Protein AF-A0AA35WA96-F1 (afdb_monomer_lite)

Organism: Geodia barretti (NCBI:txid519541)

Radius of gyration: 23.22 Å; chains: 1; bounding box: 62×63×49 Å

Structure (mmCIF, N/CA/C/O backbone):
data_AF-A0AA35WA96-F1
#
_entry.id   AF-A0AA35WA96-F1
#
loop_
_atom_site.group_PDB
_atom_site.id
_atom_site.type_symbol
_atom_site.label_atom_id
_atom_site.label_alt_id
_atom_site.label_comp_id
_atom_site.label_asym_id
_atom_site.label_entity_id
_atom_site.label_seq_id
_atom_site.pdbx_PDB_ins_code
_atom_site.Cartn_x
_atom_site.Cartn_y
_atom_site.Cartn_z
_atom_site.occupancy
_atom_site.B_iso_or_equiv
_atom_site.auth_seq_id
_atom_site.auth_comp_id
_atom_site.auth_asym_id
_atom_site.auth_atom_id
_atom_site.pdbx_PDB_model_num
ATOM 1 N N . PHE A 1 1 ? -1.535 -30.441 0.760 1.00 44.78 1 PHE A N 1
ATOM 2 C CA . PHE A 1 1 ? -1.570 -30.225 2.219 1.00 44.78 1 PHE A CA 1
ATOM 3 C C . PHE A 1 1 ? -3.018 -30.271 2.648 1.00 44.78 1 PHE A C 1
ATOM 5 O O . PHE A 1 1 ? -3.756 -29.349 2.337 1.00 44.78 1 PHE A O 1
ATOM 12 N N . THR A 1 2 ? -3.452 -31.364 3.262 1.00 40.38 2 THR A N 1
ATOM 13 C CA . THR A 1 2 ? -4.827 -31.502 3.742 1.00 40.38 2 THR A CA 1
ATOM 14 C C . THR A 1 2 ? -4.767 -32.251 5.061 1.00 40.38 2 THR A C 1
ATOM 16 O O . THR A 1 2 ? -4.243 -33.362 5.102 1.00 40.38 2 THR A O 1
ATOM 19 N N . THR A 1 3 ? -5.294 -31.665 6.127 1.00 42.06 3 THR A N 1
ATOM 20 C CA . THR A 1 3 ? -5.762 -32.403 7.301 1.00 42.06 3 THR A CA 1
ATOM 21 C C . THR A 1 3 ? -7.262 -32.643 7.103 1.00 42.06 3 THR A C 1
ATOM 23 O O . THR A 1 3 ? -8.072 -31.812 7.503 1.00 42.06 3 THR A O 1
ATOM 26 N N . PRO A 1 4 ? -7.680 -33.753 6.461 1.00 46.03 4 PRO A N 1
ATOM 27 C CA . PRO A 1 4 ? -9.100 -34.071 6.272 1.00 46.03 4 PRO A CA 1
ATOM 28 C C . PRO A 1 4 ? -9.824 -34.453 7.580 1.00 46.03 4 PRO A C 1
ATOM 30 O O . PRO A 1 4 ? -11.011 -34.756 7.561 1.00 46.03 4 PRO A O 1
ATOM 33 N N . TYR A 1 5 ? -9.138 -34.435 8.728 1.00 44.78 5 TYR A N 1
ATOM 34 C CA . TYR A 1 5 ? -9.595 -35.053 9.977 1.00 44.78 5 TYR A CA 1
ATOM 35 C C . TYR A 1 5 ? -10.590 -34.244 10.828 1.00 44.78 5 TYR A C 1
ATOM 37 O O . TYR A 1 5 ? -10.962 -34.710 11.899 1.00 44.78 5 TYR A O 1
ATOM 45 N N . HIS A 1 6 ? -11.053 -33.069 10.390 1.00 49.03 6 HIS A N 1
ATOM 46 C CA . HIS A 1 6 ? -11.814 -32.162 11.269 1.00 49.03 6 HIS A CA 1
ATOM 47 C C . HIS A 1 6 ? -13.259 -31.859 10.841 1.00 49.03 6 HIS A C 1
ATOM 49 O O . HIS A 1 6 ? -13.903 -30.996 11.416 1.00 49.03 6 HIS A O 1
ATOM 55 N N . TRP A 1 7 ? -13.831 -32.554 9.859 1.00 54.47 7 TRP A N 1
ATOM 56 C CA . TRP A 1 7 ? -15.149 -32.163 9.322 1.00 54.47 7 TRP A CA 1
ATOM 57 C C . TRP A 1 7 ? -16.359 -32.536 10.199 1.00 54.47 7 TRP A C 1
ATOM 59 O O . TRP A 1 7 ? -17.490 -32.229 9.834 1.00 54.47 7 TRP A O 1
ATOM 69 N N . GLN A 1 8 ? -16.151 -33.153 11.365 1.00 49.69 8 GLN A N 1
ATOM 70 C CA . GLN A 1 8 ? -17.219 -33.478 12.313 1.00 49.69 8 GLN A CA 1
ATOM 71 C C . GLN A 1 8 ? -17.022 -32.654 13.601 1.00 49.69 8 GLN A C 1
ATOM 73 O O . GLN A 1 8 ? -16.017 -32.823 14.283 1.00 49.69 8 GLN A O 1
ATOM 78 N N . ASN A 1 9 ? -17.972 -31.754 13.909 1.00 58.56 9 ASN A N 1
ATOM 79 C CA . ASN A 1 9 ? -17.982 -30.805 15.046 1.00 58.56 9 ASN A CA 1
ATOM 80 C C . ASN A 1 9 ? -16.893 -29.715 15.049 1.00 58.56 9 ASN A C 1
ATOM 82 O O . ASN A 1 9 ? -16.182 -29.528 16.037 1.00 58.56 9 ASN A O 1
ATOM 86 N N . ASN A 1 10 ? -16.757 -28.962 13.957 1.00 67.06 10 ASN A N 1
ATOM 87 C CA . ASN A 1 10 ? -15.624 -28.053 13.828 1.00 67.06 10 ASN A CA 1
ATOM 88 C C . ASN A 1 10 ? -15.873 -26.678 14.464 1.00 67.06 10 ASN A C 1
ATOM 90 O O . ASN A 1 10 ? -16.515 -25.818 13.871 1.00 67.06 10 ASN A O 1
ATOM 94 N N . THR A 1 11 ? -15.301 -26.464 15.649 1.00 83.56 11 THR A N 1
ATOM 95 C CA . THR A 1 11 ? -15.128 -25.133 16.246 1.00 83.56 11 THR A CA 1
ATOM 96 C C . THR A 1 11 ? -13.996 -24.348 15.582 1.00 83.56 11 THR A C 1
ATOM 98 O O . THR A 1 11 ? -13.848 -23.172 15.870 1.00 83.56 11 THR A O 1
ATOM 101 N N . ILE A 1 12 ? -13.191 -24.951 14.696 1.00 87.94 12 ILE A N 1
ATOM 102 C CA . ILE A 1 12 ? -12.049 -24.317 14.011 1.00 87.94 12 ILE A CA 1
ATOM 103 C C . ILE A 1 12 ? -12.313 -24.231 12.503 1.00 87.94 12 ILE A C 1
ATOM 105 O O . ILE A 1 12 ? -12.873 -25.149 11.902 1.00 87.94 12 ILE A O 1
ATOM 109 N N . ARG A 1 13 ? -11.872 -23.142 11.864 1.00 87.94 13 ARG A N 1
ATOM 110 C CA . ARG A 1 13 ? -11.969 -22.964 10.409 1.00 87.94 13 ARG A CA 1
ATOM 111 C C . ARG A 1 13 ? -11.092 -23.985 9.679 1.00 87.94 13 ARG A C 1
ATOM 113 O O . ARG A 1 13 ? -9.891 -24.055 9.948 1.00 87.94 13 ARG A O 1
ATOM 120 N N . PRO A 1 14 ? -11.644 -24.765 8.735 1.00 84.38 14 PRO A N 1
ATOM 121 C CA . PRO A 1 14 ? -10.828 -25.646 7.918 1.00 84.38 14 PRO A CA 1
ATOM 122 C C . PRO A 1 14 ? -9.979 -24.838 6.932 1.00 84.38 14 PRO A C 1
ATOM 124 O O . PRO A 1 14 ? -10.386 -23.777 6.463 1.00 84.38 14 PRO A O 1
ATOM 127 N N . PHE A 1 15 ? -8.815 -25.380 6.578 1.00 85.88 15 PHE A N 1
ATOM 128 C CA . PHE A 1 15 ? -7.990 -24.877 5.486 1.00 85.88 15 PHE A CA 1
ATOM 129 C C . PHE A 1 15 ? -7.685 -26.020 4.517 1.00 85.88 15 PHE A C 1
ATOM 131 O O . PHE A 1 15 ? -6.981 -26.973 4.861 1.00 85.88 15 PHE A O 1
ATOM 138 N N . LEU A 1 16 ? -8.223 -25.921 3.302 1.00 87.88 16 LEU A N 1
ATOM 139 C CA . LEU A 1 16 ? -7.934 -26.830 2.199 1.00 87.88 16 LEU A CA 1
ATOM 140 C C . LEU A 1 16 ? -7.179 -26.082 1.100 1.00 87.88 16 LEU A C 1
ATOM 142 O O . LEU A 1 16 ? -7.656 -25.056 0.625 1.00 87.88 16 LEU A O 1
ATOM 146 N N . LEU A 1 17 ? -6.039 -26.632 0.672 1.00 89.94 17 LEU A N 1
ATOM 147 C CA . LEU A 1 17 ? -5.322 -26.197 -0.527 1.00 89.94 17 LEU A CA 1
ATOM 148 C C . LEU A 1 17 ? -5.418 -27.287 -1.598 1.00 89.94 17 LEU A C 1
ATOM 150 O O . LEU A 1 17 ? -4.888 -28.386 -1.401 1.00 89.94 17 LEU A O 1
ATOM 154 N N . HIS A 1 18 ? -6.065 -26.990 -2.725 1.00 89.06 18 HIS A N 1
ATOM 155 C CA . HIS A 1 18 ? -6.355 -27.976 -3.771 1.00 89.06 18 HIS A CA 1
ATOM 156 C C . HIS A 1 18 ? -6.323 -27.384 -5.189 1.00 89.06 18 HIS A C 1
ATOM 158 O O . HIS A 1 18 ? -6.379 -26.174 -5.382 1.00 89.06 18 HIS A O 1
ATOM 164 N N . ARG A 1 19 ? -6.231 -28.244 -6.209 1.00 87.19 19 ARG A N 1
ATOM 165 C CA . ARG A 1 19 ? -6.369 -27.831 -7.618 1.00 87.19 19 ARG A CA 1
ATOM 166 C C . ARG A 1 19 ? -7.848 -27.668 -7.990 1.00 87.19 19 ARG A C 1
ATOM 168 O O . ARG A 1 19 ? -8.725 -28.155 -7.274 1.00 87.19 19 ARG A O 1
ATOM 175 N N . TRP A 1 20 ? -8.128 -26.991 -9.105 1.00 79.12 20 TRP A N 1
ATOM 176 C CA . TRP A 1 20 ? -9.500 -26.833 -9.600 1.00 7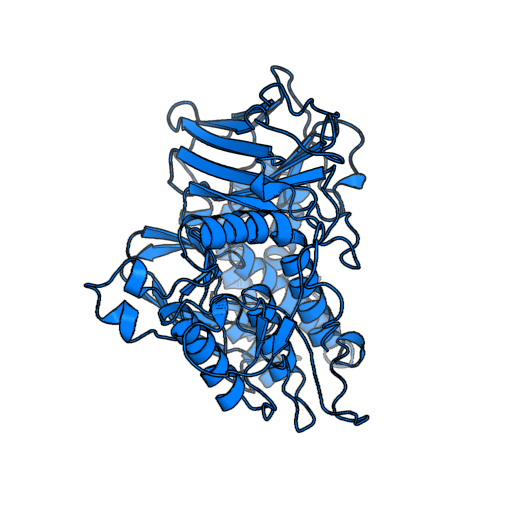9.12 20 TRP A CA 1
ATOM 177 C C . TRP A 1 20 ? -10.162 -28.186 -9.863 1.00 79.12 20 TRP A C 1
ATOM 179 O O . TRP A 1 20 ? -9.630 -29.006 -10.606 1.00 79.12 20 TRP A O 1
ATOM 189 N N . GLY A 1 21 ? -11.338 -28.395 -9.280 1.00 79.31 21 GLY A N 1
ATOM 190 C CA . GLY A 1 21 ? -12.169 -29.581 -9.497 1.00 79.31 21 GLY A CA 1
ATOM 191 C C . GLY A 1 21 ? -13.568 -29.256 -10.035 1.00 79.31 21 GLY A C 1
ATOM 192 O O . GLY A 1 21 ? -14.485 -30.025 -9.783 1.00 79.31 21 GLY A O 1
ATOM 193 N N . GLY A 1 22 ? -13.767 -28.093 -10.673 1.00 84.56 22 GLY A N 1
ATOM 194 C CA . GLY A 1 22 ? -15.069 -27.657 -11.203 1.00 84.56 22 GLY A CA 1
ATOM 195 C C . GLY A 1 22 ? -15.841 -26.645 -10.342 1.00 84.56 22 GLY A C 1
ATOM 196 O O . GLY A 1 22 ? -15.393 -26.233 -9.270 1.00 84.56 22 GLY A O 1
ATOM 197 N N . LEU A 1 23 ? -17.004 -26.222 -10.854 1.00 88.06 23 LEU A N 1
ATOM 198 C CA . LEU A 1 23 ? -17.877 -25.218 -10.233 1.00 88.06 23 LEU A CA 1
ATOM 199 C C . LEU A 1 23 ? -18.366 -25.663 -8.844 1.00 88.06 23 LEU A C 1
ATOM 201 O O . LEU A 1 23 ? -18.587 -26.844 -8.591 1.00 88.06 23 LEU A O 1
ATOM 205 N N . GLY A 1 24 ? -18.548 -24.700 -7.935 1.00 84.25 24 GLY A N 1
ATOM 206 C CA . GLY A 1 24 ? -18.953 -24.960 -6.546 1.00 84.25 24 GLY A CA 1
ATOM 207 C C . GLY A 1 24 ? -17.799 -25.267 -5.583 1.00 84.25 24 GLY A C 1
ATOM 208 O O . GLY A 1 24 ? -18.040 -25.460 -4.389 1.00 84.25 24 GLY A O 1
ATOM 209 N N . ASN A 1 25 ? -16.556 -25.275 -6.075 1.00 85.12 25 ASN A N 1
ATOM 210 C CA . ASN A 1 25 ? -15.361 -25.492 -5.257 1.00 85.12 25 ASN A CA 1
ATOM 211 C C . ASN A 1 25 ? -14.957 -24.318 -4.374 1.00 85.12 25 ASN A C 1
ATOM 213 O O . ASN A 1 25 ? -14.173 -24.529 -3.463 1.00 85.12 25 ASN A O 1
ATOM 217 N N . HIS A 1 26 ? -15.514 -23.125 -4.574 1.00 81.31 26 HIS A N 1
ATOM 218 C CA . HIS A 1 26 ? -15.315 -21.995 -3.660 1.00 81.31 26 HIS A CA 1
ATOM 219 C C . HIS A 1 26 ? -15.788 -22.293 -2.223 1.00 81.31 26 HIS A C 1
ATOM 221 O O . HIS A 1 26 ? -15.392 -21.609 -1.287 1.00 81.31 26 HIS A O 1
ATOM 227 N N . ARG A 1 27 ? -16.607 -23.342 -2.028 1.00 82.38 27 ARG A N 1
ATOM 228 C CA . ARG A 1 27 ? -16.961 -23.888 -0.704 1.00 82.38 27 ARG A CA 1
ATOM 229 C C . ARG A 1 27 ? -15.763 -24.509 0.031 1.00 82.38 27 ARG A C 1
ATOM 231 O O . ARG A 1 27 ? -15.850 -24.781 1.226 1.00 82.38 27 ARG A O 1
ATOM 238 N N . TYR A 1 28 ? -14.658 -24.733 -0.676 1.00 82.62 28 TYR A N 1
ATOM 239 C CA . TYR A 1 28 ? -13.369 -25.160 -0.153 1.00 82.62 28 TYR A CA 1
ATOM 240 C C . TYR A 1 28 ? -12.358 -24.019 -0.307 1.00 82.62 28 TYR A C 1
ATOM 242 O O . TYR A 1 28 ? -12.345 -23.317 -1.315 1.00 82.62 28 TYR A O 1
ATOM 250 N N . GLN A 1 29 ? -11.550 -23.790 0.730 1.00 83.81 29 GLN A N 1
ATOM 251 C CA . GLN A 1 29 ? -11.032 -22.448 1.004 1.00 83.81 29 GLN A CA 1
ATOM 252 C C . GLN A 1 29 ? -10.065 -21.919 -0.054 1.00 83.81 29 GLN A C 1
ATOM 254 O O . GLN A 1 29 ? -10.212 -20.768 -0.438 1.00 83.81 29 GLN A O 1
ATOM 259 N N . VAL A 1 30 ? -9.068 -22.697 -0.497 1.00 92.00 30 VAL A N 1
ATOM 260 C CA . VAL A 1 30 ? -8.007 -22.181 -1.377 1.00 92.00 30 VAL A CA 1
ATOM 261 C C . VAL A 1 30 ? -7.739 -23.099 -2.568 1.00 92.00 30 VAL A C 1
ATOM 263 O O . VAL A 1 30 ? -7.300 -24.245 -2.424 1.00 92.00 30 VAL A O 1
ATOM 266 N N . GLY A 1 31 ? -7.928 -22.546 -3.767 1.00 91.62 31 GLY A N 1
ATOM 267 C CA . GLY A 1 31 ? -7.548 -23.162 -5.038 1.00 91.62 31 GLY A CA 1
ATOM 268 C C . GLY A 1 31 ? -6.139 -22.761 -5.471 1.00 91.62 31 GLY A C 1
ATOM 269 O O . GLY A 1 31 ? -5.667 -21.690 -5.094 1.00 91.62 31 GLY A O 1
ATOM 270 N N . PHE A 1 32 ? -5.458 -23.572 -6.287 1.00 92.00 32 PHE A N 1
ATOM 271 C CA . PHE A 1 32 ? -4.237 -23.126 -6.967 1.00 92.00 32 PHE A CA 1
ATOM 272 C C . PHE A 1 32 ? -4.078 -23.624 -8.408 1.00 92.00 32 PHE A C 1
ATOM 274 O O . PHE A 1 32 ? -4.589 -24.683 -8.778 1.00 92.00 32 PHE A O 1
ATOM 281 N N . SER A 1 33 ? -3.320 -22.865 -9.209 1.00 91.25 33 SER A N 1
ATOM 282 C CA . SER A 1 33 ? -3.129 -23.072 -10.657 1.00 91.25 33 SER A CA 1
ATOM 283 C C . SER A 1 33 ? -2.291 -24.282 -11.077 1.00 91.25 33 SER A C 1
ATOM 285 O O . SER A 1 33 ? -2.163 -24.533 -12.271 1.00 91.25 33 SER A O 1
ATOM 287 N N . GLY A 1 34 ? -1.731 -25.046 -10.139 1.00 91.00 34 GLY A N 1
ATOM 288 C CA . GLY A 1 34 ? -0.840 -26.166 -10.450 1.00 91.00 34 GLY A CA 1
ATOM 289 C C . GLY A 1 34 ? 0.610 -25.745 -10.702 1.00 91.00 34 GLY A C 1
ATOM 290 O O . GLY A 1 34 ? 1.052 -24.699 -10.231 1.00 91.00 34 GLY A O 1
ATOM 291 N N . ASP A 1 35 ? 1.346 -26.595 -11.419 1.00 92.69 35 ASP A N 1
ATOM 292 C CA . ASP A 1 35 ? 2.808 -26.535 -11.513 1.00 92.69 35 ASP A CA 1
ATOM 293 C C . ASP A 1 35 ? 3.239 -25.536 -12.597 1.00 92.69 35 ASP A C 1
ATOM 295 O O . ASP A 1 35 ? 3.363 -25.866 -13.775 1.00 92.69 35 ASP A O 1
ATOM 299 N N . VAL A 1 36 ? 3.438 -24.282 -12.194 1.00 92.62 36 VAL A N 1
ATOM 300 C CA . VAL A 1 36 ? 3.714 -23.172 -13.118 1.00 92.62 36 VAL A CA 1
ATOM 301 C C . VAL A 1 36 ? 5.166 -23.206 -13.618 1.00 92.62 36 VAL A C 1
ATOM 303 O O . VAL A 1 36 ? 6.095 -23.421 -12.839 1.00 92.62 36 VAL A O 1
ATOM 306 N N . PHE A 1 37 ? 5.411 -22.945 -14.902 1.00 95.25 37 PHE A N 1
ATOM 307 C CA . PHE A 1 37 ? 6.771 -22.698 -15.399 1.00 95.25 37 PHE A CA 1
ATOM 308 C C . PHE A 1 37 ? 7.168 -21.230 -15.145 1.00 95.25 37 PHE A C 1
ATOM 310 O O . PHE A 1 37 ? 6.372 -20.350 -15.464 1.00 95.25 37 PHE A O 1
ATOM 317 N N . PRO A 1 38 ? 8.342 -20.916 -14.567 1.00 95.50 38 PRO A N 1
ATOM 318 C CA . PRO A 1 38 ? 8.729 -19.530 -14.299 1.00 95.50 38 PRO A CA 1
ATOM 319 C C . PRO A 1 38 ? 9.116 -18.788 -15.588 1.00 95.50 38 PRO A C 1
ATOM 321 O O . PRO A 1 38 ? 10.260 -18.838 -16.027 1.00 95.50 38 PRO A O 1
ATOM 324 N N . SER A 1 39 ? 8.159 -18.078 -16.180 1.00 97.75 39 SER A N 1
ATOM 325 C CA . SER A 1 39 ? 8.365 -17.165 -17.310 1.00 97.75 39 SER A CA 1
ATOM 326 C C . SER A 1 39 ? 7.502 -15.910 -17.158 1.00 97.75 39 SER A C 1
ATOM 328 O O . SER A 1 39 ? 6.546 -15.899 -16.373 1.00 97.75 39 SER A O 1
ATOM 330 N N . TRP A 1 40 ? 7.817 -14.863 -17.923 1.00 98.12 40 TRP A N 1
ATOM 331 C CA . TRP A 1 40 ? 6.991 -13.657 -18.002 1.00 98.12 40 TRP A CA 1
ATOM 332 C C . TRP A 1 40 ? 5.581 -13.952 -18.516 1.00 98.12 40 TRP A C 1
ATOM 334 O O . TRP A 1 40 ? 4.620 -13.509 -17.894 1.00 98.12 40 TRP A O 1
ATOM 344 N N . ASP A 1 41 ? 5.445 -14.804 -19.537 1.00 97.75 41 ASP A N 1
ATOM 345 C CA . ASP A 1 41 ? 4.140 -15.259 -20.038 1.00 97.75 41 ASP A CA 1
ATOM 346 C C . ASP A 1 41 ? 3.308 -15.933 -18.944 1.00 97.75 41 ASP A C 1
ATOM 348 O O . ASP A 1 41 ? 2.107 -15.693 -18.829 1.00 97.75 41 ASP A O 1
ATOM 352 N N . SER A 1 42 ? 3.944 -16.747 -18.094 1.00 97.50 42 SER A N 1
ATOM 353 C CA . SER A 1 42 ? 3.265 -17.362 -16.956 1.00 97.50 42 SER A CA 1
ATOM 354 C C . SER A 1 42 ? 2.811 -16.321 -15.942 1.00 97.50 42 SER A C 1
ATOM 356 O O . SER A 1 42 ? 1.666 -16.390 -15.505 1.00 97.50 42 SER A O 1
ATOM 358 N N . LEU A 1 43 ? 3.675 -15.376 -15.551 1.00 98.00 43 LEU A N 1
ATOM 359 C CA . LEU A 1 43 ? 3.304 -14.305 -14.619 1.00 98.00 43 LEU A CA 1
ATOM 360 C C . LEU A 1 43 ? 2.141 -13.473 -15.178 1.00 98.00 43 LEU A C 1
ATOM 362 O O . LEU A 1 43 ? 1.164 -13.249 -14.466 1.00 98.00 43 LEU A O 1
ATOM 366 N N . HIS A 1 44 ? 2.222 -13.079 -16.449 1.00 97.75 44 HIS A N 1
ATOM 367 C CA . HIS A 1 44 ? 1.167 -12.364 -17.158 1.00 97.75 44 HIS A CA 1
ATOM 368 C C . HIS A 1 44 ? -0.150 -13.151 -17.117 1.00 97.75 44 HIS A C 1
ATOM 370 O O . HIS A 1 44 ? -1.128 -12.687 -16.532 1.00 97.75 44 HIS A O 1
ATOM 376 N N . PHE A 1 45 ? -0.138 -14.402 -17.588 1.00 97.25 45 PHE A N 1
ATOM 377 C CA . PHE A 1 45 ? -1.303 -15.287 -17.573 1.00 97.25 45 PHE A CA 1
ATOM 378 C C . PHE A 1 45 ? -1.917 -15.446 -16.177 1.00 97.25 45 PHE A C 1
ATOM 380 O O . PHE A 1 45 ? -3.144 -15.423 -16.045 1.00 97.25 45 PHE A O 1
ATOM 387 N N . GLN A 1 46 ? -1.095 -15.611 -15.130 1.00 97.00 46 GLN A N 1
ATOM 388 C CA . GLN A 1 46 ? -1.622 -15.849 -13.788 1.00 97.00 46 GLN A CA 1
ATOM 389 C C . GLN A 1 46 ? -2.491 -14.687 -13.305 1.00 97.00 46 GLN A C 1
ATOM 391 O O . GLN A 1 46 ? -3.537 -14.966 -12.733 1.00 97.00 46 GLN A O 1
ATOM 396 N N . VAL A 1 47 ? -2.119 -13.427 -13.567 1.00 96.94 47 VAL A N 1
ATOM 397 C CA . VAL A 1 47 ? -2.903 -12.254 -13.136 1.00 96.94 47 VAL A CA 1
ATOM 398 C C . VAL A 1 47 ? -4.322 -12.321 -13.697 1.00 96.94 47 VAL A C 1
ATOM 400 O O . VAL A 1 47 ? -5.291 -12.312 -12.938 1.00 96.94 47 VAL A O 1
ATOM 403 N N . ASN A 1 48 ? -4.458 -12.446 -15.019 1.00 95.81 48 ASN A N 1
ATOM 404 C CA . ASN A 1 48 ? -5.765 -12.521 -15.668 1.00 95.81 48 ASN A CA 1
ATOM 405 C C . ASN A 1 48 ? -6.558 -13.760 -15.227 1.00 95.81 48 ASN A C 1
ATOM 407 O O . ASN A 1 48 ? -7.766 -13.690 -14.993 1.00 95.81 48 ASN A O 1
ATOM 411 N N . PHE A 1 49 ? -5.878 -14.891 -15.049 1.00 95.06 49 PHE A N 1
ATOM 412 C CA . PHE A 1 49 ? -6.510 -16.119 -14.592 1.00 95.06 49 PHE A CA 1
ATOM 413 C C . PHE A 1 49 ? -7.054 -16.007 -13.158 1.00 95.06 49 PHE A C 1
ATOM 415 O O . PHE A 1 49 ? -8.176 -16.452 -12.907 1.00 95.06 49 PHE A O 1
ATOM 422 N N . THR A 1 50 ? -6.334 -15.352 -12.236 1.00 95.62 50 THR A N 1
ATOM 423 C CA . THR A 1 50 ? -6.843 -15.052 -10.885 1.00 95.62 50 THR A CA 1
ATOM 424 C C . THR A 1 50 ? -8.114 -14.213 -10.955 1.00 95.62 50 THR A C 1
ATOM 426 O O . THR A 1 50 ? -9.076 -14.498 -10.248 1.00 95.62 50 THR A O 1
ATOM 429 N N . LEU A 1 51 ? -8.139 -13.194 -11.821 1.00 95.94 51 LEU A N 1
ATOM 430 C CA . LEU A 1 51 ? -9.296 -12.313 -11.980 1.00 95.94 51 LEU A CA 1
ATOM 431 C C . LEU A 1 51 ? -10.516 -13.077 -12.489 1.00 95.94 51 LEU A C 1
ATOM 433 O O . LEU A 1 51 ? -11.597 -12.964 -11.914 1.00 95.94 51 LEU A O 1
ATOM 437 N N . ARG A 1 52 ? -10.342 -13.936 -13.497 1.00 94.12 52 ARG A N 1
ATOM 438 C CA . ARG A 1 52 ? -11.430 -14.773 -14.023 1.00 94.12 52 ARG A CA 1
ATOM 439 C C . ARG A 1 52 ? -11.942 -15.799 -13.011 1.00 94.12 52 ARG A C 1
ATOM 441 O O . ARG A 1 52 ? -13.121 -16.141 -13.057 1.00 94.12 52 ARG A O 1
ATOM 448 N N . ALA A 1 53 ? -11.106 -16.268 -12.081 1.00 93.50 53 ALA A N 1
ATOM 449 C CA . ALA A 1 53 ? -11.547 -17.163 -11.009 1.00 93.50 53 ALA A CA 1
ATOM 450 C C . ALA A 1 53 ? -12.620 -16.508 -10.114 1.00 93.50 53 ALA A C 1
ATOM 452 O O . ALA A 1 53 ? -13.533 -17.189 -9.640 1.00 93.50 53 ALA A O 1
ATOM 453 N N . THR A 1 54 ? -12.573 -15.181 -9.951 1.00 93.62 54 THR A N 1
ATOM 454 C CA . THR A 1 54 ? -13.573 -14.435 -9.172 1.00 93.62 54 THR A CA 1
ATOM 455 C C . THR A 1 54 ? -14.966 -14.471 -9.814 1.00 93.62 54 THR A C 1
ATOM 457 O O . THR A 1 54 ? -15.952 -14.557 -9.086 1.00 93.62 54 THR A O 1
ATOM 460 N N . ASN A 1 55 ? -15.065 -14.544 -11.151 1.00 92.25 55 ASN A N 1
ATOM 461 C CA . ASN A 1 55 ? -16.344 -14.619 -11.881 1.00 92.25 55 ASN A CA 1
ATOM 462 C C . ASN A 1 55 ? -17.127 -15.911 -11.602 1.00 92.25 55 ASN A C 1
ATOM 464 O O . ASN A 1 55 ? -18.333 -15.972 -11.821 1.00 92.25 55 ASN A O 1
ATOM 468 N N . VAL A 1 56 ? -16.446 -16.961 -11.135 1.00 90.75 56 VAL A N 1
ATOM 469 C CA . VAL A 1 56 ? -17.064 -18.241 -10.741 1.00 90.75 56 VAL A CA 1
ATOM 470 C C . VAL A 1 56 ? -17.095 -18.423 -9.219 1.00 90.75 56 VAL A C 1
ATOM 472 O O . VAL A 1 56 ? -17.219 -19.543 -8.712 1.00 90.75 56 VAL A O 1
ATOM 475 N N . GLY A 1 57 ? -16.955 -17.315 -8.484 1.00 88.75 57 GLY A N 1
ATOM 476 C CA . GLY A 1 57 ? -16.972 -17.262 -7.025 1.00 88.75 57 GLY A CA 1
ATOM 477 C C . GLY A 1 57 ? -15.699 -17.779 -6.358 1.00 88.75 57 GLY A C 1
ATOM 478 O O . GLY A 1 57 ? -15.668 -17.887 -5.136 1.00 88.75 57 GLY A O 1
ATOM 479 N N . PHE A 1 58 ? -14.638 -18.111 -7.107 1.00 90.69 58 PHE A N 1
ATOM 480 C CA . PHE A 1 58 ? -13.412 -18.663 -6.526 1.00 90.69 58 PHE A CA 1
ATOM 481 C C . PHE A 1 58 ? -12.368 -17.580 -6.221 1.00 90.69 58 PHE A C 1
ATOM 483 O O . PHE A 1 58 ? -11.285 -17.546 -6.799 1.00 90.69 58 PHE A O 1
ATOM 490 N N . GLY A 1 59 ? -12.710 -16.686 -5.291 1.00 91.12 59 GLY A N 1
ATOM 491 C CA . GLY A 1 59 ? -11.900 -15.514 -4.943 1.00 91.12 59 GLY A CA 1
ATOM 492 C C . GLY A 1 59 ? -10.551 -15.806 -4.289 1.00 91.12 59 GLY A C 1
ATOM 493 O O . GLY A 1 59 ? -9.590 -15.072 -4.500 1.00 91.12 59 GLY A O 1
ATOM 494 N N . TYR A 1 60 ? -10.451 -16.885 -3.512 1.00 93.56 60 TYR A N 1
ATOM 495 C CA . TYR A 1 60 ? -9.217 -17.305 -2.837 1.00 93.56 60 TYR A CA 1
ATOM 496 C C . TYR A 1 60 ? -8.370 -18.202 -3.738 1.00 93.56 60 TYR A C 1
ATOM 498 O O . TYR A 1 60 ? -8.089 -19.368 -3.444 1.00 93.56 60 TYR A O 1
ATOM 506 N N . TRP A 1 61 ? -7.979 -17.640 -4.874 1.00 93.56 61 TRP A N 1
ATOM 507 C CA . TRP A 1 61 ? -7.153 -18.317 -5.854 1.00 93.56 61 TRP A CA 1
ATOM 508 C C . TRP A 1 61 ? -5.663 -18.038 -5.606 1.00 93.56 61 TRP A C 1
ATOM 510 O O . TRP A 1 61 ? -5.252 -16.911 -5.325 1.00 93.56 61 TRP A O 1
ATOM 520 N N . SER A 1 62 ? -4.850 -19.091 -5.664 1.00 93.81 62 SER A N 1
ATOM 521 C CA . SER A 1 62 ? -3.412 -19.082 -5.397 1.00 93.81 62 SER A CA 1
ATOM 522 C C . SER A 1 62 ? -2.621 -19.576 -6.608 1.00 93.81 62 SER A C 1
ATOM 524 O O . SER A 1 62 ? -3.127 -20.252 -7.502 1.00 93.81 62 SER A O 1
ATOM 526 N N . HIS A 1 63 ? -1.325 -19.295 -6.602 1.00 93.31 63 HIS A N 1
ATOM 527 C CA . HIS A 1 63 ? -0.373 -19.758 -7.602 1.00 93.31 63 HIS A CA 1
ATOM 528 C C . HIS A 1 63 ? 0.934 -20.122 -6.913 1.00 93.31 63 HIS A C 1
ATOM 530 O O . HIS A 1 63 ? 1.149 -19.777 -5.750 1.00 93.31 63 HIS A O 1
ATOM 536 N N . ASP A 1 64 ? 1.812 -20.812 -7.626 1.00 94.81 64 ASP A N 1
ATOM 537 C CA . ASP A 1 64 ? 3.187 -20.998 -7.180 1.00 94.81 64 ASP A CA 1
ATOM 538 C C . ASP A 1 64 ? 3.969 -19.714 -7.489 1.00 94.81 64 ASP A C 1
ATOM 540 O O . ASP A 1 64 ? 4.508 -19.561 -8.583 1.00 94.81 64 ASP A O 1
ATOM 544 N N . ILE A 1 65 ? 3.979 -18.754 -6.552 1.00 96.12 65 ILE A N 1
ATOM 545 C CA . ILE A 1 65 ? 4.672 -17.468 -6.738 1.00 96.12 65 ILE A CA 1
ATOM 546 C C . ILE A 1 65 ? 6.169 -17.717 -6.924 1.00 96.12 65 ILE A C 1
ATOM 548 O O . ILE A 1 65 ? 6.818 -18.362 -6.094 1.00 96.12 65 ILE A O 1
ATOM 552 N N . GLY A 1 66 ? 6.701 -17.188 -8.026 1.00 93.69 66 GLY A N 1
ATOM 553 C CA . GLY A 1 66 ? 8.050 -17.460 -8.511 1.00 93.69 66 GLY A CA 1
ATOM 554 C C . GLY A 1 66 ? 8.157 -18.702 -9.396 1.00 93.69 66 GLY A C 1
ATOM 555 O O . GLY A 1 66 ? 9.259 -19.022 -9.811 1.00 93.69 66 GLY A O 1
ATOM 556 N N . GLY A 1 67 ? 7.069 -19.411 -9.697 1.00 93.06 67 GLY A N 1
ATOM 557 C CA . GLY A 1 67 ? 7.040 -20.609 -10.540 1.00 93.06 67 GLY A CA 1
ATOM 558 C C . GLY A 1 67 ? 7.516 -21.890 -9.844 1.00 93.06 67 GLY A C 1
ATOM 559 O O . GLY A 1 67 ? 8.276 -21.861 -8.878 1.00 93.06 67 GLY A O 1
ATOM 560 N N . HIS A 1 68 ? 7.093 -23.037 -10.368 1.00 92.00 68 HIS A N 1
ATOM 561 C CA . HIS A 1 68 ? 7.303 -24.372 -9.809 1.00 92.00 68 HIS A CA 1
ATOM 562 C C . HIS A 1 68 ? 8.468 -25.148 -10.438 1.00 92.00 68 HIS A C 1
ATOM 564 O O . HIS A 1 68 ? 9.247 -25.791 -9.731 1.00 92.00 68 HIS A O 1
ATOM 570 N N . LEU A 1 69 ? 8.543 -25.140 -11.775 1.00 91.44 69 LEU A N 1
ATOM 571 C CA . LEU A 1 69 ? 9.225 -26.188 -12.549 1.00 91.44 69 LEU A CA 1
ATOM 572 C C . LEU A 1 69 ? 10.728 -25.962 -12.792 1.00 91.44 69 LEU A C 1
ATOM 574 O O . LEU A 1 69 ? 11.440 -26.931 -13.071 1.00 91.44 69 LEU A O 1
ATOM 578 N N . ALA A 1 70 ? 11.226 -24.730 -12.679 1.00 92.19 70 ALA A N 1
ATOM 579 C CA . ALA A 1 70 ? 12.602 -24.359 -13.032 1.00 92.19 70 ALA A CA 1
ATOM 580 C C . ALA A 1 70 ? 13.161 -23.253 -12.109 1.00 92.19 70 ALA A C 1
ATOM 582 O O . ALA A 1 70 ? 12.408 -22.707 -11.295 1.00 92.19 70 ALA A O 1
ATOM 583 N N . PRO A 1 71 ? 14.466 -22.935 -12.175 1.00 92.81 71 PRO A N 1
ATOM 584 C CA . PRO A 1 71 ? 15.015 -21.734 -11.550 1.00 92.81 71 PRO A CA 1
ATOM 585 C C . PRO A 1 71 ? 14.317 -20.471 -12.062 1.00 92.81 71 PRO A C 1
ATOM 587 O O . PRO A 1 71 ? 13.800 -20.452 -13.177 1.00 92.81 71 PRO A O 1
ATOM 590 N N . THR A 1 72 ? 14.310 -19.418 -11.250 1.00 94.50 72 THR A N 1
ATOM 591 C CA . THR A 1 72 ? 13.567 -18.186 -11.554 1.00 94.50 72 THR A CA 1
ATOM 592 C C . THR A 1 72 ? 14.516 -17.005 -11.493 1.00 94.50 72 THR A C 1
ATOM 594 O O . THR A 1 72 ? 15.118 -16.812 -10.430 1.00 94.50 72 THR A O 1
ATOM 597 N N . PRO A 1 73 ? 14.639 -16.216 -12.576 1.00 95.81 73 PRO A N 1
ATOM 598 C CA . PRO A 1 73 ? 15.442 -15.001 -12.577 1.00 95.81 73 PRO A CA 1
ATOM 599 C C . PRO A 1 73 ? 15.057 -14.059 -11.423 1.00 95.81 73 PRO A C 1
ATOM 601 O O . PRO A 1 73 ? 13.870 -13.975 -11.085 1.00 95.81 73 PRO A O 1
ATOM 604 N N . PRO A 1 74 ? 16.020 -13.340 -10.817 1.00 96.94 74 PRO A N 1
ATOM 605 C CA . PRO A 1 74 ? 15.744 -12.429 -9.709 1.00 96.94 74 PRO A CA 1
ATOM 606 C C . PRO A 1 74 ? 14.662 -11.394 -10.004 1.00 96.94 74 PRO A C 1
ATOM 608 O O . PRO A 1 74 ? 13.769 -11.212 -9.182 1.00 96.94 74 PRO A O 1
ATOM 611 N N . GLU A 1 75 ? 14.696 -10.771 -11.182 1.00 98.19 75 GLU A N 1
ATOM 612 C CA . GLU A 1 75 ? 13.698 -9.780 -11.585 1.00 98.19 75 GLU A CA 1
ATOM 613 C C . GLU A 1 75 ? 12.288 -10.377 -11.641 1.00 98.19 75 GLU A C 1
ATOM 615 O O . GLU A 1 75 ? 11.372 -9.863 -10.995 1.00 98.19 75 GLU A O 1
ATOM 620 N N . LEU A 1 76 ? 12.132 -11.506 -12.344 1.00 98.25 76 LEU A N 1
ATOM 621 C CA . LEU A 1 76 ? 10.855 -12.205 -12.461 1.00 98.25 76 LEU A CA 1
ATOM 622 C C . LEU A 1 76 ? 10.302 -12.574 -11.079 1.00 98.25 76 LEU A C 1
ATOM 624 O O . LEU A 1 76 ? 9.115 -12.382 -10.818 1.00 98.25 76 LEU A O 1
ATOM 628 N N . PHE A 1 77 ? 11.145 -13.076 -10.169 1.00 98.06 77 PHE A N 1
ATOM 629 C CA . PHE A 1 77 ? 10.694 -13.406 -8.817 1.00 98.06 77 PHE A CA 1
ATOM 630 C C . PHE A 1 77 ? 10.297 -12.158 -8.019 1.00 98.06 77 PHE A C 1
ATOM 632 O O . PHE A 1 77 ? 9.260 -12.176 -7.354 1.00 98.06 77 PHE A O 1
ATOM 639 N N . THR A 1 78 ? 11.056 -11.063 -8.134 1.00 98.56 78 THR A N 1
ATOM 640 C CA . THR A 1 78 ? 10.711 -9.779 -7.515 1.00 98.56 78 THR A CA 1
ATOM 641 C C . THR A 1 78 ? 9.351 -9.279 -8.002 1.00 98.56 78 THR A C 1
ATOM 643 O O . THR A 1 78 ? 8.482 -9.039 -7.164 1.00 98.56 78 THR A O 1
ATOM 646 N N . ARG A 1 79 ? 9.108 -9.207 -9.321 1.00 98.62 79 ARG A N 1
ATOM 647 C CA . ARG A 1 79 ? 7.806 -8.788 -9.881 1.00 98.62 79 ARG A CA 1
ATOM 648 C C . ARG A 1 79 ? 6.657 -9.693 -9.429 1.00 98.62 79 ARG A C 1
ATOM 650 O O . ARG A 1 79 ? 5.570 -9.212 -9.108 1.00 98.62 79 ARG A O 1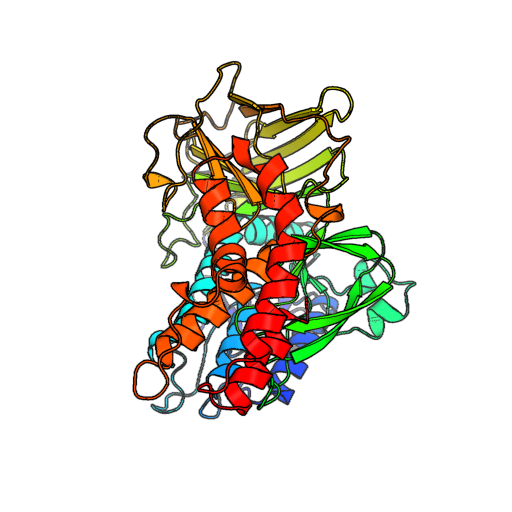
ATOM 657 N N . TRP A 1 80 ? 6.903 -10.997 -9.308 1.00 98.38 80 TRP A N 1
ATOM 658 C CA . TRP A 1 80 ? 5.897 -11.941 -8.818 1.00 98.38 80 TRP A CA 1
ATOM 659 C C . TRP A 1 80 ? 5.563 -11.743 -7.335 1.00 98.38 80 TRP A C 1
ATOM 661 O O . TRP A 1 80 ? 4.400 -11.850 -6.952 1.00 98.38 80 TRP A O 1
ATOM 671 N N . ILE A 1 81 ? 6.552 -11.436 -6.488 1.00 98.56 81 ILE A N 1
ATOM 672 C CA . ILE A 1 81 ? 6.322 -11.111 -5.070 1.00 98.56 81 ILE A CA 1
ATOM 673 C C . ILE A 1 81 ? 5.577 -9.783 -4.928 1.00 98.56 81 ILE A C 1
ATOM 675 O O . ILE A 1 81 ? 4.668 -9.693 -4.101 1.00 98.56 81 ILE A O 1
ATOM 679 N N . GLN A 1 82 ? 5.911 -8.787 -5.755 1.00 98.62 82 GLN A N 1
ATOM 680 C CA . GLN A 1 82 ? 5.201 -7.509 -5.780 1.00 98.62 82 GLN A CA 1
ATOM 681 C C . GLN A 1 82 ? 3.714 -7.704 -6.063 1.00 98.62 82 GLN A C 1
ATOM 683 O O . GLN A 1 82 ? 2.877 -7.282 -5.266 1.00 98.62 82 GLN A O 1
ATOM 688 N N . TRP A 1 83 ? 3.383 -8.432 -7.135 1.00 98.31 83 TRP A N 1
ATOM 689 C CA . TRP A 1 83 ? 1.999 -8.807 -7.415 1.00 98.31 83 TRP A CA 1
ATOM 690 C C . TRP A 1 83 ? 1.391 -9.653 -6.287 1.00 98.31 83 TRP A C 1
ATOM 692 O O . TRP A 1 83 ? 0.259 -9.417 -5.866 1.00 98.31 83 TRP A O 1
ATOM 702 N N . GLY A 1 84 ? 2.159 -10.600 -5.745 1.00 97.94 84 GLY A N 1
ATOM 703 C CA . GLY A 1 84 ? 1.757 -11.464 -4.640 1.00 97.94 84 GLY A CA 1
ATOM 704 C C . GLY A 1 84 ? 1.214 -10.702 -3.431 1.00 97.94 84 GLY A C 1
ATOM 705 O O . GLY A 1 84 ? 0.228 -11.144 -2.834 1.00 97.94 84 GLY A O 1
ATOM 706 N N . ALA A 1 85 ? 1.793 -9.542 -3.103 1.00 98.00 85 ALA A N 1
ATOM 707 C CA . ALA A 1 85 ? 1.326 -8.678 -2.015 1.00 98.00 85 ALA A CA 1
ATOM 708 C C . ALA A 1 85 ? -0.115 -8.170 -2.214 1.00 98.00 85 ALA A C 1
ATOM 710 O O . ALA A 1 85 ? -0.848 -7.992 -1.239 1.00 98.00 85 ALA A O 1
ATOM 711 N N . PHE A 1 86 ? -0.542 -8.044 -3.469 1.00 98.38 86 PHE A N 1
ATOM 712 C CA . PHE A 1 86 ? -1.869 -7.591 -3.884 1.00 98.38 86 PHE A CA 1
ATOM 713 C C . PHE A 1 86 ? -2.688 -8.708 -4.550 1.00 98.38 86 PHE A C 1
ATOM 715 O O . PHE A 1 86 ? -3.609 -8.443 -5.321 1.00 98.38 86 PHE A O 1
ATOM 722 N N . SER A 1 87 ? -2.363 -9.969 -4.257 1.00 97.19 87 SER A N 1
ATOM 723 C CA . SER A 1 87 ? -3.123 -11.150 -4.684 1.00 97.19 87 SER A CA 1
ATOM 724 C C . SER A 1 87 ? -3.983 -11.701 -3.528 1.00 97.19 87 SER A C 1
ATOM 726 O O . SER A 1 87 ? -3.756 -11.335 -2.364 1.00 97.19 87 SER A O 1
ATOM 728 N N . PRO A 1 88 ? -4.963 -12.592 -3.788 1.00 95.69 88 PRO A N 1
ATOM 729 C CA . PRO A 1 88 ? -5.748 -13.208 -2.720 1.00 95.69 88 PRO A CA 1
ATOM 730 C C . PRO A 1 88 ? -4.860 -13.979 -1.739 1.00 95.69 88 PRO A C 1
ATOM 732 O O . PRO A 1 88 ? -4.976 -13.812 -0.523 1.00 95.69 88 PRO A O 1
ATOM 735 N N . ILE A 1 89 ? -3.932 -14.780 -2.274 1.00 95.81 89 ILE A N 1
ATOM 736 C CA . ILE A 1 89 ? -3.068 -15.684 -1.517 1.00 95.81 89 ILE A CA 1
ATOM 737 C C . ILE A 1 89 ? -1.611 -15.510 -1.951 1.00 95.81 89 ILE A C 1
ATOM 739 O O . ILE A 1 89 ? -1.208 -15.966 -3.022 1.00 95.81 89 ILE A O 1
ATOM 743 N N . LEU A 1 90 ? -0.792 -14.956 -1.055 1.00 95.94 90 LEU A N 1
ATOM 744 C CA . LEU A 1 90 ? 0.657 -14.904 -1.224 1.00 95.94 90 LEU A CA 1
ATOM 745 C C . LEU A 1 90 ? 1.280 -16.216 -0.733 1.00 95.94 90 LEU A C 1
ATOM 747 O O . LEU A 1 90 ? 1.469 -16.419 0.465 1.00 95.94 90 LEU A O 1
ATOM 751 N N . ARG A 1 91 ? 1.610 -17.112 -1.668 1.00 95.06 91 ARG A N 1
ATOM 752 C CA . ARG A 1 91 ? 2.280 -18.386 -1.380 1.00 95.06 91 ARG A CA 1
ATOM 753 C C . ARG A 1 91 ? 3.403 -18.637 -2.378 1.00 95.06 91 ARG A C 1
ATOM 755 O O . ARG A 1 91 ? 3.154 -18.846 -3.561 1.00 95.06 91 ARG A O 1
ATOM 762 N N . THR A 1 92 ? 4.637 -18.681 -1.891 1.00 94.69 92 THR A N 1
ATOM 763 C CA . THR A 1 92 ? 5.762 -19.180 -2.687 1.00 94.69 92 THR A CA 1
ATOM 764 C C . THR A 1 92 ? 5.781 -20.705 -2.665 1.00 94.69 92 THR A C 1
ATOM 766 O O . THR A 1 92 ? 5.450 -21.339 -1.659 1.00 94.69 92 THR A O 1
ATOM 769 N N . HIS A 1 93 ? 6.131 -21.321 -3.791 1.00 93.50 93 HIS A N 1
ATOM 770 C CA . HIS A 1 93 ? 6.240 -22.774 -3.894 1.00 93.50 93 HIS A CA 1
ATOM 771 C C . HIS A 1 93 ? 7.126 -23.171 -5.069 1.00 93.50 93 HIS A C 1
ATOM 773 O O . HIS A 1 93 ? 7.277 -22.414 -6.022 1.00 93.50 93 HIS A O 1
ATOM 779 N N . CYS A 1 94 ? 7.723 -24.353 -4.980 1.00 91.00 94 CYS A N 1
ATOM 780 C CA . CYS A 1 94 ? 8.592 -24.902 -6.006 1.00 91.00 94 CYS A CA 1
ATOM 781 C C . CYS A 1 94 ? 8.666 -26.422 -5.906 1.00 91.00 94 CYS A C 1
ATOM 783 O O . CYS A 1 94 ? 8.369 -26.999 -4.851 1.00 91.00 94 CYS A O 1
ATOM 785 N N . LYS A 1 95 ? 9.162 -27.063 -6.969 1.00 89.94 95 LYS A N 1
ATOM 786 C CA . LYS A 1 95 ? 9.608 -28.454 -6.888 1.00 89.94 95 LYS A CA 1
ATOM 787 C C . LYS A 1 95 ? 10.727 -28.598 -5.848 1.00 89.94 95 LYS A C 1
ATOM 789 O O . LYS A 1 95 ? 11.433 -27.643 -5.515 1.00 89.94 95 LYS A O 1
ATOM 794 N N . LYS A 1 96 ? 10.906 -29.809 -5.321 1.00 86.62 96 LYS A N 1
ATOM 795 C CA . LYS A 1 96 ? 11.968 -30.122 -4.354 1.00 86.62 96 LYS A CA 1
ATOM 796 C C . LYS A 1 96 ? 13.323 -30.250 -5.070 1.00 86.62 96 LYS A C 1
ATOM 798 O O . LYS A 1 96 ? 13.823 -31.357 -5.241 1.00 86.62 96 LYS A O 1
ATOM 803 N N . ASN A 1 97 ? 13.893 -29.126 -5.499 1.00 83.38 97 ASN A N 1
ATOM 804 C CA . ASN A 1 97 ? 15.231 -29.039 -6.081 1.00 83.38 97 ASN A CA 1
ATOM 805 C C . ASN A 1 97 ? 15.996 -27.832 -5.512 1.00 83.38 97 ASN A C 1
ATOM 807 O O . ASN A 1 97 ? 15.386 -26.836 -5.122 1.00 83.38 97 ASN A O 1
ATOM 811 N N . TYR A 1 98 ? 17.325 -27.932 -5.442 1.00 77.19 98 TYR A N 1
ATOM 812 C CA . TYR A 1 98 ? 18.183 -26.895 -4.858 1.00 77.19 98 TYR A CA 1
ATOM 813 C C . TYR A 1 98 ? 18.138 -25.582 -5.653 1.00 77.19 98 TYR A C 1
ATOM 815 O O . TYR A 1 98 ? 18.068 -24.500 -5.077 1.00 77.19 98 TYR A O 1
ATOM 823 N N . ASP A 1 99 ? 18.121 -25.684 -6.979 1.00 80.69 99 ASP A N 1
ATOM 824 C CA . ASP A 1 99 ? 18.109 -24.555 -7.914 1.00 80.69 99 ASP A CA 1
ATOM 825 C C . ASP A 1 99 ? 16.738 -23.855 -8.029 1.00 80.69 99 ASP A C 1
ATOM 827 O O . ASP A 1 99 ? 16.620 -22.809 -8.665 1.00 80.69 99 ASP A O 1
ATOM 831 N N . THR A 1 100 ? 15.691 -24.400 -7.399 1.00 84.94 100 THR A N 1
ATOM 832 C CA . THR A 1 100 ? 14.328 -23.853 -7.453 1.00 84.94 100 THR A CA 1
ATOM 833 C C . THR A 1 100 ? 13.846 -23.251 -6.138 1.00 84.94 100 THR A C 1
ATOM 835 O O . THR A 1 100 ? 12.664 -22.939 -6.023 1.00 84.94 100 THR A O 1
ATOM 838 N N . TYR A 1 101 ? 14.702 -23.075 -5.127 1.00 86.19 101 TYR A N 1
ATOM 839 C CA . TYR A 1 101 ? 14.253 -22.504 -3.855 1.00 86.19 101 TYR A CA 1
ATOM 840 C C . TYR A 1 101 ? 13.661 -21.094 -4.015 1.00 86.19 101 TYR A C 1
ATOM 842 O O . TYR A 1 101 ? 14.215 -20.229 -4.684 1.00 86.19 101 TYR A O 1
ATOM 850 N N . ARG A 1 102 ? 12.537 -20.847 -3.330 1.00 91.19 102 ARG A N 1
ATOM 851 C CA . ARG A 1 102 ? 11.823 -19.552 -3.305 1.00 91.19 102 ARG A CA 1
ATOM 852 C C . ARG A 1 102 ? 12.024 -18.790 -1.997 1.00 91.19 102 ARG A C 1
ATOM 854 O O . ARG A 1 102 ? 11.109 -18.149 -1.481 1.00 91.19 102 ARG A O 1
ATOM 861 N N . ARG A 1 103 ? 13.216 -18.919 -1.416 1.00 92.00 103 ARG A N 1
ATOM 862 C CA . ARG A 1 103 ? 13.622 -18.186 -0.213 1.00 92.00 103 ARG A CA 1
ATOM 863 C C . ARG A 1 103 ? 14.201 -16.850 -0.652 1.00 92.00 103 ARG A C 1
ATOM 865 O O . ARG A 1 103 ? 15.243 -16.829 -1.296 1.00 92.00 103 ARG A O 1
ATOM 872 N N . ILE A 1 104 ? 13.531 -15.754 -0.307 1.00 94.56 104 ILE A N 1
ATOM 873 C CA . ILE A 1 104 ? 13.887 -14.421 -0.815 1.00 94.56 104 ILE A CA 1
ATOM 874 C C . ILE A 1 104 ? 15.318 -13.997 -0.454 1.00 94.56 104 ILE A C 1
ATOM 876 O O . ILE A 1 104 ? 15.947 -13.294 -1.228 1.00 94.56 104 ILE A O 1
ATOM 880 N N . TRP A 1 105 ? 15.860 -14.470 0.673 1.00 94.00 105 TRP A N 1
ATOM 881 C CA . TRP A 1 105 ? 17.215 -14.152 1.146 1.00 94.00 105 TRP A CA 1
ATOM 882 C C . TRP A 1 105 ? 18.337 -14.887 0.397 1.00 94.00 105 TRP A C 1
ATOM 884 O O . TRP A 1 105 ? 19.504 -14.702 0.717 1.00 94.00 105 TRP A O 1
ATOM 894 N N . LEU A 1 106 ? 18.004 -15.754 -0.567 1.00 93.50 106 LEU A N 1
ATOM 895 C CA . LEU A 1 106 ? 18.982 -16.379 -1.469 1.00 93.50 106 LEU A CA 1
ATOM 896 C C . LEU A 1 106 ? 19.179 -15.586 -2.771 1.00 93.50 106 LEU A C 1
ATOM 898 O O . LEU A 1 106 ? 20.004 -15.967 -3.596 1.00 93.50 106 LEU A O 1
ATOM 902 N N . TYR A 1 107 ? 18.403 -14.522 -2.975 1.00 94.94 107 TYR A N 1
ATOM 903 C CA . TYR A 1 107 ? 18.482 -13.654 -4.147 1.00 94.94 107 TYR A CA 1
ATOM 904 C C . TYR A 1 107 ? 19.416 -12.461 -3.881 1.00 94.94 107 TYR A C 1
ATOM 906 O O . TYR A 1 107 ? 19.685 -12.159 -2.717 1.00 94.94 107 TYR A O 1
ATOM 914 N N . PRO A 1 108 ? 19.908 -11.769 -4.930 1.00 96.25 108 PRO A N 1
ATOM 915 C CA . PRO A 1 108 ? 20.754 -10.586 -4.768 1.00 96.25 108 PRO A CA 1
ATOM 916 C C . PRO A 1 108 ? 20.137 -9.551 -3.821 1.00 96.25 108 PRO A C 1
ATOM 918 O O . PRO A 1 108 ? 18.919 -9.365 -3.825 1.00 96.25 108 PRO A O 1
ATOM 921 N N . THR A 1 109 ? 20.972 -8.851 -3.046 1.00 95.62 109 THR A N 1
ATOM 922 C CA . THR A 1 109 ? 20.536 -7.924 -1.985 1.00 95.62 109 THR A CA 1
ATOM 923 C C . THR A 1 109 ? 19.493 -6.917 -2.467 1.00 95.62 109 THR A C 1
ATOM 925 O O . THR A 1 109 ? 18.474 -6.735 -1.808 1.00 95.62 109 THR A O 1
ATOM 928 N N . TYR A 1 110 ? 19.687 -6.330 -3.652 1.00 94.69 110 TYR A N 1
ATOM 929 C CA . TYR A 1 110 ? 18.736 -5.384 -4.241 1.00 94.69 110 TYR A CA 1
ATOM 930 C C . TYR A 1 110 ? 17.332 -5.992 -4.419 1.00 94.69 110 TYR A C 1
ATOM 932 O O . TYR A 1 110 ? 16.337 -5.431 -3.964 1.00 94.69 110 TYR A O 1
ATOM 940 N N . ASN A 1 111 ? 17.243 -7.193 -5.000 1.00 97.75 111 ASN A N 1
ATOM 941 C CA . ASN A 1 111 ? 15.985 -7.924 -5.162 1.00 97.75 111 ASN A CA 1
ATOM 942 C C . ASN A 1 111 ? 15.394 -8.358 -3.816 1.00 97.75 111 ASN A C 1
ATOM 944 O O . ASN A 1 111 ? 14.178 -8.282 -3.627 1.00 97.75 111 ASN A O 1
ATOM 948 N N . TYR A 1 112 ? 16.238 -8.833 -2.896 1.00 97.75 112 TYR A N 1
ATOM 949 C CA . TYR A 1 112 ? 15.832 -9.264 -1.561 1.00 97.75 112 TYR A CA 1
ATOM 950 C C . TYR A 1 112 ? 15.153 -8.136 -0.784 1.00 97.75 112 TYR A C 1
ATOM 952 O O . TYR A 1 112 ? 14.058 -8.357 -0.270 1.00 97.75 112 TYR A O 1
ATOM 960 N N . GLU A 1 113 ? 15.739 -6.937 -0.743 1.00 97.50 113 GLU A N 1
ATOM 961 C CA . GLU A 1 113 ? 15.166 -5.812 0.004 1.00 97.50 113 GLU A CA 1
ATOM 962 C C . GLU A 1 113 ? 13.814 -5.371 -0.569 1.00 97.50 113 GLU A C 1
ATOM 964 O O . GLU A 1 113 ? 12.864 -5.130 0.181 1.00 97.50 113 GLU A O 1
ATOM 969 N N . ILE A 1 114 ? 13.666 -5.370 -1.899 1.00 97.94 114 ILE A N 1
ATOM 970 C CA . ILE A 1 114 ? 12.379 -5.085 -2.552 1.00 97.94 114 ILE A CA 1
ATOM 971 C C . ILE A 1 114 ? 11.351 -6.162 -2.188 1.00 97.94 114 ILE A C 1
ATOM 973 O O . ILE A 1 114 ? 10.239 -5.843 -1.764 1.00 97.94 114 ILE A O 1
ATOM 977 N N . MET A 1 115 ? 11.709 -7.444 -2.301 1.00 98.31 115 MET A N 1
ATOM 978 C CA . MET A 1 115 ? 10.811 -8.544 -1.937 1.00 98.31 115 MET A CA 1
ATOM 979 C C . MET A 1 115 ? 10.417 -8.483 -0.459 1.00 98.31 115 MET A C 1
ATOM 981 O O . MET A 1 115 ? 9.238 -8.609 -0.134 1.00 98.31 115 MET A O 1
ATOM 985 N N . ARG A 1 116 ? 11.377 -8.231 0.437 1.00 97.31 116 ARG A N 1
ATOM 986 C CA . ARG A 1 116 ? 11.145 -8.053 1.873 1.00 97.31 116 ARG A CA 1
ATOM 987 C C . ARG A 1 116 ? 10.159 -6.915 2.131 1.00 97.31 116 ARG A C 1
ATOM 989 O O . ARG A 1 116 ? 9.199 -7.123 2.871 1.00 97.31 116 ARG A O 1
ATOM 996 N N . ARG A 1 117 ? 10.335 -5.758 1.483 1.00 96.75 117 ARG A N 1
ATOM 997 C CA . ARG A 1 117 ? 9.425 -4.608 1.601 1.00 96.75 117 ARG A CA 1
ATOM 998 C C . ARG A 1 117 ? 7.988 -4.965 1.222 1.00 96.75 117 ARG A C 1
ATOM 1000 O O . ARG A 1 117 ? 7.067 -4.631 1.959 1.00 96.75 117 ARG A O 1
ATOM 1007 N N . PHE A 1 118 ? 7.782 -5.686 0.119 1.00 98.00 118 PHE A N 1
ATOM 1008 C CA . PHE A 1 118 ? 6.439 -6.096 -0.314 1.00 98.00 118 PHE A CA 1
ATOM 1009 C C . PHE A 1 118 ? 5.827 -7.201 0.565 1.00 98.00 118 PHE A C 1
ATOM 1011 O O . PHE A 1 118 ? 4.617 -7.198 0.788 1.00 98.00 118 PHE A O 1
ATOM 1018 N N . LEU A 1 119 ? 6.632 -8.111 1.125 1.00 96.69 119 LEU A N 1
ATOM 1019 C CA . LEU A 1 119 ? 6.145 -9.083 2.113 1.00 96.69 119 LEU A CA 1
ATOM 1020 C C . LEU A 1 119 ? 5.699 -8.400 3.414 1.00 96.69 119 LEU A C 1
ATOM 1022 O O . LEU A 1 119 ? 4.653 -8.752 3.960 1.00 96.69 119 LEU A O 1
ATOM 1026 N N . ILE A 1 120 ? 6.452 -7.403 3.887 1.00 96.19 120 ILE A N 1
ATOM 1027 C CA . ILE A 1 120 ? 6.067 -6.591 5.051 1.00 96.19 120 ILE A CA 1
ATOM 1028 C C . ILE A 1 120 ? 4.805 -5.782 4.737 1.00 96.19 120 ILE A C 1
ATOM 1030 O O . ILE A 1 120 ? 3.894 -5.746 5.563 1.00 96.19 120 ILE A O 1
ATOM 1034 N N . LEU A 1 121 ? 4.695 -5.202 3.536 1.00 97.12 121 LEU A N 1
ATOM 1035 C CA . LEU A 1 121 ? 3.487 -4.503 3.087 1.00 97.12 121 LEU A CA 1
ATOM 1036 C C . LEU A 1 121 ? 2.260 -5.427 3.103 1.00 97.12 121 LEU A C 1
ATOM 1038 O O . LEU A 1 121 ? 1.226 -5.080 3.665 1.00 97.12 121 LEU A O 1
ATOM 1042 N N . ARG A 1 122 ? 2.382 -6.647 2.567 1.00 96.75 122 ARG A N 1
ATOM 1043 C CA . ARG A 1 122 ? 1.310 -7.652 2.623 1.00 96.75 122 ARG A CA 1
ATOM 1044 C C . ARG A 1 122 ? 0.886 -7.959 4.058 1.00 96.75 122 ARG A C 1
ATOM 1046 O O . ARG A 1 122 ? -0.307 -8.053 4.332 1.00 96.75 122 ARG A O 1
ATOM 1053 N N . ALA A 1 123 ? 1.852 -8.159 4.952 1.00 96.12 123 ALA A N 1
ATOM 1054 C CA . ALA A 1 123 ? 1.577 -8.505 6.341 1.00 96.12 123 ALA A CA 1
ATOM 1055 C C . ALA A 1 123 ? 0.959 -7.328 7.117 1.00 96.12 123 ALA A C 1
ATOM 1057 O O . ALA A 1 123 ? 0.076 -7.528 7.949 1.00 96.12 123 ALA A O 1
ATOM 1058 N N . SER A 1 124 ? 1.354 -6.095 6.798 1.00 96.69 124 SER A N 1
ATOM 1059 C CA . SER A 1 124 ? 0.764 -4.891 7.388 1.00 96.69 124 SER A CA 1
ATOM 1060 C C . SER A 1 124 ? -0.627 -4.584 6.830 1.00 96.69 124 SER A C 1
ATOM 1062 O O . SER A 1 124 ? -1.442 -4.057 7.574 1.00 96.69 124 SER A O 1
ATOM 1064 N N . LEU A 1 125 ? -0.959 -4.992 5.600 1.00 97.50 125 LEU A N 1
ATOM 1065 C CA . LEU A 1 125 ? -2.308 -4.892 5.016 1.00 97.50 125 LEU A CA 1
ATOM 1066 C C . LEU A 1 125 ? -3.319 -5.918 5.561 1.00 97.50 125 LEU A C 1
ATOM 1068 O O . LEU A 1 125 ? -4.479 -5.888 5.148 1.00 97.50 125 LEU A O 1
ATOM 1072 N N . VAL A 1 126 ? -2.923 -6.841 6.450 1.00 97.12 126 VAL A N 1
ATOM 1073 C CA . VAL A 1 126 ? -3.821 -7.893 6.970 1.00 97.12 126 VAL A CA 1
ATOM 1074 C C . VAL A 1 126 ? -5.153 -7.338 7.497 1.00 97.12 126 VAL A C 1
ATOM 1076 O O . VAL A 1 126 ? -6.168 -7.899 7.097 1.00 97.12 126 VAL A O 1
ATOM 1079 N N . PRO A 1 127 ? -5.213 -6.241 8.282 1.00 97.56 127 PRO A N 1
ATOM 1080 C CA . PRO A 1 127 ? -6.489 -5.669 8.721 1.00 97.56 127 PRO A CA 1
ATOM 1081 C C . PRO A 1 127 ? -7.427 -5.308 7.553 1.00 97.56 127 PRO A C 1
ATOM 1083 O O . PRO A 1 127 ? -8.573 -5.747 7.529 1.00 97.56 127 PRO A O 1
ATOM 1086 N N . TYR A 1 128 ? -6.930 -4.611 6.525 1.00 98.38 128 TYR A N 1
ATOM 1087 C CA . TYR A 1 128 ? -7.702 -4.288 5.316 1.00 98.38 128 TYR A CA 1
ATOM 1088 C C . TYR A 1 128 ? -8.132 -5.529 4.521 1.00 98.38 128 TYR A C 1
ATOM 1090 O O . TYR A 1 128 ? -9.283 -5.648 4.089 1.00 98.38 128 TYR A O 1
ATOM 1098 N N . ILE A 1 129 ? -7.214 -6.477 4.330 1.00 98.06 129 ILE A N 1
ATOM 1099 C CA . ILE A 1 129 ? -7.483 -7.734 3.619 1.00 98.06 129 ILE A CA 1
ATOM 1100 C C . ILE A 1 129 ? -8.554 -8.542 4.351 1.00 98.06 129 ILE A C 1
ATOM 1102 O O . ILE A 1 129 ? -9.411 -9.149 3.712 1.00 98.06 129 ILE A O 1
ATOM 1106 N N . TYR A 1 130 ? -8.512 -8.549 5.681 1.00 97.38 130 TYR A N 1
ATOM 1107 C CA . TYR A 1 130 ? -9.409 -9.327 6.515 1.00 97.38 130 TYR A CA 1
ATOM 1108 C C . TYR A 1 130 ? -10.813 -8.717 6.603 1.00 97.38 130 TYR A C 1
ATOM 1110 O O . TYR A 1 130 ? -11.792 -9.453 6.483 1.00 97.38 130 TYR A O 1
ATOM 1118 N N . SER A 1 131 ? -10.933 -7.384 6.646 1.00 98.00 131 SER A N 1
ATOM 1119 C CA . SER A 1 131 ? -12.215 -6.701 6.408 1.00 98.00 131 SER A CA 1
ATOM 1120 C C . SER A 1 131 ? -12.817 -7.082 5.053 1.00 98.00 131 SER A C 1
ATOM 1122 O O . SER A 1 131 ? -13.990 -7.432 4.961 1.00 98.00 131 SER A O 1
ATOM 1124 N N . ASN A 1 132 ? -12.011 -7.118 3.989 1.00 98.12 132 ASN A N 1
ATOM 1125 C CA . ASN A 1 132 ? -12.491 -7.538 2.668 1.00 98.12 132 ASN A CA 1
ATOM 1126 C C . ASN A 1 132 ? -12.787 -9.047 2.578 1.00 98.12 132 ASN A C 1
ATOM 1128 O O . ASN A 1 132 ? -13.633 -9.457 1.785 1.00 98.12 132 ASN A O 1
ATOM 1132 N N . ALA A 1 133 ? -12.146 -9.886 3.396 1.00 95.81 133 ALA A N 1
ATOM 1133 C CA . ALA A 1 133 ? -12.522 -11.292 3.528 1.00 95.81 133 ALA A CA 1
ATOM 1134 C C . ALA A 1 133 ? -13.927 -11.437 4.133 1.00 95.81 133 ALA A C 1
ATOM 1136 O O . ALA A 1 133 ? -14.678 -12.320 3.719 1.00 95.81 133 ALA A O 1
ATOM 1137 N N . ARG A 1 134 ? -14.312 -10.539 5.050 1.00 96.62 134 ARG A N 1
ATOM 1138 C CA . ARG A 1 134 ? -15.683 -10.482 5.558 1.00 96.62 134 ARG A CA 1
ATOM 1139 C C . ARG A 1 134 ? -16.682 -10.065 4.477 1.00 96.62 134 ARG A C 1
ATOM 1141 O O . ARG A 1 134 ? -17.712 -10.718 4.353 1.00 96.62 134 ARG A O 1
ATOM 1148 N N . VAL A 1 135 ? -16.347 -9.076 3.644 1.00 97.06 135 VAL A N 1
ATOM 1149 C CA . VAL A 1 135 ? -17.164 -8.708 2.466 1.00 97.06 135 VAL A CA 1
ATOM 1150 C C . VAL A 1 135 ? -17.357 -9.908 1.534 1.00 97.06 135 VAL A C 1
ATOM 1152 O O . VAL A 1 135 ? -18.472 -10.194 1.109 1.00 97.06 135 VAL A O 1
ATOM 1155 N N . ALA A 1 136 ? -16.291 -10.663 1.258 1.00 94.88 136 ALA A N 1
ATOM 1156 C CA . ALA A 1 136 ? -16.387 -11.861 0.428 1.00 94.88 136 ALA A CA 1
ATOM 1157 C C . ALA A 1 136 ? -17.315 -12.927 1.035 1.00 94.88 136 ALA A C 1
ATOM 1159 O O . ALA A 1 136 ? -18.009 -13.617 0.292 1.00 94.88 136 ALA A O 1
ATOM 1160 N N . TYR A 1 137 ? -17.340 -13.056 2.364 1.00 93.06 137 TYR A N 1
ATOM 1161 C CA . TYR A 1 137 ? -18.234 -13.974 3.067 1.00 93.06 137 TYR A CA 1
ATOM 1162 C C . TYR A 1 137 ? -19.704 -13.519 3.032 1.00 93.06 137 TYR A C 1
ATOM 1164 O O . TYR A 1 137 ? -20.573 -14.334 2.732 1.00 93.06 137 TYR A O 1
ATOM 1172 N N . ASP A 1 138 ? -19.983 -12.245 3.320 1.00 94.50 138 ASP A N 1
ATOM 1173 C CA . ASP A 1 138 ? -21.357 -11.728 3.413 1.00 94.50 138 ASP A CA 1
ATOM 1174 C C . ASP A 1 138 ? -21.998 -11.480 2.037 1.00 94.50 138 ASP A C 1
ATOM 1176 O O . ASP A 1 138 ? -23.187 -11.733 1.850 1.00 94.50 138 ASP A O 1
ATOM 1180 N N . GLU A 1 139 ? -21.218 -10.987 1.071 1.00 94.44 139 GLU A N 1
ATOM 1181 C CA . GLU A 1 139 ? -21.723 -10.466 -0.208 1.00 94.44 139 GLU A CA 1
ATOM 1182 C C . GLU A 1 139 ? -21.253 -11.276 -1.425 1.00 94.44 139 GLU A C 1
ATOM 1184 O O . GLU A 1 139 ? -21.731 -11.069 -2.539 1.00 94.44 139 GLU A O 1
ATOM 1189 N N . GLY A 1 140 ? -20.288 -12.187 -1.256 1.00 91.38 140 GLY A N 1
ATOM 1190 C CA . GLY A 1 140 ? -19.678 -12.924 -2.369 1.00 91.38 140 GLY A CA 1
ATOM 1191 C C . GLY A 1 140 ? -18.695 -12.099 -3.214 1.00 91.38 140 GLY A C 1
ATOM 1192 O O . GLY A 1 140 ? -18.113 -12.621 -4.170 1.00 91.38 140 GLY A O 1
ATOM 1193 N N . LEU A 1 141 ? -18.458 -10.829 -2.867 1.00 94.19 141 LEU A N 1
ATOM 1194 C CA . LEU A 1 141 ? -17.497 -9.965 -3.552 1.00 94.19 141 LEU A CA 1
ATOM 1195 C C . LEU A 1 141 ? -16.072 -10.266 -3.084 1.00 94.19 141 LEU A C 1
ATOM 1197 O O . LEU A 1 141 ? -15.646 -9.888 -1.994 1.00 94.19 141 LEU A O 1
ATOM 1201 N N . SER A 1 142 ? -15.319 -10.940 -3.949 1.00 94.94 142 SER A N 1
ATOM 1202 C CA . SER A 1 142 ? -13.928 -11.317 -3.694 1.00 94.94 142 SER A CA 1
ATOM 1203 C C . SER A 1 142 ? -13.018 -10.102 -3.452 1.00 94.94 142 SER A C 1
ATOM 1205 O O . SER A 1 142 ? -13.321 -8.978 -3.855 1.00 94.94 142 SER A O 1
ATOM 1207 N N . LEU A 1 143 ? -11.861 -10.344 -2.821 1.00 97.31 143 LEU A N 1
ATOM 1208 C CA . LEU A 1 143 ? -10.838 -9.315 -2.594 1.00 97.31 143 LEU A CA 1
ATOM 1209 C C . LEU A 1 143 ? -10.337 -8.704 -3.907 1.00 97.31 143 LEU A C 1
ATOM 1211 O O . LEU A 1 143 ? -10.121 -7.504 -3.977 1.00 97.31 143 LEU A O 1
ATOM 1215 N N . LEU A 1 144 ? -10.140 -9.516 -4.944 1.00 97.81 144 LEU A N 1
ATOM 1216 C CA . LEU A 1 144 ? -9.852 -9.013 -6.284 1.00 97.81 144 LEU A CA 1
ATOM 1217 C C . LEU A 1 144 ? -11.174 -8.791 -7.011 1.00 97.81 144 LEU A C 1
ATOM 1219 O O . LEU A 1 144 ? -12.001 -9.699 -7.081 1.00 97.81 144 LEU A O 1
ATOM 1223 N N . ARG A 1 145 ? -11.357 -7.590 -7.551 1.00 97.50 145 ARG A N 1
ATOM 1224 C CA . ARG A 1 145 ? -12.562 -7.181 -8.269 1.00 97.50 145 ARG A CA 1
ATOM 1225 C C . ARG A 1 145 ? -12.142 -6.669 -9.648 1.00 97.50 145 ARG A C 1
ATOM 1227 O O . ARG A 1 145 ? -11.569 -5.578 -9.732 1.00 97.50 145 ARG A O 1
ATOM 1234 N N . PRO A 1 146 ? -12.347 -7.455 -10.719 1.00 97.69 146 PRO A N 1
ATOM 1235 C CA . PRO A 1 146 ? -12.104 -6.992 -12.080 1.00 97.69 146 PRO A CA 1
ATOM 1236 C C . PRO A 1 146 ? -12.838 -5.674 -12.354 1.00 97.69 146 PRO A C 1
ATOM 1238 O O . PRO A 1 146 ? -13.932 -5.452 -11.836 1.00 97.69 146 PRO A O 1
ATOM 1241 N N . LEU A 1 147 ? -12.256 -4.789 -13.166 1.00 97.88 147 LEU A N 1
ATOM 1242 C CA . LEU A 1 147 ? -12.797 -3.432 -13.326 1.00 97.88 147 LEU A CA 1
ATOM 1243 C C . LEU A 1 147 ? -14.200 -3.403 -13.946 1.00 97.88 147 LEU A C 1
ATOM 1245 O O . LEU A 1 147 ? -14.987 -2.519 -13.611 1.00 97.88 147 LEU A O 1
ATOM 1249 N N . TYR A 1 148 ? -14.559 -4.402 -14.755 1.00 97.25 148 TYR A N 1
ATOM 1250 C CA . TYR A 1 148 ? -15.907 -4.536 -15.319 1.00 97.25 148 TYR A CA 1
ATOM 1251 C C . TYR A 1 148 ? -16.997 -4.810 -14.268 1.00 97.25 148 TYR A C 1
ATOM 1253 O O . TYR A 1 148 ? -18.174 -4.701 -14.588 1.00 97.25 148 TYR A O 1
ATOM 1261 N N . TYR A 1 149 ? -16.650 -5.110 -13.008 1.00 96.06 149 TYR A N 1
ATOM 1262 C CA . TYR A 1 149 ? -17.632 -5.133 -11.913 1.00 96.06 149 TYR A CA 1
ATOM 1263 C C . TYR A 1 149 ? -18.148 -3.732 -11.566 1.00 96.06 149 TYR A C 1
ATOM 1265 O O . TYR A 1 149 ? -19.296 -3.582 -11.162 1.00 96.06 149 TYR A O 1
ATOM 1273 N N . TYR A 1 150 ? -17.296 -2.715 -11.709 1.00 96.19 150 TYR A N 1
ATOM 1274 C CA . TYR A 1 150 ? -17.614 -1.321 -11.391 1.00 96.19 150 TYR A CA 1
ATOM 1275 C C . TYR A 1 150 ? -17.996 -0.514 -12.629 1.00 96.19 150 TYR A C 1
ATOM 1277 O O . TYR A 1 150 ? -18.815 0.396 -12.542 1.00 96.19 150 TYR A O 1
ATOM 1285 N N . TYR A 1 151 ? -17.399 -0.850 -13.772 1.00 97.31 151 TYR A N 1
ATOM 1286 C CA . TYR A 1 151 ? -17.513 -0.094 -15.014 1.00 97.31 151 TYR A CA 1
ATOM 1287 C C . TYR A 1 151 ? -17.932 -1.012 -16.175 1.00 97.31 151 TYR A C 1
ATOM 1289 O O . TYR A 1 151 ? -17.182 -1.156 -17.141 1.00 97.31 151 TYR A O 1
ATOM 1297 N N . PRO A 1 152 ? -19.102 -1.676 -16.095 1.00 97.38 152 PRO A N 1
ATOM 1298 C CA . PRO A 1 152 ? -19.518 -2.674 -17.084 1.00 97.38 152 PRO A CA 1
ATOM 1299 C C . PRO A 1 152 ? -19.760 -2.091 -18.481 1.00 97.38 152 PRO A C 1
ATOM 1301 O O . PRO A 1 152 ? -19.668 -2.829 -19.458 1.00 97.38 152 PRO A O 1
ATOM 1304 N N . GLU A 1 153 ? -20.031 -0.786 -18.574 1.00 97.69 153 GLU A N 1
ATOM 1305 C CA . GLU A 1 153 ? -20.288 -0.073 -19.832 1.00 97.69 153 GLU A CA 1
ATOM 1306 C C . GLU A 1 153 ? -19.015 0.504 -20.478 1.00 97.69 153 GLU A C 1
ATOM 1308 O O . GLU A 1 153 ? -19.073 1.023 -21.590 1.00 97.69 153 GLU A O 1
ATOM 1313 N N . ALA A 1 154 ? -17.862 0.435 -19.801 1.00 97.81 154 ALA A N 1
ATOM 1314 C CA . ALA A 1 154 ? -16.595 0.949 -20.315 1.00 97.81 154 ALA A CA 1
ATOM 1315 C C . ALA A 1 154 ? -15.820 -0.161 -21.056 1.00 97.81 154 ALA A C 1
ATOM 1317 O O . ALA A 1 154 ? -15.403 -1.133 -20.416 1.00 97.81 154 ALA A O 1
ATOM 1318 N N . PRO A 1 155 ? -15.570 -0.049 -22.376 1.00 97.88 155 PRO A N 1
ATOM 1319 C CA . PRO A 1 155 ? -14.799 -1.046 -23.131 1.00 97.88 155 PRO A CA 1
ATOM 1320 C C . PRO A 1 155 ? -13.385 -1.283 -22.577 1.00 97.88 155 PRO A C 1
ATOM 1322 O O . PRO A 1 155 ? -12.849 -2.395 -22.639 1.00 97.88 155 PRO A O 1
ATOM 1325 N N . GLU A 1 156 ? -12.781 -0.250 -21.997 1.00 98.31 156 GLU A N 1
ATOM 1326 C CA . GLU A 1 156 ? -11.464 -0.295 -21.372 1.00 98.31 156 GLU A CA 1
ATOM 1327 C C . GLU A 1 156 ? -11.431 -1.262 -20.183 1.00 98.31 156 GLU A C 1
ATOM 1329 O O . GLU A 1 156 ? -10.428 -1.945 -19.990 1.00 98.31 156 GLU A O 1
ATOM 1334 N N . ALA A 1 157 ? -12.539 -1.421 -19.449 1.00 97.56 157 ALA A N 1
ATOM 1335 C CA . ALA A 1 157 ? -12.631 -2.353 -18.325 1.00 97.56 157 ALA A CA 1
ATOM 1336 C C . ALA A 1 157 ? -12.429 -3.821 -18.738 1.00 97.56 157 ALA A C 1
ATOM 1338 O O . ALA A 1 157 ? -12.022 -4.642 -17.913 1.00 97.56 157 ALA A O 1
ATOM 1339 N N . TYR A 1 158 ? -12.697 -4.145 -20.007 1.00 96.94 158 TYR A N 1
ATOM 1340 C CA . TYR A 1 158 ? -12.493 -5.470 -20.597 1.00 96.94 158 TYR A CA 1
ATOM 1341 C C . TYR A 1 158 ? -11.181 -5.573 -21.376 1.00 96.94 158 TYR A C 1
ATOM 1343 O O . TYR A 1 158 ? -10.610 -6.657 -21.455 1.00 96.94 158 TYR A O 1
ATOM 1351 N N . SER A 1 159 ? -10.708 -4.465 -21.953 1.00 96.69 159 SER A N 1
ATOM 1352 C CA . SER A 1 159 ? -9.469 -4.428 -22.745 1.00 96.69 159 SER A CA 1
ATOM 1353 C C . SER A 1 159 ? -8.222 -4.419 -21.857 1.00 96.69 159 SER A C 1
ATOM 1355 O O . SER A 1 159 ? -7.208 -5.026 -22.189 1.00 96.69 159 SER A O 1
ATOM 1357 N N . TYR A 1 160 ? -8.307 -3.776 -20.692 1.00 96.56 160 TYR A N 1
ATOM 1358 C CA . TYR A 1 160 ? -7.245 -3.716 -19.693 1.00 96.56 160 TYR A CA 1
ATOM 1359 C C . TYR A 1 160 ? -7.424 -4.802 -18.620 1.00 96.56 160 TYR A C 1
ATOM 1361 O O . TYR A 1 160 ? -7.557 -4.542 -17.425 1.00 96.56 160 TYR A O 1
ATOM 1369 N N . ASP A 1 161 ? -7.387 -6.056 -19.057 1.00 94.44 161 ASP A N 1
ATOM 1370 C CA . ASP A 1 161 ? -7.766 -7.249 -18.287 1.00 94.44 161 ASP A CA 1
ATOM 1371 C C . ASP A 1 161 ? -6.701 -7.772 -17.294 1.00 94.44 161 ASP A C 1
ATOM 1373 O O . ASP A 1 161 ? -6.847 -8.852 -16.714 1.00 94.44 161 ASP A O 1
ATOM 1377 N N . HIS A 1 162 ? -5.639 -6.993 -17.077 1.00 97.00 162 HIS A N 1
ATOM 1378 C CA . HIS A 1 162 ? -4.588 -7.207 -16.071 1.00 97.00 162 HIS A CA 1
ATOM 1379 C C . HIS A 1 162 ? -4.575 -6.078 -15.027 1.00 97.00 162 HIS A C 1
ATOM 1381 O O . HIS A 1 162 ? -3.523 -5.724 -14.488 1.00 97.00 162 HIS A O 1
ATOM 1387 N N . GLN A 1 163 ? -5.743 -5.480 -14.785 1.00 97.06 163 GLN A N 1
ATOM 1388 C CA . GLN A 1 163 ? -5.973 -4.422 -13.807 1.00 97.06 163 GLN A CA 1
ATOM 1389 C C . GLN A 1 163 ? -7.237 -4.737 -13.010 1.00 97.06 163 GLN A C 1
ATOM 1391 O O . GLN A 1 163 ? -8.177 -5.349 -13.522 1.00 97.06 163 GLN A O 1
ATOM 1396 N N . TYR A 1 164 ? -7.252 -4.368 -11.735 1.00 98.56 164 TYR A N 1
ATOM 1397 C CA . TYR A 1 164 ? -8.348 -4.706 -10.832 1.00 98.56 164 TYR A CA 1
ATOM 1398 C C . TYR A 1 164 ? -8.381 -3.786 -9.622 1.00 98.56 164 TYR A C 1
ATOM 1400 O O . TYR A 1 164 ? -7.366 -3.201 -9.248 1.00 98.56 164 TYR A O 1
ATOM 1408 N N . MET A 1 165 ? -9.535 -3.715 -8.965 1.00 98.62 165 MET A N 1
ATOM 1409 C CA . MET A 1 165 ? -9.607 -3.188 -7.609 1.00 98.62 165 MET A CA 1
ATOM 1410 C C . MET A 1 165 ? -9.226 -4.296 -6.616 1.00 98.62 165 MET A C 1
ATOM 1412 O O . MET A 1 165 ? -9.739 -5.415 -6.680 1.00 98.62 165 MET A O 1
ATOM 1416 N N . PHE A 1 166 ? -8.300 -3.999 -5.712 1.00 98.69 166 PHE A N 1
ATOM 1417 C CA . PHE A 1 166 ? -7.947 -4.801 -4.550 1.00 98.69 166 PHE A CA 1
ATOM 1418 C C . PHE A 1 166 ? -8.728 -4.267 -3.346 1.00 98.69 166 PHE A C 1
ATOM 1420 O O . PHE A 1 166 ? -8.398 -3.226 -2.775 1.00 98.69 166 PHE A O 1
ATOM 1427 N N . GLY A 1 167 ? -9.804 -4.968 -3.002 1.00 97.62 167 GLY A N 1
ATOM 1428 C CA . GLY A 1 167 ? -10.924 -4.442 -2.232 1.00 97.62 167 GLY A CA 1
ATOM 1429 C C . GLY A 1 167 ? -11.661 -3.356 -3.016 1.00 97.62 167 GLY A C 1
ATOM 1430 O O . GLY A 1 167 ? -11.779 -3.440 -4.238 1.00 97.62 167 GLY A O 1
ATOM 1431 N N . SER A 1 168 ? -12.182 -2.345 -2.328 1.00 95.69 168 SER A N 1
ATOM 1432 C CA . SER A 1 168 ? -12.876 -1.198 -2.942 1.00 95.69 168 SER A CA 1
ATOM 1433 C C . SER A 1 168 ? -11.945 -0.040 -3.297 1.00 95.69 168 SER A C 1
ATOM 1435 O O . SER A 1 168 ? -12.309 0.806 -4.114 1.00 95.69 168 SER A O 1
ATOM 1437 N N . ASP A 1 169 ? -10.757 -0.009 -2.696 1.00 98.12 169 ASP A N 1
ATOM 1438 C CA . ASP A 1 169 ? -10.025 1.241 -2.494 1.00 98.12 169 ASP A CA 1
ATOM 1439 C C . ASP A 1 169 ? -8.764 1.354 -3.358 1.00 98.12 169 ASP A C 1
ATOM 1441 O O . ASP A 1 169 ? -8.380 2.455 -3.748 1.00 98.12 169 ASP A O 1
ATOM 1445 N N . LEU A 1 170 ? -8.132 0.227 -3.708 1.00 98.69 170 LEU A N 1
ATOM 1446 C CA . LEU A 1 170 ? -6.832 0.203 -4.388 1.00 98.69 170 LEU A CA 1
ATOM 1447 C C . LEU A 1 170 ? -6.956 -0.329 -5.821 1.00 98.69 170 LEU A C 1
ATOM 1449 O O . LEU A 1 170 ? -7.235 -1.506 -6.011 1.00 98.69 170 LEU A O 1
ATOM 1453 N N . LEU A 1 171 ? -6.715 0.498 -6.834 1.00 98.81 171 LEU A N 1
ATOM 1454 C CA . LEU A 1 171 ? -6.529 0.073 -8.223 1.00 98.81 171 LEU A CA 1
ATOM 1455 C C . LEU A 1 171 ? -5.112 -0.485 -8.398 1.00 98.81 171 LEU A C 1
ATOM 1457 O O . LEU A 1 171 ? -4.134 0.210 -8.135 1.00 98.81 171 LEU A O 1
ATOM 1461 N N . VAL A 1 172 ? -4.987 -1.725 -8.862 1.00 98.81 172 VAL A N 1
ATOM 1462 C CA . VAL A 1 172 ? -3.709 -2.432 -9.010 1.00 98.81 172 VAL A CA 1
ATOM 1463 C C . VAL A 1 172 ? -3.521 -2.874 -10.459 1.00 98.81 172 VAL A C 1
ATOM 1465 O O . VAL A 1 172 ? -4.406 -3.505 -11.035 1.00 98.81 172 VAL A O 1
ATOM 1468 N N . ALA A 1 173 ? -2.348 -2.591 -11.032 1.00 98.31 173 ALA A N 1
ATOM 1469 C CA . ALA A 1 173 ? -1.971 -2.983 -12.392 1.00 98.31 173 ALA A CA 1
ATOM 1470 C C . ALA A 1 173 ? -0.556 -3.605 -12.404 1.00 98.31 173 ALA A C 1
ATOM 1472 O O . ALA A 1 173 ? 0.426 -2.920 -12.688 1.00 98.31 173 ALA A O 1
ATOM 1473 N N . PRO A 1 174 ? -0.403 -4.905 -12.091 1.00 98.06 174 PRO A N 1
ATOM 1474 C CA . PRO A 1 174 ? 0.913 -5.520 -11.913 1.00 98.06 174 PRO A CA 1
ATOM 1475 C C . PRO A 1 174 ? 1.836 -5.367 -13.133 1.00 98.06 174 PRO A C 1
ATOM 1477 O O . PRO A 1 174 ? 1.380 -5.365 -14.283 1.00 98.06 174 PRO A O 1
ATOM 1480 N N . VAL A 1 175 ? 3.146 -5.281 -12.881 1.00 98.06 175 VAL A N 1
ATOM 1481 C CA . VAL A 1 175 ? 4.185 -5.310 -13.923 1.00 98.06 175 VAL A CA 1
ATOM 1482 C C . VAL A 1 175 ? 4.530 -6.766 -14.223 1.00 98.06 175 VAL A C 1
ATOM 1484 O O . VAL A 1 175 ? 5.024 -7.482 -13.354 1.00 98.06 175 VAL A O 1
ATOM 1487 N N . THR A 1 176 ? 4.247 -7.210 -15.448 1.00 97.44 176 THR A N 1
ATOM 1488 C CA . THR A 1 176 ? 4.364 -8.621 -15.859 1.00 97.44 176 THR A CA 1
ATOM 1489 C C . THR A 1 176 ? 5.248 -8.808 -17.092 1.00 97.44 176 THR A C 1
ATOM 1491 O O . THR A 1 176 ? 5.034 -9.740 -17.860 1.00 97.44 176 THR A O 1
ATOM 1494 N N . GLN A 1 177 ? 6.203 -7.909 -17.304 1.00 96.81 177 GLN A N 1
ATOM 1495 C CA . GLN A 1 177 ? 7.168 -7.959 -18.401 1.00 96.81 177 GLN A CA 1
ATOM 1496 C C . GLN A 1 177 ? 8.556 -7.576 -17.885 1.00 96.81 177 GLN A C 1
ATOM 1498 O O . GLN A 1 177 ? 8.659 -6.915 -16.847 1.00 96.81 177 GLN A O 1
ATOM 1503 N N . GLU A 1 178 ? 9.581 -7.995 -18.620 1.00 97.25 178 GLU A N 1
ATOM 1504 C CA . GLU A 1 178 ? 10.982 -7.699 -18.319 1.00 97.25 178 GLU A CA 1
ATOM 1505 C C . GLU A 1 178 ? 11.297 -6.217 -18.515 1.00 97.25 178 GLU A C 1
ATOM 1507 O O . GLU A 1 178 ? 10.752 -5.567 -19.413 1.00 97.25 178 GLU A O 1
ATOM 1512 N N . MET A 1 179 ? 12.170 -5.689 -17.663 1.00 96.94 179 MET A N 1
ATOM 1513 C CA . MET A 1 179 ? 12.724 -4.352 -17.804 1.00 96.94 179 MET A CA 1
ATOM 1514 C C . MET A 1 179 ? 13.596 -4.258 -19.051 1.00 96.94 179 MET A C 1
ATOM 1516 O O . MET A 1 179 ? 14.287 -5.199 -19.437 1.00 96.94 179 MET A O 1
ATOM 1520 N N . ASP A 1 180 ? 13.605 -3.072 -19.650 1.00 96.56 180 ASP A N 1
ATOM 1521 C CA . ASP A 1 180 ? 14.587 -2.748 -20.672 1.00 96.56 180 ASP A CA 1
ATOM 1522 C C . ASP A 1 180 ? 16.012 -2.886 -20.088 1.00 96.56 180 ASP A C 1
ATOM 1524 O O . ASP A 1 180 ? 16.276 -2.354 -19.004 1.00 96.56 180 ASP A O 1
ATOM 1528 N N . PRO A 1 181 ? 16.942 -3.587 -20.761 1.00 92.12 181 PRO A N 1
ATOM 1529 C CA . PRO A 1 181 ? 18.268 -3.857 -20.212 1.00 92.12 181 PRO A CA 1
ATOM 1530 C C . PRO A 1 181 ? 19.136 -2.598 -20.068 1.00 92.12 181 PRO A C 1
ATOM 1532 O O . PRO A 1 181 ? 20.065 -2.610 -19.260 1.00 92.12 181 PRO A O 1
ATOM 1535 N N . ILE A 1 182 ? 18.845 -1.530 -20.818 1.00 91.25 182 ILE A N 1
ATOM 1536 C CA . ILE A 1 182 ? 19.557 -0.249 -20.767 1.00 91.25 182 ILE A CA 1
ATOM 1537 C C . ILE A 1 182 ? 18.909 0.651 -19.716 1.00 91.25 182 ILE A C 1
ATOM 1539 O O . ILE A 1 182 ? 19.577 1.100 -18.790 1.00 91.25 182 ILE A O 1
ATOM 1543 N N . TYR A 1 183 ? 17.600 0.888 -19.819 1.00 93.00 183 TYR A N 1
ATOM 1544 C CA . TYR A 1 183 ? 16.909 1.847 -18.948 1.00 93.00 183 TYR A CA 1
ATOM 1545 C C . TYR A 1 183 ? 16.533 1.269 -17.578 1.00 93.00 183 TYR A C 1
ATOM 1547 O O . TYR A 1 183 ? 16.226 2.022 -16.650 1.00 93.00 183 TYR A O 1
ATOM 1555 N N . GLN A 1 184 ? 16.559 -0.060 -17.429 1.00 94.88 184 GLN A N 1
ATOM 1556 C CA . GLN A 1 184 ? 16.183 -0.781 -16.208 1.00 94.88 184 GLN A CA 1
ATOM 1557 C C . GLN A 1 184 ? 14.785 -0.362 -15.709 1.00 94.88 184 GLN A C 1
ATOM 1559 O O . GLN A 1 184 ? 14.554 -0.115 -14.523 1.00 94.88 184 GLN A O 1
ATOM 1564 N N . MET A 1 185 ? 13.850 -0.233 -16.654 1.00 96.00 185 MET A N 1
ATOM 1565 C CA . MET A 1 185 ? 12.462 0.166 -16.428 1.00 96.00 185 MET A CA 1
ATOM 1566 C C . MET A 1 185 ? 11.507 -0.609 -17.327 1.00 96.00 185 MET A C 1
ATOM 1568 O O . MET A 1 185 ? 11.873 -1.080 -18.401 1.00 96.00 185 MET A O 1
ATOM 1572 N N . VAL A 1 186 ? 10.250 -0.674 -16.899 1.00 96.94 186 VAL A N 1
ATOM 1573 C CA . VAL A 1 186 ? 9.119 -1.118 -17.711 1.00 96.94 186 VAL A CA 1
ATOM 1574 C C . VAL A 1 186 ? 8.189 0.055 -17.974 1.00 96.94 186 VAL A C 1
ATOM 1576 O O . VAL A 1 186 ? 7.707 0.659 -17.020 1.00 96.94 186 VAL A O 1
ATOM 1579 N N . THR A 1 187 ? 7.857 0.311 -19.237 1.00 95.94 187 THR A N 1
ATOM 1580 C CA . THR A 1 187 ? 6.761 1.213 -19.614 1.00 95.94 187 THR A CA 1
ATOM 1581 C C . THR A 1 187 ? 5.492 0.415 -19.900 1.00 95.94 187 THR A C 1
ATOM 1583 O O . THR A 1 187 ? 5.529 -0.589 -20.613 1.00 95.94 187 THR A O 1
ATOM 1586 N N . LYS A 1 188 ? 4.363 0.849 -19.333 1.00 95.38 188 LYS A N 1
ATOM 1587 C CA . LYS A 1 188 ? 3.059 0.195 -19.485 1.00 95.38 188 LYS A CA 1
ATOM 1588 C C . LYS A 1 188 ? 1.926 1.221 -19.528 1.00 95.38 188 LYS A C 1
ATOM 1590 O O . LYS A 1 188 ? 1.973 2.238 -18.836 1.00 95.38 188 LYS A O 1
ATOM 1595 N N . GLU A 1 189 ? 0.898 0.912 -20.312 1.00 97.62 189 GLU A N 1
ATOM 1596 C CA . GLU A 1 189 ? -0.380 1.622 -20.293 1.00 97.62 189 GLU A CA 1
ATOM 1597 C C . GLU A 1 189 ? -1.293 1.109 -19.177 1.00 97.62 189 GLU A C 1
ATOM 1599 O O . GLU A 1 189 ? -1.421 -0.097 -18.935 1.00 97.62 189 GLU A O 1
ATOM 1604 N N . ILE A 1 190 ? -1.941 2.047 -18.499 1.00 97.88 190 ILE A N 1
ATOM 1605 C CA . ILE A 1 190 ? -2.831 1.812 -17.367 1.00 97.88 190 ILE A CA 1
ATOM 1606 C C . ILE A 1 190 ? -4.107 2.593 -17.637 1.00 97.88 190 ILE A C 1
ATOM 1608 O O . ILE A 1 190 ? -4.048 3.758 -18.026 1.00 97.88 190 ILE A O 1
ATOM 1612 N N . TRP A 1 191 ? -5.258 1.966 -17.415 1.00 98.50 191 TRP A N 1
ATOM 1613 C CA . TRP A 1 191 ? -6.526 2.667 -17.530 1.00 98.50 191 TRP A CA 1
ATOM 1614 C C . TRP A 1 191 ? -6.944 3.114 -16.140 1.00 98.50 191 TRP A C 1
ATOM 1616 O O . TRP A 1 191 ? -7.168 2.295 -15.251 1.00 98.50 191 TRP A O 1
ATOM 1626 N N . ILE A 1 192 ? -7.012 4.427 -15.954 1.00 98.25 192 ILE A N 1
ATOM 1627 C CA . ILE A 1 192 ? -7.544 5.055 -14.755 1.00 98.25 192 ILE A CA 1
ATOM 1628 C C . ILE A 1 192 ? -9.032 5.270 -15.016 1.00 98.25 192 ILE A C 1
ATOM 1630 O O . ILE A 1 192 ? -9.369 6.106 -15.857 1.00 98.25 192 ILE A O 1
ATOM 1634 N N . PRO A 1 193 ? -9.930 4.522 -14.358 1.00 97.75 193 PRO A N 1
ATOM 1635 C CA . PRO A 1 193 ? -11.359 4.665 -14.583 1.00 97.75 193 PRO A CA 1
ATOM 1636 C C . PRO A 1 193 ? -11.891 5.931 -13.898 1.00 97.75 193 PRO A C 1
ATOM 1638 O O . PRO A 1 193 ? -11.143 6.669 -13.258 1.00 97.75 193 PRO A O 1
ATOM 1641 N N . GLU A 1 194 ? -13.188 6.208 -14.034 1.00 96.94 194 GLU A N 1
ATOM 1642 C CA . GLU A 1 194 ? -13.810 7.391 -13.430 1.00 96.94 194 GLU A CA 1
ATOM 1643 C C . GLU A 1 194 ? -13.525 7.485 -11.919 1.00 96.94 194 GLU A C 1
ATOM 1645 O O . GLU A 1 194 ? -13.771 6.541 -11.154 1.00 96.94 194 GLU A O 1
ATOM 1650 N N . GLY A 1 195 ? -13.003 8.646 -11.510 1.00 94.69 195 GLY A N 1
ATOM 1651 C CA . GLY A 1 195 ? -12.588 8.947 -10.143 1.00 94.69 195 GLY A CA 1
ATOM 1652 C C . GLY A 1 195 ? -11.259 9.702 -10.085 1.00 94.69 195 GLY A C 1
ATOM 1653 O O . GLY A 1 195 ? -10.628 9.978 -11.103 1.00 94.69 195 GLY A O 1
ATOM 1654 N N . SER A 1 196 ? -10.828 10.046 -8.873 1.00 94.69 196 SER A N 1
ATOM 1655 C CA . SER A 1 196 ? -9.476 10.547 -8.605 1.00 94.69 196 SER A CA 1
ATOM 1656 C C . SER A 1 196 ? -8.715 9.538 -7.757 1.00 94.69 196 SER A C 1
ATOM 1658 O O . SER A 1 196 ? -9.275 8.947 -6.829 1.00 94.69 196 SER A O 1
ATOM 1660 N N . TYR A 1 197 ? -7.449 9.338 -8.097 1.00 96.12 197 TYR A N 1
ATOM 1661 C CA . TYR A 1 197 ? -6.594 8.335 -7.490 1.00 96.12 197 TYR A CA 1
ATOM 1662 C C . TYR A 1 197 ? -5.227 8.920 -7.171 1.00 96.12 197 TYR A C 1
ATOM 1664 O O . TYR A 1 197 ? -4.694 9.692 -7.962 1.00 96.12 197 TYR A O 1
ATOM 1672 N N . ILE A 1 198 ? -4.636 8.498 -6.060 1.00 95.19 198 ILE A N 1
ATOM 1673 C CA . ILE A 1 198 ? -3.280 8.850 -5.641 1.00 95.19 198 ILE A CA 1
ATOM 1674 C C . ILE A 1 198 ? -2.422 7.591 -5.722 1.00 95.19 198 ILE A C 1
ATOM 1676 O O . ILE A 1 198 ? -2.750 6.561 -5.136 1.00 95.19 198 ILE A O 1
ATOM 1680 N N . SER A 1 199 ? -1.314 7.655 -6.449 1.00 95.06 199 SER A N 1
ATOM 1681 C CA . SER A 1 199 ? -0.326 6.581 -6.514 1.00 95.06 199 SER A CA 1
ATOM 1682 C C . SER A 1 199 ? 0.250 6.299 -5.129 1.00 95.06 199 SER A C 1
ATOM 1684 O O . SER A 1 199 ? 0.825 7.182 -4.496 1.00 95.06 199 SER A O 1
ATOM 1686 N N . TRP A 1 200 ? 0.157 5.046 -4.687 1.00 94.94 200 TRP A N 1
ATOM 1687 C CA . TRP A 1 200 ? 0.692 4.586 -3.405 1.00 94.94 200 TRP A CA 1
ATOM 1688 C C . TRP A 1 200 ? 2.205 4.804 -3.295 1.00 94.94 200 TRP A C 1
ATOM 1690 O O . TRP A 1 200 ? 2.721 5.060 -2.212 1.00 94.94 200 TRP A O 1
ATOM 1700 N N . PHE A 1 201 ? 2.928 4.664 -4.411 1.00 92.50 201 PHE A N 1
ATOM 1701 C CA . PHE A 1 201 ? 4.391 4.701 -4.421 1.00 92.50 201 PHE A CA 1
ATOM 1702 C C . PHE A 1 201 ? 4.958 6.060 -4.820 1.00 92.50 201 PHE A C 1
ATOM 1704 O O . PHE A 1 201 ? 5.984 6.456 -4.277 1.00 92.50 201 PHE A O 1
ATOM 1711 N N . SER A 1 202 ? 4.326 6.762 -5.765 1.00 91.75 202 SER A N 1
ATOM 1712 C CA . SER A 1 202 ? 4.850 8.043 -6.254 1.00 91.75 202 SER A CA 1
ATOM 1713 C C . SER A 1 202 ? 4.172 9.265 -5.642 1.00 91.75 202 SER A C 1
ATOM 1715 O O . SER A 1 202 ? 4.726 10.355 -5.746 1.00 91.75 202 SER A O 1
ATOM 1717 N N . GLY A 1 203 ? 2.990 9.118 -5.034 1.00 91.44 203 GLY A N 1
ATOM 1718 C CA . GLY A 1 203 ? 2.161 10.248 -4.595 1.00 91.44 203 GLY A CA 1
ATOM 1719 C C . GLY A 1 203 ? 1.516 11.028 -5.750 1.00 91.44 203 GLY A C 1
ATOM 1720 O O . GLY A 1 203 ? 0.817 12.009 -5.524 1.00 91.44 203 GLY A O 1
ATOM 1721 N N . GLU A 1 204 ? 1.732 10.609 -7.002 1.00 91.81 204 GLU A N 1
ATOM 1722 C CA . GLU A 1 204 ? 1.121 11.232 -8.178 1.00 91.81 204 GLU A CA 1
ATOM 1723 C C . GLU A 1 204 ? -0.398 11.040 -8.178 1.00 91.81 204 GLU A C 1
ATOM 1725 O O . GLU A 1 204 ? -0.886 9.923 -7.990 1.00 91.81 204 GLU A O 1
ATOM 1730 N N . ARG A 1 205 ? -1.144 12.111 -8.458 1.00 92.31 205 ARG A N 1
ATOM 1731 C CA . ARG A 1 205 ? -2.595 12.052 -8.628 1.00 92.31 205 ARG A CA 1
ATOM 1732 C C . ARG A 1 205 ? -3.010 11.957 -10.078 1.00 92.31 205 ARG A C 1
ATOM 1734 O O . ARG A 1 205 ? -2.579 12.740 -10.918 1.00 92.31 205 ARG A O 1
ATOM 1741 N N . LEU A 1 206 ? -3.946 11.054 -10.331 1.00 94.00 206 LEU A N 1
ATOM 1742 C CA . LEU A 1 206 ? -4.543 10.805 -11.634 1.00 94.00 206 LEU A CA 1
ATOM 1743 C C . LEU A 1 206 ? -6.060 10.957 -11.537 1.00 94.00 206 LEU A C 1
ATOM 1745 O O . LEU A 1 206 ? -6.685 10.437 -10.614 1.00 94.00 206 LEU A O 1
ATOM 1749 N N . THR A 1 207 ? -6.657 11.662 -12.498 1.00 95.62 207 THR A N 1
ATOM 1750 C CA . THR A 1 207 ? -8.119 11.825 -12.596 1.00 95.62 207 THR A CA 1
ATOM 1751 C C . THR A 1 207 ? -8.616 11.085 -13.827 1.00 95.62 207 THR A C 1
ATOM 1753 O O . THR A 1 207 ? -8.262 11.473 -14.934 1.00 95.62 207 THR A O 1
ATOM 1756 N N . GLY A 1 208 ? -9.404 10.029 -13.667 1.00 96.50 208 GLY A N 1
ATOM 1757 C CA . GLY A 1 208 ? -10.006 9.331 -14.800 1.00 96.50 208 GLY A CA 1
ATOM 1758 C C . GLY A 1 208 ? -11.373 9.896 -15.211 1.00 96.50 208 GLY A C 1
ATOM 1759 O O . GLY A 1 208 ? -11.907 10.776 -14.532 1.00 96.50 208 GLY A O 1
ATOM 1760 N N . PRO A 1 209 ? -11.969 9.372 -16.296 1.00 97.44 209 PRO A N 1
ATOM 1761 C CA . PRO A 1 209 ? -11.464 8.256 -17.094 1.00 97.44 209 PRO A CA 1
ATOM 1762 C C . PRO A 1 209 ? -10.347 8.683 -18.064 1.00 97.44 209 PRO A C 1
ATOM 1764 O O . PRO A 1 209 ? -10.520 9.625 -18.831 1.00 97.44 209 PRO A O 1
ATOM 1767 N N . GLN A 1 210 ? -9.204 7.991 -18.049 1.00 97.75 210 GLN A N 1
ATOM 1768 C CA . GLN A 1 210 ? -8.128 8.173 -19.034 1.00 97.75 210 GLN A CA 1
ATOM 1769 C C . GLN A 1 210 ? -7.192 6.961 -19.089 1.00 97.75 210 GLN A C 1
ATOM 1771 O O . GLN A 1 210 ? -7.043 6.231 -18.110 1.00 97.75 210 GLN A O 1
ATOM 1776 N N . VAL A 1 211 ? -6.519 6.771 -20.223 1.00 98.31 211 VAL A N 1
ATOM 1777 C CA . VAL A 1 211 ? -5.370 5.865 -20.328 1.00 98.31 211 VAL A CA 1
ATOM 1778 C C . VAL A 1 211 ? -4.099 6.676 -20.119 1.00 98.31 211 VAL A C 1
ATOM 1780 O O . VAL A 1 211 ? -3.918 7.721 -20.741 1.00 98.31 211 VAL A O 1
ATOM 1783 N N . VAL A 1 212 ? -3.219 6.190 -19.250 1.00 97.00 212 VAL A N 1
ATOM 1784 C CA . VAL A 1 212 ? -1.926 6.811 -18.968 1.00 97.00 212 VAL A CA 1
ATOM 1785 C C . VAL A 1 212 ? -0.790 5.844 -19.259 1.00 97.00 212 VAL A C 1
ATOM 1787 O O . VAL A 1 212 ? -0.864 4.660 -18.932 1.00 97.00 212 VAL A O 1
ATOM 1790 N N . THR A 1 213 ? 0.298 6.366 -19.814 1.00 96.88 213 THR A N 1
ATOM 1791 C CA . THR A 1 213 ? 1.556 5.630 -19.970 1.00 96.88 213 THR A CA 1
ATOM 1792 C C . THR A 1 213 ? 2.462 5.949 -18.791 1.00 96.88 213 THR A C 1
ATOM 1794 O O . THR A 1 213 ? 2.710 7.121 -18.496 1.00 96.88 213 THR A O 1
ATOM 1797 N N . ARG A 1 214 ? 2.941 4.925 -18.083 1.00 95.31 214 ARG A N 1
ATOM 1798 C CA . ARG A 1 214 ? 3.820 5.083 -16.915 1.00 95.31 214 ARG A CA 1
ATOM 1799 C C . ARG A 1 214 ? 5.010 4.140 -16.987 1.00 95.31 214 ARG A C 1
ATOM 1801 O O . ARG A 1 214 ? 4.897 3.029 -17.505 1.00 95.31 214 ARG A O 1
ATOM 1808 N N . SER A 1 215 ? 6.132 4.598 -16.439 1.00 95.62 215 SER A N 1
ATOM 1809 C CA . SER A 1 215 ? 7.378 3.839 -16.350 1.00 95.62 215 SER A CA 1
ATOM 1810 C C . SER A 1 215 ? 7.650 3.426 -14.909 1.00 95.62 215 SER A C 1
ATOM 1812 O O . SER A 1 215 ? 7.489 4.234 -13.997 1.00 95.62 215 SER A O 1
ATOM 1814 N N . PHE A 1 216 ? 8.083 2.183 -14.710 1.00 96.50 216 PHE A N 1
ATOM 1815 C CA . PHE A 1 216 ? 8.323 1.579 -13.403 1.00 96.50 216 PHE A CA 1
ATOM 1816 C C . PHE A 1 216 ? 9.720 0.966 -13.346 1.00 96.50 216 PHE A C 1
ATOM 1818 O O . PHE A 1 216 ? 10.025 0.018 -14.073 1.00 96.50 216 PHE A O 1
ATOM 1825 N N . THR A 1 217 ? 10.543 1.457 -12.428 1.00 96.06 217 THR A N 1
ATOM 1826 C CA . THR A 1 217 ? 11.772 0.784 -11.986 1.00 96.06 217 THR A CA 1
ATOM 1827 C C . THR A 1 217 ? 11.426 -0.468 -11.167 1.00 96.06 217 THR A C 1
ATOM 1829 O O . THR A 1 217 ? 10.257 -0.724 -10.847 1.00 96.06 217 THR A O 1
ATOM 1832 N N . LEU A 1 218 ? 12.419 -1.296 -10.826 1.00 97.12 218 LEU A N 1
ATOM 1833 C CA . LEU A 1 218 ? 12.174 -2.544 -10.094 1.00 97.12 218 LEU A CA 1
ATOM 1834 C C . LEU A 1 218 ? 11.456 -2.362 -8.739 1.00 97.12 218 LEU A C 1
ATOM 1836 O O . LEU A 1 218 ? 10.575 -3.170 -8.452 1.00 97.12 218 LEU A O 1
ATOM 1840 N N . PRO A 1 219 ? 11.755 -1.348 -7.899 1.00 96.31 219 PRO A N 1
ATOM 1841 C CA . PRO A 1 219 ? 11.077 -1.164 -6.614 1.00 96.31 219 PRO A CA 1
ATOM 1842 C C . PRO A 1 219 ? 9.617 -0.701 -6.743 1.00 96.31 219 PRO A C 1
ATOM 1844 O O . PRO A 1 219 ? 8.845 -0.854 -5.795 1.00 96.31 219 PRO A O 1
ATOM 1847 N N . GLU A 1 220 ? 9.234 -0.128 -7.880 1.00 95.69 220 GLU A N 1
ATOM 1848 C CA . GLU A 1 220 ? 7.930 0.503 -8.091 1.00 95.69 220 GLU A CA 1
ATOM 1849 C C . GLU A 1 220 ? 6.901 -0.487 -8.647 1.00 95.69 220 GLU A C 1
ATOM 1851 O O . GLU A 1 220 ? 7.237 -1.427 -9.370 1.00 95.69 220 GLU A O 1
ATOM 1856 N N . MET A 1 221 ? 5.625 -0.255 -8.340 1.00 95.81 221 MET A N 1
ATOM 1857 C CA . MET A 1 221 ? 4.496 -0.970 -8.932 1.00 95.81 221 MET A CA 1
ATOM 1858 C C . MET A 1 221 ? 3.320 -0.007 -9.115 1.00 95.81 221 MET A C 1
ATOM 1860 O O . MET A 1 221 ? 3.175 0.947 -8.354 1.00 95.81 221 MET A O 1
ATOM 1864 N N . ALA A 1 222 ? 2.457 -0.266 -10.093 1.00 97.25 222 ALA A N 1
ATOM 1865 C CA . ALA A 1 222 ? 1.232 0.497 -10.275 1.00 97.25 222 ALA A CA 1
ATOM 1866 C C . ALA A 1 222 ? 0.175 0.093 -9.233 1.00 97.25 222 ALA A C 1
ATOM 1868 O O . ALA A 1 222 ? -0.497 -0.936 -9.368 1.00 97.25 222 ALA A O 1
ATOM 1869 N N . VAL A 1 223 ? 0.056 0.908 -8.186 1.00 98.38 223 VAL A N 1
ATOM 1870 C CA . VAL A 1 223 ? -1.000 0.829 -7.173 1.00 98.38 223 VAL A CA 1
ATOM 1871 C C . VAL A 1 223 ? -1.502 2.241 -6.928 1.00 98.38 223 VAL A C 1
ATOM 1873 O O . VAL A 1 223 ? -0.723 3.102 -6.526 1.00 98.38 223 VAL A O 1
ATOM 1876 N N . TYR A 1 224 ? -2.787 2.474 -7.162 1.00 98.25 224 TYR A N 1
ATOM 1877 C CA . TYR A 1 224 ? -3.417 3.779 -7.023 1.00 98.25 224 TYR A CA 1
ATOM 1878 C C . TYR A 1 224 ? -4.599 3.689 -6.067 1.00 98.25 224 TYR A C 1
ATOM 1880 O O . TYR A 1 224 ? -5.529 2.915 -6.280 1.00 98.25 224 TYR A O 1
ATOM 1888 N N . THR A 1 225 ? -4.578 4.484 -5.011 1.00 97.88 225 THR A N 1
ATOM 1889 C CA . THR A 1 225 ? -5.634 4.536 -4.004 1.00 97.88 225 THR A CA 1
ATOM 1890 C C . THR A 1 225 ? -6.683 5.559 -4.409 1.00 97.88 225 THR A C 1
ATOM 1892 O O . THR A 1 225 ? -6.322 6.681 -4.756 1.00 97.88 225 THR A O 1
ATOM 1895 N N . ARG A 1 226 ? -7.976 5.222 -4.348 1.00 97.38 226 ARG A N 1
ATOM 1896 C CA . ARG A 1 226 ? -9.050 6.213 -4.531 1.00 97.38 226 ARG A CA 1
ATOM 1897 C C . ARG A 1 226 ? -8.917 7.328 -3.491 1.00 97.38 226 ARG A C 1
ATOM 1899 O O . ARG A 1 226 ? -8.676 7.052 -2.314 1.00 97.38 226 ARG A O 1
ATOM 1906 N N . GLU A 1 227 ? -9.122 8.573 -3.896 1.00 95.38 227 GLU A N 1
ATOM 1907 C CA . GLU A 1 227 ? -9.244 9.676 -2.936 1.00 95.38 227 GLU A CA 1
ATOM 1908 C C . GLU A 1 227 ? -10.435 9.455 -1.999 1.00 95.38 227 GLU A C 1
ATOM 1910 O O . GLU A 1 227 ? -11.488 8.977 -2.420 1.00 95.38 227 GLU A O 1
ATOM 1915 N N . GLY A 1 228 ? -10.258 9.783 -0.721 1.00 96.25 228 GLY A N 1
ATOM 1916 C CA . GLY A 1 228 ? -11.225 9.489 0.335 1.00 96.25 228 GLY A CA 1
ATOM 1917 C C . GLY A 1 228 ? -11.025 8.141 1.028 1.00 96.25 228 GLY A C 1
ATOM 1918 O O . GLY A 1 228 ? -11.693 7.876 2.026 1.00 96.25 228 GLY A O 1
ATOM 1919 N N . SER A 1 229 ? -10.108 7.296 0.549 1.00 98.19 229 SER A N 1
ATOM 1920 C CA . SER A 1 229 ? -9.896 5.971 1.142 1.00 98.19 229 SER A CA 1
ATOM 1921 C C . SER A 1 229 ? -9.158 6.047 2.476 1.00 98.19 229 SER A C 1
ATOM 1923 O O . SER A 1 229 ? -8.197 6.805 2.641 1.00 98.19 229 SER A O 1
ATOM 1925 N N . ILE A 1 230 ? -9.554 5.177 3.404 1.00 98.69 230 ILE A N 1
ATOM 1926 C CA . ILE A 1 230 ? -8.872 4.963 4.681 1.00 98.69 230 ILE A CA 1
ATOM 1927 C C . ILE A 1 230 ? -8.495 3.485 4.778 1.00 98.69 230 ILE A C 1
ATOM 1929 O O . ILE A 1 230 ? -9.365 2.614 4.849 1.00 98.69 230 ILE A O 1
ATOM 1933 N N . ILE A 1 231 ? -7.194 3.197 4.785 1.00 98.75 231 ILE A N 1
ATOM 1934 C CA . ILE A 1 231 ? -6.664 1.832 4.729 1.00 98.75 231 ILE A CA 1
ATOM 1935 C C . ILE A 1 231 ? -6.180 1.403 6.124 1.00 98.75 231 ILE A C 1
ATOM 1937 O O . ILE A 1 231 ? -5.153 1.911 6.587 1.00 98.75 231 ILE A O 1
ATOM 1941 N N . PRO A 1 232 ? -6.883 0.481 6.815 1.00 98.25 232 PRO A N 1
ATOM 1942 C CA . PRO A 1 232 ? -6.424 -0.081 8.078 1.00 98.25 232 PRO A CA 1
ATOM 1943 C C . PRO A 1 232 ? -5.246 -1.037 7.865 1.00 98.25 232 PRO A C 1
ATOM 1945 O O . PRO A 1 232 ? -5.282 -1.951 7.037 1.00 98.25 232 PRO A O 1
ATOM 1948 N N . MET A 1 233 ? -4.199 -0.841 8.654 1.00 97.62 233 MET A N 1
ATOM 1949 C CA . MET A 1 233 ? -2.940 -1.566 8.591 1.00 97.62 233 MET A CA 1
ATOM 1950 C C . MET A 1 233 ? -2.380 -1.823 9.993 1.00 97.62 233 MET A C 1
ATOM 1952 O O . MET A 1 233 ? -2.798 -1.217 10.977 1.00 97.62 233 MET A O 1
ATOM 1956 N N . ARG A 1 234 ? -1.391 -2.710 10.093 1.00 95.75 234 ARG A N 1
ATOM 1957 C CA . ARG A 1 234 ? -0.509 -2.774 11.268 1.00 95.75 234 ARG A CA 1
ATOM 1958 C C . ARG A 1 234 ? 0.503 -1.620 11.223 1.00 95.75 234 ARG A C 1
ATOM 1960 O O . ARG A 1 234 ? 0.832 -1.125 10.138 1.00 95.75 234 ARG A O 1
ATOM 1967 N N . THR A 1 235 ? 0.988 -1.207 12.392 1.00 94.38 235 THR A N 1
ATOM 1968 C CA . THR A 1 235 ? 2.174 -0.342 12.534 1.00 94.38 235 THR A CA 1
ATOM 1969 C C . THR A 1 235 ? 3.425 -1.052 11.998 1.00 94.38 235 THR A C 1
ATOM 1971 O O . THR A 1 235 ? 3.347 -2.188 11.542 1.00 94.38 235 THR A O 1
ATOM 1974 N N . ASP A 1 236 ? 4.570 -0.380 11.963 1.00 87.00 236 ASP A N 1
ATOM 1975 C CA . ASP A 1 236 ? 5.832 -0.884 11.397 1.00 87.00 236 ASP A CA 1
ATOM 1976 C C . ASP A 1 236 ? 6.676 -1.739 12.362 1.00 87.00 236 ASP A C 1
ATOM 1978 O O . ASP A 1 236 ? 7.583 -2.444 11.924 1.00 87.00 236 ASP A O 1
ATOM 1982 N N . ASP A 1 237 ? 6.343 -1.741 13.651 1.00 88.00 237 ASP A N 1
ATOM 1983 C CA . ASP A 1 237 ? 7.064 -2.413 14.740 1.00 88.00 237 ASP A CA 1
ATOM 1984 C C . ASP A 1 237 ? 6.588 -3.854 15.027 1.00 88.00 237 ASP A C 1
ATOM 1986 O O . ASP A 1 237 ? 7.036 -4.497 15.978 1.00 88.00 237 ASP A O 1
ATOM 1990 N N . PHE A 1 238 ? 5.690 -4.397 14.200 1.00 89.75 238 PHE A N 1
ATOM 1991 C CA . PHE A 1 238 ? 5.217 -5.780 14.313 1.00 89.75 238 PHE A CA 1
ATOM 1992 C C . PHE A 1 238 ? 6.194 -6.802 13.709 1.00 89.75 238 PHE A C 1
ATOM 1994 O O . PHE A 1 238 ? 6.924 -6.530 12.754 1.00 89.75 238 PHE A O 1
ATOM 2001 N N . SER A 1 239 ? 6.139 -8.044 14.199 1.00 90.44 239 SER A N 1
ATOM 2002 C CA . SER A 1 239 ? 6.779 -9.172 13.515 1.00 90.44 239 SER A CA 1
ATOM 2003 C C . SER A 1 239 ? 5.971 -9.549 12.267 1.00 90.44 239 SER A C 1
ATOM 2005 O O . SER A 1 239 ? 4.802 -9.900 12.382 1.00 90.44 239 SER A O 1
ATOM 2007 N N . PRO A 1 240 ? 6.546 -9.577 11.054 1.00 86.00 240 PRO A N 1
ATOM 2008 C CA . PRO A 1 240 ? 5.825 -10.083 9.885 1.00 86.00 240 PRO A CA 1
ATOM 2009 C C . PRO A 1 240 ? 5.662 -11.614 9.906 1.00 86.00 240 PRO A C 1
ATOM 2011 O O . PRO A 1 240 ? 4.915 -12.172 9.101 1.00 86.00 240 PRO A O 1
ATOM 2014 N N . LEU A 1 241 ? 6.366 -12.318 10.800 1.00 86.38 241 LEU A N 1
ATOM 2015 C CA . LEU A 1 241 ? 6.328 -13.773 10.916 1.00 86.38 241 LEU A CA 1
ATOM 2016 C C . LEU A 1 241 ? 5.290 -14.200 11.954 1.00 86.38 241 LEU A C 1
ATOM 2018 O O . LEU A 1 241 ? 5.407 -13.849 13.122 1.00 86.38 241 LEU A O 1
ATOM 2022 N N . GLY A 1 242 ? 4.307 -15.000 11.531 1.00 83.06 242 GLY A N 1
ATOM 2023 C CA . GLY A 1 242 ? 3.308 -15.607 12.422 1.00 83.06 242 GLY A CA 1
ATOM 2024 C C . GLY A 1 242 ? 2.188 -14.672 12.888 1.00 83.06 242 GLY A C 1
ATOM 2025 O O . GLY A 1 242 ? 1.161 -15.156 13.349 1.00 83.06 242 GLY A O 1
ATOM 2026 N N . SER A 1 243 ? 2.319 -13.363 12.680 1.00 84.75 243 SER A N 1
ATOM 2027 C CA . SER A 1 243 ? 1.398 -12.378 13.250 1.00 84.75 243 SER A CA 1
ATOM 2028 C C . SER A 1 243 ? 0.069 -12.200 12.517 1.00 84.75 243 SER A C 1
ATOM 2030 O O . SER A 1 243 ? -0.789 -11.461 12.983 1.00 84.75 243 SER A O 1
ATOM 2032 N N . ALA A 1 244 ? -0.165 -12.883 11.393 1.00 79.62 244 ALA A N 1
ATOM 2033 C CA . ALA A 1 244 ? -1.408 -12.731 10.628 1.00 79.62 244 ALA A CA 1
ATOM 2034 C C . ALA A 1 244 ? -2.680 -13.147 11.401 1.00 79.62 244 ALA A C 1
ATOM 2036 O O . ALA A 1 244 ? -3.767 -12.717 11.033 1.00 79.62 244 ALA A O 1
ATOM 2037 N N . GLN A 1 245 ? -2.550 -13.979 12.443 1.00 83.06 245 GLN A N 1
ATOM 2038 C CA . GLN A 1 245 ? -3.654 -14.381 13.332 1.00 83.06 245 GLN A CA 1
ATOM 2039 C C . GLN A 1 245 ? -3.708 -13.563 14.631 1.00 83.06 245 GLN A C 1
ATOM 2041 O O . GLN A 1 245 ? -4.603 -13.763 15.445 1.00 83.06 245 GLN A O 1
ATOM 2046 N N . GLU A 1 246 ? -2.742 -12.674 14.858 1.00 88.88 246 GLU A N 1
ATOM 2047 C CA . GLU A 1 246 ? -2.730 -11.820 16.041 1.00 88.88 246 GLU A CA 1
ATOM 2048 C C . GLU A 1 246 ? -3.650 -10.626 15.830 1.00 88.88 246 GLU A C 1
ATOM 2050 O O . GLU A 1 246 ? -3.533 -9.913 14.827 1.00 88.88 246 GLU A O 1
ATOM 2055 N N . ILE A 1 247 ? -4.495 -10.369 16.823 1.00 92.69 247 ILE A N 1
ATOM 2056 C CA . ILE A 1 247 ? -5.291 -9.150 16.899 1.00 92.69 247 ILE A CA 1
ATOM 2057 C C . ILE A 1 247 ? -4.371 -8.009 17.330 1.00 92.69 247 ILE A C 1
ATOM 2059 O O . ILE A 1 247 ? -3.804 -8.081 18.422 1.00 92.69 247 ILE A O 1
ATOM 2063 N N . PRO A 1 248 ? -4.174 -6.979 16.490 1.00 92.38 248 PRO A N 1
ATOM 2064 C CA . PRO A 1 248 ? -3.230 -5.919 16.794 1.00 92.38 248 PRO A CA 1
ATOM 2065 C C . PRO A 1 248 ? -3.712 -5.082 17.986 1.00 92.38 248 PRO A C 1
ATOM 2067 O O . PRO A 1 248 ? -4.873 -4.668 18.056 1.00 92.38 248 PRO A O 1
ATOM 2070 N N . ASP A 1 249 ? -2.802 -4.802 18.910 1.00 92.94 249 ASP A N 1
ATOM 2071 C CA . ASP A 1 249 ? -2.927 -3.789 19.964 1.00 92.94 249 ASP A CA 1
ATOM 2072 C C . ASP A 1 249 ? -2.555 -2.382 19.456 1.00 92.94 249 ASP A C 1
ATOM 2074 O O . ASP A 1 249 ? -2.972 -1.376 20.036 1.00 92.94 249 ASP A O 1
ATOM 2078 N N . LYS A 1 250 ? -1.829 -2.321 18.333 1.00 95.31 250 LYS A N 1
ATOM 2079 C CA . LYS A 1 250 ? -1.421 -1.104 17.623 1.00 95.31 250 LYS A CA 1
ATOM 2080 C C . LYS A 1 250 ? -1.933 -1.117 16.187 1.00 95.31 250 LYS A C 1
ATOM 2082 O O . LYS A 1 250 ? -1.637 -2.036 15.420 1.00 95.31 250 LYS A O 1
ATOM 2087 N N . LEU A 1 251 ? -2.690 -0.094 15.806 1.00 96.62 251 LEU A N 1
ATOM 2088 C CA . LEU A 1 251 ? -3.265 0.022 14.466 1.00 96.62 251 LEU A CA 1
ATOM 2089 C C . LEU A 1 251 ? -2.802 1.283 13.759 1.00 96.62 251 LEU A C 1
ATOM 2091 O O . LEU A 1 251 ? -2.780 2.361 14.341 1.00 96.62 251 LEU A O 1
ATOM 2095 N N . LYS A 1 252 ? -2.511 1.148 12.471 1.00 98.06 252 LYS A N 1
ATOM 2096 C CA . LYS A 1 252 ? -2.239 2.261 11.574 1.00 98.06 252 LYS A CA 1
ATOM 2097 C C . LYS A 1 252 ? -3.418 2.469 10.633 1.00 98.06 252 LYS A C 1
ATOM 2099 O O . LYS A 1 252 ? -3.895 1.515 10.029 1.00 98.06 252 LYS A O 1
ATOM 2104 N N . PHE A 1 253 ? -3.841 3.709 10.444 1.00 98.56 253 PHE A N 1
ATOM 2105 C CA . PHE A 1 253 ? -4.770 4.092 9.389 1.00 98.56 253 PHE A CA 1
ATOM 2106 C C . PHE A 1 253 ? -4.056 5.010 8.407 1.00 98.56 253 PHE A C 1
ATOM 2108 O O . PHE A 1 253 ? -3.580 6.077 8.789 1.00 98.56 253 PHE A O 1
ATOM 2115 N N . VAL A 1 254 ? -3.969 4.589 7.146 1.00 98.56 254 VAL A N 1
ATOM 2116 C CA . VAL A 1 254 ? -3.423 5.420 6.068 1.00 98.56 254 VAL A CA 1
ATOM 2117 C C . VAL A 1 254 ? -4.584 6.111 5.359 1.00 98.56 254 VAL A C 1
ATOM 2119 O O . VAL A 1 254 ? -5.428 5.440 4.765 1.00 98.56 254 VAL A O 1
ATOM 2122 N N . VAL A 1 255 ? -4.650 7.436 5.461 1.00 98.06 255 VAL A N 1
ATOM 2123 C CA . VAL A 1 255 ? -5.771 8.270 5.013 1.00 98.06 255 VAL A CA 1
ATOM 2124 C C . VAL A 1 255 ? -5.367 9.033 3.753 1.00 98.06 255 VAL A C 1
ATOM 2126 O O . VAL A 1 255 ? -4.588 9.981 3.811 1.00 98.06 255 VAL A O 1
ATOM 2129 N N . PHE A 1 256 ? -5.914 8.634 2.607 1.00 95.94 256 PHE A N 1
ATOM 2130 C CA . PHE A 1 256 ? -5.662 9.278 1.317 1.00 95.94 256 PHE A CA 1
ATOM 2131 C C . PHE A 1 256 ? -6.713 10.362 1.061 1.00 95.94 256 PHE A C 1
ATOM 2133 O O . PHE A 1 256 ? -7.719 10.116 0.399 1.00 95.94 256 PHE A O 1
ATOM 2140 N N . VAL A 1 257 ? -6.494 11.561 1.610 1.00 93.00 257 VAL A N 1
ATOM 2141 C CA . VAL A 1 257 ? -7.460 12.674 1.535 1.00 93.00 257 VAL A CA 1
ATOM 2142 C C . VAL A 1 257 ? -7.623 13.183 0.098 1.00 93.00 257 VAL A C 1
ATOM 2144 O O . VAL A 1 257 ? -8.729 13.162 -0.441 1.00 93.00 257 VAL A O 1
ATOM 2147 N N . GLY A 1 258 ? -6.533 13.610 -0.551 1.00 87.12 258 GLY A N 1
ATOM 2148 C CA . GLY A 1 258 ? -6.596 14.230 -1.879 1.00 87.12 258 GLY A CA 1
ATOM 2149 C C . GLY A 1 258 ? -7.521 15.450 -1.904 1.00 87.12 258 GLY A C 1
ATOM 2150 O O . GLY A 1 258 ? -7.405 16.342 -1.063 1.00 87.12 258 GLY A O 1
ATOM 2151 N N . LYS A 1 259 ? -8.466 15.481 -2.850 1.00 85.62 259 LYS A N 1
ATOM 2152 C CA . LYS A 1 259 ? -9.532 16.496 -2.916 1.00 85.62 259 LYS A CA 1
ATOM 2153 C C . LYS A 1 259 ? -10.846 16.035 -2.289 1.00 85.62 259 LYS A C 1
ATOM 2155 O O . LYS A 1 259 ? -11.828 16.778 -2.324 1.00 85.62 259 LYS A O 1
ATOM 2160 N N . ALA A 1 260 ? -10.897 14.824 -1.734 1.00 91.56 260 ALA A N 1
ATOM 2161 C CA . ALA A 1 260 ? -12.086 14.356 -1.044 1.00 91.56 260 ALA A CA 1
ATOM 2162 C C . ALA A 1 260 ? -12.296 15.166 0.241 1.00 91.56 260 ALA A C 1
ATOM 2164 O O . ALA A 1 260 ? -11.382 15.358 1.040 1.00 91.56 260 ALA A O 1
ATOM 2165 N N . THR A 1 261 ? -13.529 15.622 0.459 1.00 93.50 261 THR A N 1
ATOM 2166 C CA . THR A 1 261 ? -13.899 16.351 1.681 1.00 93.50 261 THR A CA 1
ATOM 2167 C C . THR A 1 261 ? -14.393 15.438 2.797 1.00 93.50 261 THR A C 1
ATOM 2169 O O . THR A 1 261 ? -14.602 15.882 3.922 1.00 93.50 261 THR A O 1
ATOM 2172 N N . ARG A 1 262 ? -14.592 14.156 2.493 1.00 97.19 262 ARG A N 1
ATOM 2173 C CA . ARG A 1 262 ? -15.004 13.121 3.436 1.00 97.19 262 ARG A CA 1
ATOM 2174 C C . ARG A 1 262 ? -14.489 11.763 2.987 1.00 97.19 262 ARG A C 1
ATOM 2176 O O . ARG A 1 262 ? -14.339 11.528 1.788 1.00 97.19 262 ARG A O 1
ATOM 2183 N N . GLY A 1 263 ? -14.312 10.868 3.942 1.00 97.94 263 GLY A N 1
ATOM 2184 C CA . GLY A 1 263 ? -13.983 9.472 3.693 1.00 97.94 263 GLY A CA 1
ATOM 2185 C C . GLY A 1 263 ? -14.424 8.605 4.855 1.00 97.94 263 GLY A C 1
ATOM 2186 O O . GLY A 1 263 ? -14.511 9.080 5.987 1.00 97.94 263 GLY A O 1
ATOM 2187 N N . GLU A 1 264 ? -14.718 7.342 4.574 1.00 98.12 264 GLU A N 1
ATOM 2188 C CA . GLU A 1 264 ? -15.192 6.372 5.558 1.00 98.12 264 GLU A CA 1
ATOM 2189 C C . GLU A 1 264 ? -14.585 5.002 5.267 1.00 98.12 264 GLU A C 1
ATOM 2191 O O . GLU A 1 264 ? -14.350 4.633 4.118 1.00 98.12 264 GLU A O 1
ATOM 2196 N N . SER A 1 265 ? -14.325 4.243 6.323 1.00 98.25 265 SER A N 1
ATOM 2197 C CA . SER A 1 265 ? -13.865 2.863 6.260 1.00 98.25 265 SER A CA 1
ATOM 2198 C C . SER A 1 265 ? -14.240 2.147 7.551 1.00 98.25 265 SER A C 1
ATOM 2200 O O . SER A 1 265 ? -14.818 2.720 8.483 1.00 98.25 265 SER A O 1
ATOM 2202 N N . TRP A 1 266 ? -13.931 0.862 7.611 1.00 97.81 266 TRP A N 1
ATOM 2203 C CA . TRP A 1 266 ? -14.239 0.034 8.757 1.00 97.81 266 TRP A CA 1
ATOM 2204 C C . TRP A 1 266 ? -13.249 -1.119 8.897 1.00 97.81 266 TRP A C 1
ATOM 2206 O O . TRP A 1 266 ? -12.637 -1.605 7.942 1.00 97.81 266 TRP A O 1
ATOM 2216 N N . LEU A 1 267 ? -13.102 -1.559 10.138 1.00 98.06 267 LEU A N 1
ATOM 2217 C CA . LEU A 1 267 ? -12.266 -2.674 10.530 1.00 98.06 267 LEU A CA 1
ATOM 2218 C C . LEU A 1 267 ? -13.151 -3.803 11.057 1.00 98.06 267 LEU A C 1
ATOM 2220 O O . LEU A 1 267 ? -13.852 -3.606 12.050 1.00 98.06 267 LEU A O 1
ATOM 2224 N N . TYR A 1 268 ? -13.086 -4.960 10.402 1.00 98.19 268 TYR A N 1
ATOM 2225 C CA . TYR A 1 268 ? -13.662 -6.213 10.879 1.00 98.19 268 TYR A CA 1
ATOM 2226 C C . TYR A 1 268 ? -12.644 -6.997 11.692 1.00 98.19 268 TYR A C 1
ATOM 2228 O O . TYR A 1 268 ? -11.523 -7.214 11.226 1.00 98.19 268 TYR A O 1
ATOM 2236 N N . GLU A 1 269 ? -13.061 -7.527 12.838 1.00 97.88 269 GLU A N 1
ATOM 2237 C CA . GLU A 1 269 ? -12.243 -8.461 13.606 1.00 97.88 269 GLU A CA 1
ATOM 2238 C C . GLU A 1 269 ? -13.085 -9.586 14.209 1.00 97.88 269 GLU A C 1
ATOM 2240 O O . GLU A 1 269 ? -14.253 -9.430 14.560 1.00 97.88 269 GLU A O 1
ATOM 2245 N N . ASP A 1 270 ? -12.464 -10.745 14.341 1.00 96.62 270 ASP A N 1
ATOM 2246 C CA . ASP A 1 270 ? -12.915 -11.886 15.129 1.00 96.62 270 ASP A CA 1
ATOM 2247 C C . ASP A 1 270 ? -11.654 -12.639 15.583 1.00 96.62 270 ASP A C 1
ATOM 2249 O O . ASP A 1 270 ? -10.545 -12.171 15.340 1.00 96.62 270 ASP A O 1
ATOM 2253 N N . ASP A 1 271 ? -11.772 -13.803 16.215 1.00 94.00 271 ASP A N 1
ATOM 2254 C CA . ASP A 1 271 ? -10.596 -14.522 16.727 1.00 94.00 271 ASP A CA 1
ATOM 2255 C C . ASP A 1 271 ? -9.654 -15.113 15.651 1.00 94.00 271 ASP A C 1
ATOM 2257 O O . ASP A 1 271 ? -8.671 -15.779 15.987 1.00 94.00 271 ASP A O 1
ATOM 2261 N N . GLY A 1 272 ? -9.966 -14.936 14.361 1.00 92.12 272 GLY A N 1
ATOM 2262 C CA . GLY A 1 272 ? -9.151 -15.383 13.231 1.00 92.12 272 GLY A CA 1
ATOM 2263 C C . GLY A 1 272 ? -9.060 -16.900 13.048 1.00 92.12 272 GLY A C 1
ATOM 2264 O O . GLY A 1 272 ? -8.402 -17.366 12.113 1.00 92.12 272 GLY A O 1
ATOM 2265 N N . LYS A 1 273 ? -9.705 -17.695 13.909 1.00 90.06 273 LYS A N 1
ATOM 2266 C CA . LYS A 1 273 ? -9.420 -19.129 14.059 1.00 90.06 273 LYS A CA 1
ATOM 2267 C C . LYS A 1 273 ? -10.670 -19.989 14.095 1.00 90.06 273 LYS A C 1
ATOM 2269 O O . LYS A 1 273 ? -10.696 -21.043 13.454 1.00 90.06 273 LYS A O 1
ATOM 2274 N N . THR A 1 274 ? -11.677 -19.593 14.858 1.00 91.69 274 THR A N 1
ATOM 2275 C CA . THR A 1 274 ? -12.843 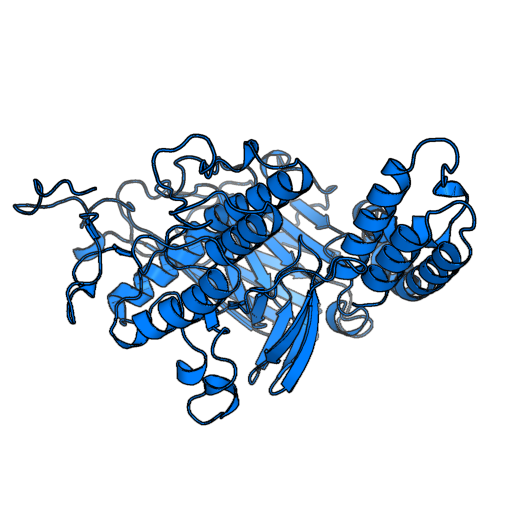-20.425 15.137 1.00 91.69 274 THR A CA 1
ATOM 2276 C C . THR A 1 274 ? -14.006 -20.107 14.212 1.00 91.69 274 THR A C 1
ATOM 2278 O O . THR A 1 274 ? -13.973 -19.177 13.403 1.00 91.69 274 THR A O 1
ATOM 2281 N N . THR A 1 275 ? -15.062 -20.904 14.311 1.00 92.12 275 THR A N 1
ATOM 2282 C CA . THR A 1 275 ? -16.347 -20.627 13.666 1.00 92.12 275 THR A CA 1
ATOM 2283 C C . THR A 1 275 ? -17.264 -19.747 14.521 1.00 92.12 275 THR A C 1
ATOM 2285 O O . THR A 1 275 ? -18.432 -19.596 14.175 1.00 92.12 275 THR A O 1
ATOM 2288 N N . GLU A 1 276 ? -16.787 -19.153 15.623 1.00 94.62 276 GLU A N 1
ATOM 2289 C CA . GLU A 1 276 ? -17.627 -18.333 16.512 1.00 94.62 276 GLU A CA 1
ATOM 2290 C C . GLU A 1 276 ? -18.181 -17.069 15.831 1.00 94.62 276 GLU A C 1
ATOM 2292 O O . GLU A 1 276 ? -19.230 -16.558 16.234 1.00 94.62 276 GLU A O 1
ATOM 2297 N N . TYR A 1 277 ? -17.551 -16.615 14.742 1.00 94.75 277 TYR A N 1
ATOM 2298 C CA . TYR A 1 277 ? -18.065 -15.528 13.904 1.00 94.75 277 TYR A CA 1
ATOM 2299 C C . TYR A 1 277 ? -19.466 -15.815 13.329 1.00 94.75 277 TYR A C 1
ATOM 2301 O O . TYR A 1 277 ? -20.229 -14.879 13.092 1.00 94.75 277 TYR A O 1
ATOM 2309 N N . LEU A 1 278 ? -19.839 -17.095 13.160 1.00 93.81 278 LEU A N 1
ATOM 2310 C CA . LEU A 1 278 ? -21.185 -17.515 12.737 1.00 93.81 278 LEU A CA 1
ATOM 2311 C C . LEU A 1 278 ? -22.256 -17.196 13.790 1.00 93.81 278 LEU A C 1
ATOM 2313 O O . LEU A 1 278 ? -23.425 -17.030 13.456 1.00 93.81 278 LEU A O 1
ATOM 2317 N N . SER A 1 279 ? -21.846 -17.090 15.053 1.00 93.81 279 SER A N 1
ATOM 2318 C CA . SER A 1 279 ? -22.688 -16.735 16.198 1.00 93.81 279 SER A CA 1
ATOM 2319 C C . SER A 1 279 ? -22.468 -15.280 16.632 1.00 93.81 279 SER A C 1
ATOM 2321 O O . SER A 1 279 ? -22.645 -14.945 17.805 1.00 93.81 279 SER A O 1
ATOM 2323 N N . SER A 1 280 ? -22.037 -14.420 15.702 1.00 93.19 280 SER A N 1
ATOM 2324 C CA . SER A 1 280 ? -21.808 -12.984 15.913 1.00 93.19 280 SER A CA 1
ATOM 2325 C C . SER A 1 280 ? -20.750 -12.644 16.974 1.00 93.19 280 SER A C 1
ATOM 2327 O O . SER A 1 280 ? -20.789 -11.563 17.563 1.00 93.19 280 SER A O 1
ATOM 2329 N N . LYS A 1 281 ? -19.785 -13.542 17.230 1.00 97.38 281 LYS A N 1
ATOM 2330 C CA . LYS A 1 281 ? -18.583 -13.235 18.028 1.00 97.38 281 LYS A CA 1
ATOM 2331 C C . LYS A 1 281 ? -17.547 -12.536 17.158 1.00 97.38 281 LYS A C 1
ATOM 2333 O O . LYS A 1 281 ? -16.554 -13.120 16.738 1.00 97.38 281 LYS A O 1
ATOM 2338 N N . THR A 1 282 ? -17.844 -11.286 16.845 1.00 97.69 282 THR A N 1
ATOM 2339 C CA . THR A 1 282 ? -17.062 -10.427 15.957 1.00 97.69 282 THR A CA 1
ATOM 2340 C C . THR A 1 282 ? -17.107 -9.004 16.492 1.00 97.69 282 THR A C 1
ATOM 2342 O O . THR A 1 282 ? -18.000 -8.660 17.272 1.00 97.69 282 THR A O 1
ATOM 2345 N N . SER A 1 283 ? -16.200 -8.152 16.040 1.00 97.88 283 SER A N 1
ATOM 2346 C CA . SER A 1 283 ? -16.254 -6.718 16.275 1.00 97.88 283 SER A CA 1
ATOM 2347 C C . SER A 1 283 ? -16.108 -5.921 14.988 1.00 97.88 283 SER A C 1
ATOM 2349 O O . SER A 1 283 ? -15.484 -6.369 14.030 1.00 97.88 283 SER A O 1
ATOM 2351 N N . ASN A 1 284 ? -16.700 -4.728 14.986 1.00 98.12 284 ASN A N 1
ATOM 2352 C CA . ASN A 1 284 ? -16.572 -3.752 13.915 1.00 98.12 284 ASN A CA 1
ATOM 2353 C C . ASN A 1 284 ? -16.238 -2.376 14.491 1.00 98.12 284 ASN A C 1
ATOM 2355 O O . ASN A 1 284 ? -16.925 -1.901 15.401 1.00 98.12 284 ASN A O 1
ATOM 2359 N N . THR A 1 285 ? -15.238 -1.720 13.913 1.00 98.50 285 THR A N 1
ATOM 2360 C CA . THR A 1 285 ? -14.818 -0.361 14.276 1.00 98.50 285 THR A CA 1
ATOM 2361 C C . THR A 1 285 ? -14.891 0.516 13.034 1.00 98.50 285 THR A C 1
ATOM 2363 O O . THR A 1 285 ? -14.248 0.217 12.032 1.00 98.50 285 THR A O 1
ATOM 2366 N N . SER A 1 286 ? -15.686 1.585 13.071 1.00 98.44 286 SER A N 1
ATOM 2367 C CA . SER A 1 286 ? -15.754 2.555 11.973 1.00 98.44 286 SER A CA 1
ATOM 2368 C C . SER A 1 286 ? -14.628 3.576 12.085 1.00 98.44 286 SER A C 1
ATOM 2370 O O . SER A 1 286 ? -14.250 3.959 13.192 1.00 98.44 286 SER A O 1
ATOM 2372 N N . ILE A 1 287 ? -14.153 4.080 10.955 1.00 98.56 287 ILE A N 1
ATOM 2373 C CA . ILE A 1 287 ? -13.281 5.250 10.896 1.00 98.56 287 ILE A CA 1
ATOM 2374 C C . ILE A 1 287 ? -13.756 6.180 9.786 1.00 98.56 287 ILE A C 1
ATOM 2376 O O . ILE A 1 287 ? -14.154 5.723 8.717 1.00 98.56 287 ILE A O 1
ATOM 2380 N N . SER A 1 288 ? -13.724 7.481 10.037 1.00 98.75 288 SER A N 1
ATOM 2381 C CA . SER A 1 288 ? -14.124 8.488 9.061 1.00 98.75 288 SER A CA 1
ATOM 2382 C C . SER A 1 288 ? -13.269 9.737 9.175 1.00 98.75 288 SER A C 1
ATOM 2384 O O . SER A 1 288 ? -12.729 10.018 10.245 1.00 98.75 288 SER A O 1
ATOM 2386 N N . PHE A 1 289 ? -13.210 10.519 8.102 1.00 98.56 289 PHE A N 1
ATOM 2387 C CA . PHE A 1 289 ? -12.685 11.877 8.145 1.00 98.56 289 PHE A CA 1
ATOM 2388 C C . PHE A 1 289 ? -13.639 12.877 7.491 1.00 98.56 289 PHE A C 1
ATOM 2390 O O . PHE A 1 289 ? -14.414 12.519 6.601 1.00 98.56 289 PHE A O 1
ATOM 2397 N N . SER A 1 290 ? -13.533 14.139 7.899 1.00 98.06 290 SER A N 1
ATOM 2398 C CA . SER A 1 290 ? -14.165 15.289 7.256 1.00 98.06 290 SER A CA 1
ATOM 2399 C C . SER A 1 290 ? -13.186 16.455 7.169 1.00 98.06 290 SER A C 1
ATOM 2401 O O . SER A 1 290 ? -12.570 16.828 8.164 1.00 98.06 290 SER A O 1
ATOM 2403 N N . LEU A 1 291 ? -13.058 17.039 5.982 1.00 94.94 291 LEU A N 1
ATOM 2404 C CA . LEU A 1 291 ? -12.177 18.164 5.688 1.00 94.94 291 LEU A CA 1
ATOM 2405 C C . LEU A 1 291 ? -13.006 19.441 5.517 1.00 94.94 291 LEU A C 1
ATOM 2407 O O . LEU A 1 291 ? -13.804 19.551 4.582 1.00 94.94 291 LEU A O 1
ATOM 2411 N N . ASN A 1 292 ? -12.770 20.425 6.379 1.00 92.94 292 ASN A N 1
ATOM 2412 C CA . ASN A 1 292 ? -13.252 21.789 6.214 1.00 92.94 292 ASN A CA 1
ATOM 2413 C C . ASN A 1 292 ? -12.158 22.626 5.538 1.00 92.94 292 ASN A C 1
ATOM 2415 O O . ASN A 1 292 ? -11.198 23.061 6.171 1.00 92.94 292 ASN A O 1
ATOM 2419 N N . THR A 1 293 ? -12.303 22.867 4.235 1.00 87.62 293 THR A N 1
ATOM 2420 C CA . THR A 1 293 ? -11.320 23.624 3.443 1.00 87.62 293 THR A CA 1
ATOM 2421 C C . THR A 1 293 ? -11.295 25.116 3.771 1.00 87.62 293 THR A C 1
ATOM 2423 O O . THR A 1 293 ? -10.286 25.768 3.532 1.00 87.62 293 THR A O 1
ATOM 2426 N N . THR A 1 294 ? -12.389 25.675 4.298 1.00 87.62 294 THR A N 1
ATOM 2427 C CA . THR A 1 294 ? -12.463 27.097 4.670 1.00 87.62 294 THR A CA 1
ATOM 2428 C C . THR A 1 294 ? -11.690 27.364 5.954 1.00 87.62 294 THR A C 1
ATOM 2430 O O . THR A 1 294 ? -10.959 28.345 6.036 1.00 87.62 294 THR A O 1
ATOM 2433 N N . GLU A 1 295 ? -11.813 26.471 6.933 1.00 90.38 295 GLU A N 1
ATOM 2434 C CA . GLU A 1 295 ? -11.086 26.557 8.205 1.00 90.38 295 GLU A CA 1
ATOM 2435 C C . GLU A 1 295 ? -9.703 25.893 8.140 1.00 90.38 295 GLU A C 1
ATOM 2437 O O . GLU A 1 295 ? -8.886 26.104 9.028 1.00 90.38 295 GLU A O 1
ATOM 2442 N N . SER A 1 296 ? -9.423 25.132 7.074 1.00 91.31 296 SER A N 1
ATOM 2443 C CA . SER A 1 296 ? -8.207 24.318 6.916 1.00 91.31 296 SER A CA 1
ATOM 2444 C C . SER A 1 296 ? -8.012 23.352 8.085 1.00 91.31 296 SER A C 1
ATOM 2446 O O . SER A 1 296 ? -6.939 23.249 8.680 1.00 91.31 296 SER A O 1
ATOM 2448 N N . VAL A 1 297 ? -9.102 22.651 8.408 1.00 94.38 297 VAL A N 1
ATOM 2449 C CA . VAL A 1 297 ? -9.179 21.656 9.479 1.00 94.38 297 VAL A CA 1
ATOM 2450 C C . VAL A 1 297 ? -9.621 20.320 8.900 1.00 94.38 297 VAL A C 1
ATOM 2452 O O . VAL A 1 297 ? -10.586 20.241 8.138 1.00 94.38 297 VAL A O 1
ATOM 2455 N N . LEU A 1 298 ? -8.905 19.263 9.267 1.00 96.81 298 LEU A N 1
ATOM 2456 C CA . LEU A 1 298 ? -9.249 17.880 8.987 1.00 96.81 298 LEU A CA 1
ATOM 2457 C C . LEU A 1 298 ? -9.553 17.178 10.307 1.00 96.81 298 LEU A C 1
ATOM 2459 O O . LEU A 1 298 ? -8.668 17.012 11.146 1.00 96.81 298 LEU A O 1
ATOM 2463 N N . ASP A 1 299 ? -10.790 16.723 10.451 1.00 98.44 299 ASP A N 1
ATOM 2464 C CA . ASP A 1 299 ? -11.224 15.928 11.591 1.00 98.44 299 ASP A CA 1
ATOM 2465 C C . ASP A 1 299 ? -11.272 14.454 11.210 1.00 98.44 299 ASP A C 1
ATOM 2467 O O . ASP A 1 299 ? -11.792 14.085 10.157 1.00 98.44 299 ASP A O 1
ATOM 2471 N N . ILE A 1 300 ? -10.742 13.602 12.082 1.00 98.81 300 ILE A N 1
ATOM 2472 C CA . ILE A 1 300 ? -10.726 12.148 11.942 1.00 98.81 300 ILE A CA 1
ATOM 2473 C C . ILE A 1 300 ? -11.338 11.546 13.200 1.00 98.81 300 ILE A C 1
ATOM 2475 O O . ILE A 1 300 ? -10.970 11.895 14.323 1.00 98.81 300 ILE A O 1
ATOM 2479 N N . ILE A 1 301 ? -12.273 10.619 13.011 1.00 98.81 301 ILE A N 1
ATOM 2480 C CA . ILE A 1 301 ? -12.982 9.946 14.097 1.00 98.81 301 ILE A CA 1
ATOM 2481 C C . ILE A 1 301 ? -12.828 8.440 13.925 1.00 98.81 301 ILE A C 1
ATOM 2483 O O . ILE A 1 301 ? -13.303 7.870 12.945 1.00 98.81 301 ILE A O 1
ATOM 2487 N N . ILE A 1 302 ? -12.219 7.787 14.913 1.00 98.75 302 ILE A N 1
ATOM 2488 C CA . ILE A 1 302 ? -12.301 6.335 15.093 1.00 98.75 302 ILE A CA 1
ATOM 2489 C C . ILE A 1 302 ? -13.472 6.085 16.042 1.00 98.75 302 ILE A C 1
ATOM 2491 O O . ILE A 1 302 ? -13.453 6.498 17.201 1.00 98.75 302 ILE A O 1
ATOM 2495 N N . GLY A 1 303 ? -14.530 5.463 15.534 1.00 98.50 303 GLY A N 1
ATOM 2496 C CA . GLY A 1 303 ? -15.751 5.207 16.289 1.00 98.50 303 GLY A CA 1
ATOM 2497 C C . GLY A 1 303 ? -15.571 4.132 17.367 1.00 98.50 303 GLY A C 1
ATOM 2498 O O . GLY A 1 303 ? -14.616 3.356 17.324 1.00 98.50 303 GLY A O 1
ATOM 2499 N N . PRO A 1 304 ? -16.508 4.038 18.327 1.00 98.25 304 PRO A N 1
ATOM 2500 C CA . PRO A 1 304 ? -16.506 2.948 19.289 1.00 98.25 304 PRO A CA 1
ATOM 2501 C C . PRO A 1 304 ? -16.694 1.605 18.572 1.00 98.25 304 PRO A C 1
ATOM 2503 O O . PRO A 1 304 ? -17.545 1.448 17.692 1.00 98.25 304 PRO A O 1
ATOM 2506 N N . THR A 1 305 ? -15.913 0.624 18.996 1.00 98.12 305 THR A N 1
ATOM 2507 C CA . THR A 1 305 ? -15.977 -0.759 18.541 1.00 98.12 305 THR A CA 1
ATOM 2508 C C . THR A 1 305 ? -17.286 -1.387 19.003 1.00 98.12 305 THR A C 1
ATOM 2510 O O . THR A 1 305 ? -17.632 -1.353 20.186 1.00 98.12 305 THR A O 1
ATOM 2513 N N . LYS A 1 306 ? -18.029 -1.963 18.058 1.00 98.12 306 LYS A N 1
ATOM 2514 C CA . LYS A 1 306 ? -19.299 -2.655 18.304 1.00 98.12 306 LYS A CA 1
ATOM 2515 C C . LYS A 1 306 ? -19.084 -4.161 18.237 1.00 98.12 306 LYS A C 1
ATOM 2517 O O . LYS A 1 306 ? -18.425 -4.632 17.317 1.00 98.12 306 LYS A O 1
ATOM 2522 N N . GLY A 1 307 ? -19.699 -4.910 19.149 1.00 97.12 307 GLY A N 1
ATOM 2523 C CA . GLY A 1 307 ? -19.526 -6.362 19.251 1.00 97.12 307 GLY A CA 1
ATOM 2524 C C . GLY A 1 307 ? -18.349 -6.752 20.146 1.00 97.12 307 GLY A C 1
ATOM 2525 O O . GLY A 1 307 ? -17.910 -5.962 20.979 1.00 97.12 307 GLY A O 1
ATOM 2526 N N . GLY A 1 308 ? -17.873 -7.986 20.008 1.00 96.62 308 GLY A N 1
ATOM 2527 C CA . GLY A 1 308 ? -16.755 -8.507 20.785 1.00 96.62 308 GLY A CA 1
ATOM 2528 C C . GLY A 1 308 ? -16.595 -10.021 20.684 1.00 96.62 308 GLY A C 1
ATOM 2529 O O . GLY A 1 308 ? -17.537 -10.762 20.391 1.00 96.62 308 GLY A O 1
ATOM 2530 N N . PHE A 1 309 ? -15.379 -10.476 20.961 1.00 96.31 309 PHE A N 1
ATOM 2531 C CA . PHE A 1 309 ? -14.986 -11.880 20.986 1.00 96.31 309 PHE A CA 1
ATOM 2532 C C . PHE A 1 309 ? -13.827 -12.078 21.970 1.00 96.31 309 PHE A C 1
ATOM 2534 O O . PHE A 1 309 ? -13.191 -11.119 22.413 1.00 96.31 309 PHE A O 1
ATOM 2541 N N . THR A 1 310 ? -13.553 -13.330 22.329 1.00 94.19 310 THR A N 1
ATOM 2542 C CA . THR A 1 310 ? -12.439 -13.674 23.220 1.00 94.19 310 THR A CA 1
ATOM 2543 C C . THR A 1 310 ? -11.100 -13.300 22.580 1.00 94.19 310 THR A C 1
ATOM 2545 O O . THR A 1 310 ? -10.753 -13.826 21.530 1.00 94.19 310 THR A O 1
ATOM 2548 N N . GLY A 1 311 ? -10.323 -12.436 23.237 1.00 93.69 311 GLY A N 1
ATOM 2549 C CA . GLY A 1 311 ? -9.020 -11.974 22.742 1.00 93.69 311 GLY A CA 1
ATOM 2550 C C . GLY A 1 311 ? -9.033 -10.578 22.118 1.00 93.69 311 GLY A C 1
ATOM 2551 O O . GLY A 1 311 ? -7.960 -10.047 21.844 1.00 93.69 311 GLY A O 1
ATOM 2552 N N . LEU A 1 312 ? -10.205 -9.950 21.952 1.00 96.44 312 LEU A N 1
ATOM 2553 C CA . LEU A 1 312 ? -10.281 -8.534 21.589 1.00 96.44 312 LEU A CA 1
ATOM 2554 C C . LEU A 1 312 ? -9.701 -7.677 22.737 1.00 96.44 312 LEU A C 1
ATOM 2556 O O . LEU A 1 312 ? -10.154 -7.823 23.879 1.00 96.44 312 LEU A O 1
ATOM 2560 N N . PRO A 1 313 ? -8.721 -6.789 22.482 1.00 96.00 313 PRO A N 1
ATOM 2561 C CA . PRO A 1 313 ? -8.173 -5.930 23.524 1.00 96.00 313 PRO A CA 1
ATOM 2562 C C . PRO A 1 313 ? -9.215 -4.913 24.010 1.00 96.00 313 PRO A C 1
ATOM 2564 O O . PRO A 1 313 ? -10.105 -4.508 23.271 1.00 96.00 313 PRO A O 1
ATOM 2567 N N . SER A 1 314 ? -9.110 -4.456 25.259 1.00 96.06 314 SER A N 1
ATOM 2568 C CA . SER A 1 314 ? -9.994 -3.400 25.784 1.00 96.06 314 SER A CA 1
ATOM 2569 C C . SER A 1 314 ? -9.609 -1.997 25.305 1.00 96.06 314 SER A C 1
ATOM 2571 O O . SER A 1 314 ? -10.427 -1.077 25.361 1.00 96.06 314 SER A O 1
ATOM 2573 N N . SER A 1 315 ? -8.365 -1.821 24.864 1.00 97.50 315 SER A N 1
ATOM 2574 C CA . SER A 1 315 ? -7.800 -0.548 24.425 1.00 97.50 315 SER A CA 1
ATOM 2575 C C . SER A 1 315 ? -6.684 -0.753 23.398 1.00 97.50 315 SER A C 1
ATOM 2577 O O . SER A 1 315 ? -6.140 -1.851 23.280 1.00 97.50 315 SER A O 1
ATOM 2579 N N . ARG A 1 316 ? -6.354 0.300 22.646 1.00 96.44 316 ARG A N 1
ATOM 2580 C CA . ARG A 1 316 ? -5.359 0.286 21.565 1.00 96.44 316 ARG A CA 1
ATOM 2581 C C . ARG A 1 316 ? -4.531 1.555 21.500 1.00 96.44 316 ARG A C 1
ATOM 2583 O O . ARG A 1 316 ? -4.953 2.600 21.985 1.00 96.44 316 ARG A O 1
ATOM 2590 N N . GLN A 1 317 ? -3.385 1.440 20.847 1.00 98.12 317 GLN A N 1
ATOM 2591 C CA . GLN A 1 317 ? -2.611 2.566 20.337 1.00 98.12 317 GLN A CA 1
ATOM 2592 C C . GLN A 1 317 ? -2.897 2.739 18.841 1.00 98.12 317 GLN A C 1
ATOM 2594 O O . GLN A 1 317 ? -3.214 1.768 18.143 1.00 98.12 317 GLN A O 1
ATOM 2599 N N . TYR A 1 318 ? -2.774 3.967 18.344 1.00 98.31 318 TYR A N 1
ATOM 2600 C CA . TYR A 1 318 ? -3.096 4.297 16.961 1.00 98.31 318 TYR A CA 1
ATOM 2601 C C . TYR A 1 318 ? -2.000 5.126 16.297 1.00 98.31 318 TYR A C 1
ATOM 2603 O O . TYR A 1 318 ? -1.394 5.997 16.911 1.00 98.31 318 TYR A O 1
ATOM 2611 N N . GLN A 1 319 ? -1.795 4.893 15.007 1.00 98.38 319 GLN A N 1
ATOM 2612 C CA . GLN A 1 319 ? -1.051 5.773 14.120 1.00 98.38 319 GLN A CA 1
ATOM 2613 C C . GLN A 1 319 ? -1.977 6.206 12.984 1.00 98.38 319 GLN A C 1
ATOM 2615 O O . GLN A 1 319 ? -2.644 5.375 12.370 1.00 98.38 319 GLN A O 1
ATOM 2620 N N . ILE A 1 320 ? -2.025 7.497 12.684 1.00 98.62 320 ILE A N 1
ATOM 2621 C CA . ILE A 1 320 ? -2.749 8.024 11.527 1.00 98.62 320 ILE A CA 1
ATOM 2622 C C . ILE A 1 320 ? -1.716 8.634 10.596 1.00 98.62 320 ILE A C 1
ATOM 2624 O O . ILE A 1 320 ? -1.019 9.567 10.980 1.00 98.62 320 ILE A O 1
ATOM 2628 N N . GLN A 1 321 ? -1.608 8.102 9.385 1.00 98.12 321 GLN A N 1
ATOM 2629 C CA . GLN A 1 321 ? -0.700 8.601 8.361 1.00 98.12 321 GLN A CA 1
ATOM 2630 C C . GLN A 1 321 ? -1.517 9.222 7.233 1.00 98.12 321 GLN A C 1
ATOM 2632 O O . GLN A 1 321 ? -2.430 8.584 6.716 1.00 98.12 321 GLN A O 1
ATOM 2637 N N . LEU A 1 322 ? -1.161 10.435 6.823 1.00 96.31 322 LEU A N 1
ATOM 2638 C CA . LEU A 1 322 ? -1.759 11.139 5.694 1.00 96.31 322 LEU A CA 1
ATOM 2639 C C . LEU A 1 322 ? -0.692 11.342 4.617 1.00 96.31 322 LEU A C 1
ATOM 2641 O O . LEU A 1 322 ? 0.074 12.302 4.713 1.00 96.31 322 LEU A O 1
ATOM 2645 N N . PRO A 1 323 ? -0.581 10.427 3.637 1.00 93.44 323 PRO A N 1
ATOM 2646 C CA . PRO A 1 323 ? 0.372 10.566 2.545 1.00 93.44 323 PRO A CA 1
ATOM 2647 C C . PRO A 1 323 ? 0.035 11.755 1.655 1.00 93.44 323 PRO A C 1
ATOM 2649 O O . PRO A 1 323 ? -1.141 12.046 1.422 1.00 93.44 323 PRO A O 1
ATOM 2652 N N . SER A 1 324 ? 1.075 12.392 1.117 1.00 89.19 324 SER A N 1
ATOM 2653 C CA . SER A 1 324 ? 0.944 13.557 0.238 1.00 89.19 324 SER A CA 1
ATOM 2654 C C . SER A 1 324 ? 0.055 14.650 0.849 1.00 89.19 324 SER A C 1
ATOM 2656 O O . SER A 1 324 ? -0.816 15.212 0.189 1.00 89.19 324 SER A O 1
ATOM 2658 N N . PHE A 1 325 ? 0.265 14.927 2.134 1.00 89.81 325 PHE A N 1
ATOM 2659 C CA . PHE A 1 325 ? -0.481 15.904 2.916 1.00 89.81 325 PHE A CA 1
ATOM 2660 C C . PHE A 1 325 ? 0.463 16.957 3.496 1.00 89.81 325 PHE A C 1
ATOM 2662 O O . PHE A 1 325 ? 1.673 16.763 3.566 1.00 89.81 325 PHE A O 1
ATOM 2669 N N . TYR A 1 326 ? -0.086 18.092 3.905 1.00 87.06 326 TYR A N 1
ATOM 2670 C CA . TYR A 1 326 ? 0.690 19.197 4.459 1.00 87.06 326 TYR A CA 1
ATOM 2671 C C . TYR A 1 326 ? 1.230 18.876 5.858 1.00 87.06 326 TYR A C 1
ATOM 2673 O O . TYR A 1 326 ? 0.591 18.125 6.603 1.00 87.06 326 TYR A O 1
ATOM 2681 N N . PRO A 1 327 ? 2.345 19.502 6.274 1.00 91.56 327 PRO A N 1
ATOM 2682 C CA . PRO A 1 327 ? 2.660 19.623 7.690 1.00 91.56 327 PRO A CA 1
ATOM 2683 C C . PRO A 1 327 ? 1.507 20.315 8.426 1.00 91.56 327 PRO A C 1
ATOM 2685 O O . PRO A 1 327 ? 0.906 21.255 7.903 1.00 91.56 327 PRO A O 1
ATOM 2688 N N . ALA A 1 328 ? 1.205 19.866 9.641 1.00 93.38 328 ALA A N 1
ATOM 2689 C CA . ALA A 1 328 ? 0.211 20.528 10.470 1.00 93.38 328 ALA A CA 1
ATOM 2690 C C . ALA A 1 328 ? 0.799 21.785 11.104 1.00 93.38 328 ALA A C 1
ATOM 2692 O O . ALA A 1 328 ? 1.961 21.808 11.509 1.00 93.38 328 ALA A O 1
ATOM 2693 N N . ASP A 1 329 ? -0.050 22.788 11.290 1.00 92.62 329 ASP A N 1
ATOM 2694 C CA . ASP A 1 329 ? 0.225 23.864 12.239 1.00 92.62 329 ASP A CA 1
ATOM 2695 C C . ASP A 1 329 ? 0.004 23.363 13.668 1.00 92.62 329 ASP A C 1
ATOM 2697 O O . ASP A 1 329 ? 0.725 23.722 14.601 1.00 92.62 329 ASP A O 1
ATOM 2701 N N . LYS A 1 330 ? -1.014 22.513 13.843 1.00 95.81 330 LYS A N 1
ATOM 2702 C CA . LYS A 1 330 ? -1.429 21.998 15.141 1.00 95.81 330 LYS A CA 1
ATOM 2703 C C . LYS A 1 330 ? -2.221 20.702 14.988 1.00 95.81 330 LYS A C 1
ATOM 2705 O O . LYS A 1 330 ? -3.050 20.564 14.091 1.00 95.81 330 LYS A O 1
ATOM 2710 N N . VAL A 1 331 ? -1.977 19.771 15.906 1.00 98.44 331 VAL A N 1
ATOM 2711 C CA . VAL A 1 331 ? -2.716 18.512 16.026 1.00 98.44 331 VAL A CA 1
ATOM 2712 C C . VAL A 1 331 ? -3.293 18.420 17.428 1.00 98.44 331 VAL A C 1
ATOM 2714 O O . VAL A 1 331 ? -2.597 18.653 18.418 1.00 98.44 331 VAL A O 1
ATOM 2717 N N . ASN A 1 332 ? -4.569 18.071 17.504 1.00 98.56 332 ASN A N 1
ATOM 2718 C CA . ASN A 1 332 ? -5.301 17.868 18.737 1.00 98.56 332 ASN A CA 1
ATOM 2719 C C . ASN A 1 332 ? -5.829 16.429 18.788 1.00 98.56 332 ASN A C 1
ATOM 2721 O O . ASN A 1 332 ? -6.445 15.955 17.836 1.00 98.56 332 ASN A O 1
ATOM 2725 N N . VAL A 1 333 ? -5.587 15.737 19.897 1.00 98.56 333 VAL A N 1
ATOM 2726 C CA . VAL A 1 333 ? -6.077 14.384 20.171 1.00 98.56 333 VAL A CA 1
ATOM 2727 C C . VAL A 1 333 ? -6.946 14.460 21.420 1.00 98.56 333 VAL A C 1
ATOM 2729 O O . VAL A 1 333 ? -6.472 14.844 22.486 1.00 98.56 333 VAL A O 1
ATOM 2732 N N . GLN A 1 334 ? -8.232 14.119 21.303 1.00 96.56 334 GLN A N 1
ATOM 2733 C CA . GLN A 1 334 ? -9.190 14.158 22.423 1.00 96.56 334 GLN A CA 1
ATOM 2734 C C . GLN A 1 334 ? -9.259 15.506 23.163 1.00 96.56 334 GLN A C 1
ATOM 2736 O O . GLN A 1 334 ? -9.328 15.564 24.393 1.00 96.56 334 GLN A O 1
ATOM 2741 N N . GLY A 1 335 ? -9.220 16.617 22.431 1.00 95.19 335 GLY A N 1
ATOM 2742 C CA . GLY A 1 335 ? -9.240 17.954 23.023 1.00 95.19 335 GLY A CA 1
ATOM 2743 C C . GLY A 1 335 ? -7.885 18.417 23.566 1.00 95.19 335 GLY A C 1
ATOM 2744 O O . GLY A 1 335 ? -7.798 19.557 24.015 1.00 95.19 335 GLY A O 1
ATOM 2745 N N . GLN A 1 336 ? -6.824 17.605 23.496 1.00 97.62 336 GLN A N 1
ATOM 2746 C CA . GLN A 1 336 ? -5.476 17.960 23.951 1.00 97.62 336 GLN A CA 1
ATOM 2747 C C . GLN A 1 336 ? -4.518 18.171 22.782 1.00 97.62 336 GLN A C 1
ATOM 2749 O O . GLN A 1 336 ? -4.420 17.341 21.881 1.00 97.62 336 GLN A O 1
ATOM 2754 N N . ASP A 1 337 ? -3.773 19.271 22.818 1.00 98.31 337 ASP A N 1
ATOM 2755 C CA . ASP A 1 337 ? -2.764 19.561 21.804 1.00 98.31 337 ASP A CA 1
ATOM 2756 C C . ASP A 1 337 ? -1.556 18.649 21.989 1.00 98.31 337 ASP A C 1
ATOM 2758 O O . ASP A 1 337 ? -1.008 18.544 23.090 1.00 98.31 337 ASP A O 1
ATOM 2762 N N . VAL A 1 338 ? -1.127 18.008 20.904 1.00 98.38 338 VAL A N 1
ATOM 2763 C CA . VAL A 1 338 ? 0.032 17.115 20.916 1.00 98.38 338 VAL A CA 1
ATOM 2764 C C . VAL A 1 338 ? 1.219 17.776 20.209 1.00 98.38 338 VAL A C 1
ATOM 2766 O O . VAL A 1 338 ? 1.041 18.447 19.187 1.00 98.38 338 VAL A O 1
ATOM 2769 N N . PRO A 1 339 ? 2.443 17.646 20.748 1.00 97.44 339 PRO A N 1
ATOM 2770 C CA . PRO A 1 339 ? 3.608 18.336 20.212 1.00 97.44 339 PRO A CA 1
ATOM 2771 C C . PRO A 1 339 ? 4.098 17.715 18.902 1.00 97.44 339 PRO A C 1
ATOM 2773 O O . PRO A 1 339 ? 3.932 16.517 18.658 1.00 97.44 339 PRO A O 1
ATOM 2776 N N . TYR A 1 340 ? 4.788 18.534 18.108 1.00 95.75 340 TYR A N 1
ATOM 2777 C CA . TYR A 1 340 ? 5.661 18.039 17.051 1.00 95.75 340 TYR A CA 1
ATOM 2778 C C . TYR A 1 340 ? 6.877 17.331 17.659 1.00 95.75 340 TYR A C 1
ATOM 2780 O O . TYR A 1 340 ? 7.490 17.849 18.599 1.00 95.75 340 TYR A O 1
ATOM 2788 N N . VAL A 1 341 ? 7.265 16.193 17.090 1.00 95.44 341 VAL A N 1
ATOM 2789 C CA . VAL A 1 341 ? 8.557 15.546 17.350 1.00 95.44 341 VAL A CA 1
ATOM 2790 C C . VAL A 1 341 ? 9.208 15.124 16.033 1.00 95.44 341 VAL A C 1
ATOM 2792 O O . VAL A 1 341 ? 8.532 14.939 15.023 1.00 95.44 341 VAL A O 1
ATOM 2795 N N . SER A 1 342 ? 10.531 14.968 16.031 1.00 91.88 342 SER A N 1
ATOM 2796 C CA . SER A 1 342 ? 11.248 14.486 14.847 1.00 91.88 342 SER A CA 1
ATOM 2797 C C . SER A 1 342 ? 10.780 13.086 14.440 1.00 91.88 342 SER A C 1
ATOM 2799 O O . SER A 1 342 ? 10.411 12.266 15.286 1.00 91.88 342 SER A O 1
ATOM 2801 N N . LEU A 1 343 ? 10.814 12.811 13.135 1.00 92.38 343 LEU A N 1
ATOM 2802 C CA . LEU A 1 343 ? 10.473 11.501 12.587 1.00 92.38 343 LEU A CA 1
ATOM 2803 C C . LEU A 1 343 ? 11.366 10.407 13.197 1.00 92.38 343 LEU A C 1
ATOM 2805 O O . LEU A 1 343 ? 12.590 10.528 13.216 1.00 92.38 343 LEU A O 1
ATOM 2809 N N . GLY A 1 344 ? 10.726 9.358 13.711 1.00 88.56 344 GLY A N 1
ATOM 2810 C CA . GLY A 1 344 ? 11.375 8.161 14.224 1.00 88.56 344 GLY A CA 1
ATOM 2811 C C . GLY A 1 344 ? 11.525 7.106 13.132 1.00 88.56 344 GLY A C 1
ATOM 2812 O O . GLY A 1 344 ? 11.034 7.255 12.016 1.00 88.56 344 GLY A O 1
ATOM 2813 N N . THR A 1 345 ? 12.199 6.019 13.474 1.00 85.31 345 THR A N 1
ATOM 2814 C CA . THR A 1 345 ? 12.371 4.838 12.621 1.00 85.31 345 THR A CA 1
ATOM 2815 C C . THR A 1 345 ? 11.260 3.807 12.793 1.00 85.31 345 THR A C 1
ATOM 2817 O O . THR A 1 345 ? 11.061 2.979 11.905 1.00 85.31 345 THR A O 1
ATOM 2820 N N . SER A 1 346 ? 10.564 3.836 13.933 1.00 89.69 346 SER A N 1
ATOM 2821 C CA . SER A 1 346 ? 9.456 2.939 14.246 1.00 89.69 346 SER A CA 1
ATOM 2822 C C . SER A 1 346 ? 8.411 3.617 15.130 1.00 89.69 346 SER A C 1
ATOM 2824 O O . SER A 1 346 ? 8.721 4.550 15.874 1.00 89.69 346 SER A O 1
ATOM 2826 N N . PHE A 1 347 ? 7.184 3.095 15.139 1.00 90.88 347 PHE A N 1
ATOM 2827 C CA . PHE A 1 347 ? 6.142 3.543 16.067 1.00 90.88 347 PHE A CA 1
ATOM 2828 C C . PHE A 1 347 ? 6.556 3.410 17.546 1.00 90.88 347 PHE A C 1
ATOM 2830 O O . PHE A 1 347 ? 6.110 4.184 18.393 1.00 90.88 347 PHE A O 1
ATOM 2837 N N . SER A 1 348 ? 7.437 2.458 17.866 1.00 90.94 348 SER A N 1
ATOM 2838 C CA . SER A 1 348 ? 7.919 2.228 19.233 1.00 90.94 348 SER A CA 1
ATOM 2839 C C . SER A 1 348 ? 8.909 3.282 19.748 1.00 90.94 348 SER A C 1
ATOM 2841 O O . SER A 1 348 ? 9.209 3.299 20.941 1.00 90.94 348 SER A O 1
ATOM 2843 N N . ASP A 1 349 ? 9.363 4.197 18.886 1.00 91.19 349 ASP A N 1
ATOM 2844 C CA . ASP A 1 349 ? 10.297 5.270 19.249 1.00 91.19 349 ASP A CA 1
ATOM 2845 C C . ASP A 1 349 ? 9.610 6.388 20.063 1.00 91.19 349 ASP A C 1
ATOM 2847 O O . ASP A 1 349 ? 10.273 7.224 20.686 1.00 91.19 349 ASP A O 1
ATOM 2851 N N . TYR A 1 350 ? 8.273 6.410 20.089 1.00 94.56 350 TYR A N 1
ATOM 2852 C CA . TYR A 1 350 ? 7.479 7.459 20.724 1.00 94.56 350 TYR A CA 1
ATOM 2853 C C . TYR A 1 350 ? 6.982 7.055 22.116 1.00 94.56 350 TYR A C 1
ATOM 2855 O O . TYR A 1 350 ? 6.383 6.001 22.316 1.00 94.56 350 TYR A O 1
ATOM 2863 N N . SER A 1 351 ? 7.185 7.939 23.097 1.00 94.38 351 SER A N 1
ATOM 2864 C CA . SER A 1 351 ? 6.775 7.723 24.498 1.00 94.38 351 SER A CA 1
ATOM 2865 C C . SER A 1 351 ? 5.552 8.537 24.931 1.00 94.38 351 SER A C 1
ATOM 2867 O O . SER A 1 351 ? 5.028 8.329 26.026 1.00 94.38 351 SER A O 1
ATOM 2869 N N . LYS A 1 352 ? 5.106 9.481 24.096 1.00 96.50 352 LYS A N 1
ATOM 2870 C CA . LYS A 1 352 ? 3.929 10.332 24.309 1.00 96.50 352 LYS A CA 1
ATOM 2871 C C . LYS A 1 352 ? 3.238 10.593 22.980 1.00 96.50 352 LYS A C 1
ATOM 2873 O O . LYS A 1 352 ? 3.886 10.529 21.934 1.00 96.50 352 LYS A O 1
ATOM 2878 N N . ASP A 1 353 ? 1.949 10.912 23.046 1.00 98.44 353 ASP A N 1
ATOM 2879 C CA . ASP A 1 353 ? 1.192 11.311 21.864 1.00 98.44 353 ASP A CA 1
ATOM 2880 C C . ASP A 1 353 ? 1.846 12.533 21.227 1.00 98.44 353 ASP A C 1
ATOM 2882 O O . ASP A 1 353 ? 2.237 13.477 21.919 1.00 98.44 353 ASP A O 1
ATOM 2886 N N . CYS A 1 354 ? 2.022 12.481 19.917 1.00 98.19 354 CYS A N 1
ATOM 2887 C CA . CYS A 1 354 ? 2.754 13.481 19.157 1.00 98.19 354 CYS A CA 1
ATOM 2888 C C . CYS A 1 354 ? 2.384 13.393 17.680 1.00 98.19 354 CYS A C 1
ATOM 2890 O O . CYS A 1 354 ? 1.713 12.459 17.236 1.00 98.19 354 CYS A O 1
ATOM 2892 N N . TRP A 1 355 ? 2.856 14.352 16.899 1.00 97.75 355 TRP A N 1
ATOM 2893 C CA . TRP A 1 355 ? 2.832 14.251 15.448 1.00 97.75 355 TRP A CA 1
ATOM 2894 C C . TRP A 1 355 ? 4.223 14.497 14.869 1.00 97.75 355 TRP A C 1
ATOM 2896 O O . TRP A 1 355 ? 5.048 15.192 15.463 1.00 97.75 355 TRP A O 1
ATOM 2906 N N . THR A 1 356 ? 4.490 13.892 13.719 1.00 97.19 356 THR A N 1
ATOM 2907 C CA . THR A 1 356 ? 5.733 14.016 12.957 1.00 97.19 356 THR A CA 1
ATOM 2908 C C . THR A 1 356 ? 5.413 14.274 11.490 1.00 97.19 356 THR A C 1
ATOM 2910 O O . THR A 1 356 ? 4.253 14.226 11.065 1.00 97.19 356 THR A O 1
ATOM 2913 N N . TYR A 1 357 ? 6.445 14.571 10.707 1.00 96.12 357 TYR A N 1
ATOM 2914 C CA . TYR A 1 357 ? 6.308 14.788 9.277 1.00 96.12 357 TYR A CA 1
ATOM 2915 C C . TYR A 1 357 ? 7.455 14.111 8.528 1.00 96.12 357 TYR A C 1
ATOM 2917 O O . TYR A 1 357 ? 8.618 14.374 8.823 1.00 96.12 357 TYR A O 1
ATOM 2925 N N . ASP A 1 358 ? 7.126 13.247 7.572 1.00 95.69 358 ASP A N 1
ATOM 2926 C CA . ASP A 1 358 ? 8.081 12.642 6.645 1.00 95.69 358 ASP A CA 1
ATOM 2927 C C . ASP A 1 358 ? 8.088 13.436 5.340 1.00 95.69 358 ASP A C 1
ATOM 2929 O O . ASP A 1 358 ? 7.176 13.342 4.520 1.00 95.69 358 ASP A O 1
ATOM 2933 N N . GLY A 1 359 ? 9.138 14.221 5.139 1.00 94.38 359 GLY A N 1
ATOM 2934 C CA . GLY A 1 359 ? 9.311 15.032 3.945 1.00 94.38 359 GLY A CA 1
ATOM 2935 C C . GLY A 1 359 ? 9.705 14.246 2.695 1.00 94.38 359 GLY A C 1
ATOM 2936 O O . GLY A 1 359 ? 9.534 14.789 1.612 1.00 94.38 359 GLY A O 1
ATOM 2937 N N . ASN A 1 360 ? 10.179 12.995 2.785 1.00 93.62 360 ASN A N 1
ATOM 2938 C CA . ASN A 1 360 ? 10.448 12.171 1.595 1.00 93.62 360 ASN A CA 1
ATOM 2939 C C . ASN A 1 360 ? 9.142 11.662 0.966 1.00 93.62 360 ASN A C 1
ATOM 2941 O O . ASN A 1 360 ? 8.998 11.636 -0.257 1.00 93.62 360 ASN A O 1
ATOM 2945 N N . SER A 1 361 ? 8.164 11.293 1.798 1.00 91.50 361 SER A N 1
ATOM 2946 C CA . SER A 1 361 ? 6.832 10.867 1.343 1.00 91.50 361 SER A CA 1
ATOM 2947 C C . SER A 1 361 ? 5.764 11.967 1.392 1.00 91.50 361 SER A C 1
ATOM 2949 O O . SER A 1 361 ? 4.619 11.724 1.010 1.00 91.50 361 SER A O 1
ATOM 2951 N N . LEU A 1 362 ? 6.132 13.169 1.853 1.00 92.62 362 LEU A N 1
ATOM 2952 C CA . LEU A 1 362 ? 5.204 14.252 2.197 1.00 92.62 362 LEU A CA 1
ATOM 2953 C C . LEU A 1 362 ? 4.047 13.736 3.065 1.00 92.62 362 LEU A C 1
ATOM 2955 O O . LEU A 1 362 ? 2.881 13.968 2.760 1.00 92.62 362 LEU A O 1
ATOM 2959 N N . SER A 1 363 ? 4.368 12.955 4.098 1.00 94.25 363 SER A N 1
ATOM 2960 C CA . SER A 1 363 ? 3.370 12.343 4.973 1.00 94.25 363 SER A CA 1
ATOM 2961 C C . SER A 1 363 ? 3.324 13.031 6.325 1.00 94.25 363 SER A C 1
ATOM 2963 O O . SER A 1 363 ? 4.321 13.056 7.047 1.00 94.25 363 SER A O 1
ATOM 2965 N N . LEU A 1 364 ? 2.136 13.477 6.725 1.00 95.94 364 LEU A N 1
ATOM 2966 C CA . LEU A 1 364 ? 1.873 13.790 8.124 1.00 95.94 364 LEU A CA 1
ATOM 2967 C C . LEU A 1 364 ? 1.574 12.504 8.892 1.00 95.94 364 LEU A C 1
ATOM 2969 O O . LEU A 1 364 ? 0.784 11.680 8.430 1.00 95.94 364 LEU A O 1
ATOM 2973 N N . VAL A 1 365 ? 2.169 12.337 10.073 1.00 97.94 365 VAL A N 1
ATOM 2974 C CA . VAL A 1 365 ? 1.950 11.156 10.915 1.00 97.94 365 VAL A CA 1
ATOM 2975 C C . VAL A 1 365 ? 1.565 11.588 12.324 1.00 97.94 365 VAL A C 1
ATOM 2977 O O . VAL A 1 365 ? 2.344 12.238 13.012 1.00 97.94 365 VAL A O 1
ATOM 2980 N N . VAL A 1 366 ? 0.375 11.208 12.780 1.00 98.50 366 VAL A N 1
ATOM 2981 C CA . VAL A 1 366 ? -0.060 11.370 14.173 1.00 98.50 366 VAL A CA 1
ATOM 2982 C C . VAL A 1 366 ? 0.163 10.051 14.903 1.00 98.50 366 VAL A C 1
ATOM 2984 O O . VAL A 1 366 ? -0.397 9.025 14.513 1.00 98.50 366 VAL A O 1
ATOM 2987 N N . ASN A 1 367 ? 0.969 10.071 15.960 1.00 98.38 367 ASN A N 1
ATOM 2988 C CA . ASN A 1 367 ? 1.282 8.914 16.792 1.00 98.38 367 ASN A CA 1
ATOM 2989 C C . ASN A 1 367 ? 0.547 9.045 18.129 1.00 98.38 367 ASN A C 1
ATOM 2991 O O . ASN A 1 367 ? 0.838 9.941 18.918 1.00 98.38 367 ASN A O 1
ATOM 2995 N N . ILE A 1 368 ? -0.404 8.147 18.375 1.00 98.38 368 ILE A N 1
ATOM 2996 C CA . ILE A 1 368 ? -1.234 8.081 19.582 1.00 98.38 368 ILE A CA 1
ATOM 2997 C C . ILE A 1 368 ? -0.813 6.822 20.339 1.00 98.38 368 ILE A C 1
ATOM 2999 O O . ILE A 1 368 ? -1.323 5.723 20.112 1.00 98.38 368 ILE A O 1
ATOM 3003 N N . VAL A 1 369 ? 0.197 6.977 21.190 1.00 97.31 369 VAL A N 1
ATOM 3004 C CA . VAL A 1 369 ? 0.791 5.900 21.994 1.00 97.31 369 VAL A CA 1
ATOM 3005 C C . VAL A 1 369 ? 0.128 5.774 23.365 1.00 97.31 369 VAL A C 1
ATOM 3007 O O . VAL A 1 369 ? 0.341 4.791 24.075 1.00 97.31 369 VAL A O 1
ATOM 3010 N N . SER A 1 370 ? -0.704 6.734 23.759 1.00 95.81 370 SER A N 1
ATOM 3011 C CA . SER A 1 370 ? -1.621 6.553 24.873 1.00 95.81 370 SER A CA 1
ATOM 3012 C C . SER A 1 370 ? -2.623 5.440 24.541 1.00 95.81 370 SER A C 1
ATOM 3014 O O . SER A 1 370 ? -3.125 5.317 23.424 1.00 95.81 370 SER A O 1
ATOM 3016 N N . SER A 1 371 ? -2.879 4.559 25.512 1.00 94.38 371 SER A N 1
ATOM 3017 C CA . SER A 1 371 ? -3.832 3.467 25.317 1.00 94.38 371 SER A CA 1
ATOM 3018 C C . SER A 1 371 ? -5.254 4.024 25.360 1.00 94.38 371 SER A C 1
ATOM 3020 O O . SER A 1 371 ? -5.698 4.520 26.395 1.00 94.38 371 SER A O 1
ATOM 3022 N N . HIS A 1 372 ? -5.971 3.931 24.243 1.00 97.19 372 HIS A N 1
ATOM 3023 C CA . HIS A 1 372 ? -7.325 4.453 24.091 1.00 97.19 372 HIS A CA 1
ATOM 3024 C C . HIS A 1 372 ? -8.358 3.325 24.103 1.00 97.19 372 HIS A C 1
ATOM 3026 O O . HIS A 1 372 ? -8.197 2.317 23.414 1.00 97.19 372 HIS A O 1
ATOM 3032 N N . SER A 1 373 ? -9.426 3.482 24.887 1.00 97.69 373 SER A N 1
ATOM 3033 C CA . SER A 1 373 ? -10.497 2.482 25.016 1.00 97.69 373 SER A CA 1
ATOM 3034 C C . SER A 1 373 ? -11.173 2.201 23.675 1.00 97.69 373 SER A C 1
ATOM 3036 O O . SER A 1 373 ? -11.549 3.124 22.959 1.00 97.69 373 SER A O 1
ATOM 3038 N N . LEU A 1 374 ? -11.415 0.927 23.360 1.00 97.38 374 LEU A N 1
ATOM 3039 C CA . LEU A 1 374 ? -12.151 0.563 22.147 1.00 97.38 374 LEU A CA 1
ATOM 3040 C C . LEU A 1 374 ? -13.622 0.990 22.179 1.00 97.38 374 LEU A C 1
ATOM 3042 O O . LEU A 1 374 ? -14.251 1.048 21.129 1.00 97.38 374 LEU A O 1
ATOM 3046 N N . TYR A 1 375 ? -14.185 1.269 23.354 1.00 97.44 375 TYR A N 1
ATOM 3047 C CA . TYR A 1 375 ? -15.622 1.500 23.535 1.00 97.44 375 TYR A CA 1
ATOM 3048 C C . TYR A 1 375 ? -16.012 2.981 23.564 1.00 97.44 375 TYR A C 1
ATOM 3050 O O . TYR A 1 375 ? -17.187 3.306 23.730 1.00 97.44 375 TYR A O 1
ATOM 3058 N N . THR A 1 376 ? -15.044 3.882 23.396 1.00 97.62 376 THR A N 1
ATOM 3059 C CA . THR A 1 376 ? -15.274 5.323 23.273 1.00 97.62 376 THR A CA 1
ATOM 3060 C C . THR A 1 376 ? -14.673 5.833 21.966 1.00 97.62 376 THR A C 1
ATOM 3062 O O . THR A 1 376 ? -13.635 5.328 21.534 1.00 97.62 376 THR A O 1
ATOM 3065 N N . PRO A 1 377 ? -15.299 6.823 21.308 1.00 98.06 377 PRO A N 1
ATOM 3066 C CA . PRO A 1 377 ? -14.738 7.391 20.090 1.00 98.06 377 PRO A CA 1
ATOM 3067 C C . PRO A 1 377 ? -13.390 8.069 20.368 1.00 98.06 377 PRO A C 1
ATOM 3069 O O . PRO A 1 377 ? -13.204 8.687 21.420 1.00 98.06 377 PRO A O 1
ATOM 3072 N N . LEU A 1 378 ? -12.472 7.969 19.408 1.00 98.56 378 LEU A N 1
ATOM 3073 C CA . LEU A 1 378 ? -11.224 8.723 19.347 1.00 98.56 378 LEU A CA 1
ATOM 3074 C C . LEU A 1 378 ? -11.327 9.809 18.283 1.00 98.56 378 LEU A C 1
ATOM 3076 O O . LEU A 1 378 ? -11.448 9.496 17.102 1.00 98.56 378 LEU A O 1
ATOM 3080 N N . ALA A 1 379 ? -11.292 11.067 18.720 1.00 98.56 379 ALA A N 1
ATOM 3081 C CA . ALA A 1 379 ? -11.312 12.233 17.847 1.00 98.56 379 ALA A CA 1
ATOM 3082 C C . ALA A 1 379 ? -9.907 12.832 17.717 1.00 98.56 379 ALA A C 1
ATOM 3084 O O . ALA A 1 379 ? -9.222 13.054 18.722 1.00 98.56 379 ALA A O 1
ATOM 3085 N N . VAL A 1 380 ? -9.508 13.103 16.478 1.00 98.81 380 VAL A N 1
ATOM 3086 C CA . VAL A 1 380 ? -8.259 13.773 16.111 1.00 98.81 380 VAL A CA 1
ATOM 3087 C C . VAL A 1 380 ? -8.605 14.931 15.189 1.00 98.81 380 VAL A C 1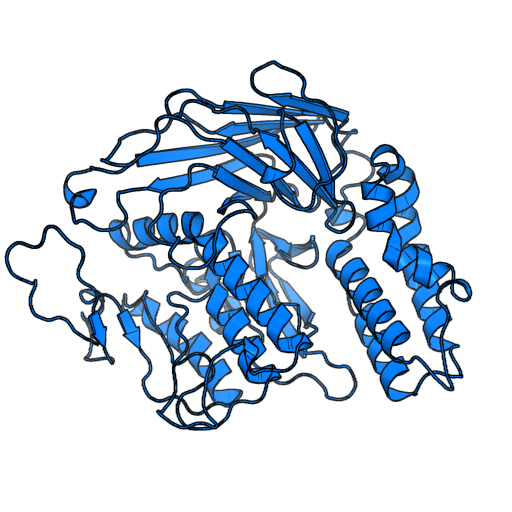
ATOM 3089 O O . VAL A 1 380 ? -9.307 14.730 14.204 1.00 98.81 380 VAL A O 1
ATOM 3092 N N . SER A 1 381 ? -8.114 16.124 15.501 1.00 98.56 381 SER A N 1
ATOM 3093 C CA . SER A 1 381 ? -8.313 17.324 14.689 1.00 98.56 381 SER A CA 1
ATOM 3094 C C . SER A 1 381 ? -6.961 17.888 14.275 1.00 98.56 381 SER A C 1
ATOM 3096 O O . SER A 1 381 ? -6.055 18.022 15.103 1.00 98.56 381 SER A O 1
ATOM 3098 N N . ILE A 1 382 ? -6.802 18.167 12.987 1.00 97.69 382 ILE A N 1
ATOM 3099 C CA . ILE A 1 382 ? -5.546 18.602 12.377 1.00 97.69 382 ILE A CA 1
ATOM 3100 C C . ILE A 1 382 ? -5.812 19.921 11.665 1.00 97.69 382 ILE A C 1
ATOM 3102 O O . ILE A 1 382 ? -6.540 19.942 10.675 1.00 97.69 382 ILE A O 1
ATOM 3106 N N . SER A 1 383 ? -5.202 21.008 12.132 1.00 94.44 383 SER A N 1
ATOM 3107 C CA . SER A 1 383 ? -5.189 22.276 11.399 1.00 94.44 383 SER A CA 1
ATOM 3108 C C . SER A 1 383 ? -3.883 22.424 10.630 1.00 94.44 383 SER A C 1
ATOM 3110 O O . SER A 1 383 ? -2.812 22.091 11.148 1.00 94.44 383 SER A O 1
ATOM 3112 N N . PHE A 1 384 ? -3.960 22.954 9.420 1.00 89.56 384 PHE A N 1
ATOM 3113 C CA . PHE A 1 384 ? -2.827 23.100 8.510 1.00 89.56 384 PHE A CA 1
ATOM 3114 C C . PHE A 1 384 ? -2.904 24.443 7.766 1.00 89.56 384 PHE A C 1
ATOM 3116 O O . PHE A 1 384 ? -3.973 25.066 7.745 1.00 89.56 384 PHE A O 1
ATOM 3123 N N . PRO A 1 385 ? -1.797 24.891 7.140 1.00 80.69 385 PRO A N 1
ATOM 3124 C CA . PRO A 1 385 ? -1.774 26.139 6.388 1.00 80.69 385 PRO A CA 1
ATOM 3125 C C . PRO A 1 385 ? -2.873 26.182 5.325 1.00 80.69 385 PRO A C 1
ATOM 3127 O O . PRO A 1 385 ? -3.226 25.150 4.754 1.00 80.69 385 PRO A O 1
ATOM 3130 N N . SER A 1 386 ? -3.407 27.376 5.039 1.00 68.81 386 SER A N 1
ATOM 3131 C CA . SER A 1 386 ? -4.586 27.508 4.178 1.00 68.81 386 SER A CA 1
ATOM 3132 C C . SER A 1 386 ? -4.428 26.757 2.853 1.00 68.81 386 SER A C 1
ATOM 3134 O O . SER A 1 386 ? -3.428 26.945 2.159 1.00 68.81 386 SER A O 1
ATOM 3136 N N . TYR A 1 387 ? -5.452 25.984 2.478 1.00 56.75 387 TYR A N 1
ATOM 3137 C CA . TYR A 1 387 ? -5.521 25.128 1.278 1.00 56.75 387 TYR A CA 1
ATOM 3138 C C . TYR A 1 387 ? -5.208 25.845 -0.060 1.00 56.75 387 TYR A C 1
ATOM 3140 O O . TYR A 1 387 ? -5.072 25.203 -1.098 1.00 56.75 387 TYR A O 1
ATOM 3148 N N . ALA A 1 388 ? -5.126 27.179 -0.063 1.00 46.72 388 ALA A N 1
ATOM 3149 C CA . ALA A 1 388 ? -5.186 28.018 -1.252 1.00 46.72 388 ALA A CA 1
ATOM 3150 C C . ALA A 1 388 ? -3.872 28.206 -2.032 1.00 46.72 388 ALA A C 1
ATOM 3152 O O . ALA A 1 388 ? -3.952 28.734 -3.138 1.00 46.72 388 ALA A O 1
ATOM 3153 N N . GLU A 1 389 ? -2.697 27.788 -1.541 1.00 49.81 389 GLU A N 1
ATOM 3154 C CA . GLU A 1 389 ? -1.447 28.093 -2.269 1.00 49.81 389 GLU A CA 1
ATOM 3155 C C . GLU A 1 389 ? -0.609 26.901 -2.744 1.00 49.81 389 GLU A C 1
ATOM 3157 O O . GLU A 1 389 ? 0.115 27.073 -3.722 1.00 49.81 389 GLU A O 1
ATOM 3162 N N . VAL A 1 390 ? -0.706 25.687 -2.184 1.00 53.97 390 VAL A N 1
ATOM 3163 C CA . VAL A 1 390 ? 0.138 24.569 -2.658 1.00 53.97 390 VAL A CA 1
ATOM 3164 C C . VAL A 1 390 ? -0.455 23.194 -2.317 1.00 53.97 390 VAL A C 1
ATOM 3166 O O . VAL A 1 390 ? 0.052 22.542 -1.420 1.00 53.97 390 VAL A O 1
ATOM 3169 N N . ASP A 1 391 ? -1.475 22.693 -3.021 1.00 66.75 391 ASP A N 1
ATOM 3170 C CA . ASP A 1 391 ? -1.839 21.264 -2.901 1.00 66.75 391 ASP A CA 1
ATOM 3171 C C . ASP A 1 391 ? -0.631 20.410 -3.325 1.00 66.75 391 ASP A C 1
ATOM 3173 O O . ASP A 1 391 ? -0.347 20.393 -4.522 1.00 66.75 391 ASP A O 1
ATOM 3177 N N . PRO A 1 392 ? 0.103 19.722 -2.416 1.00 65.12 392 PRO A N 1
ATOM 3178 C CA . PRO A 1 392 ? 1.333 19.008 -2.774 1.00 65.12 392 PRO A CA 1
ATOM 3179 C C . PRO A 1 392 ? 1.122 18.042 -3.930 1.00 65.12 392 PRO A C 1
ATOM 3181 O O . PRO A 1 392 ? 1.997 17.873 -4.774 1.00 65.12 392 PRO A O 1
ATOM 3184 N N . ILE A 1 393 ? -0.066 17.447 -3.973 1.00 67.12 393 ILE A N 1
ATOM 3185 C CA . ILE A 1 393 ? -0.459 16.460 -4.960 1.00 67.12 393 ILE A CA 1
ATOM 3186 C C . ILE A 1 393 ? -0.646 17.100 -6.344 1.00 67.12 393 ILE A C 1
ATOM 3188 O O . ILE A 1 393 ? -0.309 16.490 -7.359 1.00 67.12 393 ILE A O 1
ATOM 3192 N N . THR A 1 394 ? -1.194 18.318 -6.398 1.00 69.31 394 THR A N 1
ATOM 3193 C CA . THR A 1 394 ? -1.427 19.043 -7.656 1.00 69.31 394 THR A CA 1
ATOM 3194 C C . THR A 1 394 ? -0.195 19.849 -8.084 1.00 69.31 394 THR A C 1
ATOM 3196 O O . THR A 1 394 ? 0.085 19.936 -9.277 1.00 69.31 394 THR A O 1
ATOM 3199 N N . THR A 1 395 ? 0.543 20.433 -7.140 1.00 71.25 395 THR A N 1
ATOM 3200 C CA . THR A 1 395 ? 1.669 21.330 -7.426 1.00 71.25 395 THR A CA 1
ATOM 3201 C C . THR A 1 395 ? 2.968 20.574 -7.701 1.00 71.25 395 THR A C 1
ATOM 3203 O O . THR A 1 395 ? 3.749 21.029 -8.530 1.00 71.25 395 THR A O 1
ATOM 3206 N N . TYR A 1 396 ? 3.192 19.416 -7.065 1.00 78.81 396 TYR A N 1
ATOM 3207 C CA . TYR A 1 396 ? 4.397 18.593 -7.260 1.00 78.81 396 TYR A CA 1
ATOM 3208 C C . TYR A 1 396 ? 4.017 17.130 -7.508 1.00 78.81 396 TYR A C 1
ATOM 3210 O O . TYR A 1 396 ? 4.277 16.253 -6.672 1.00 78.81 396 TYR A O 1
ATOM 3218 N N . PRO A 1 397 ? 3.366 16.845 -8.650 1.00 84.06 397 PRO A N 1
ATOM 3219 C CA . PRO A 1 397 ? 2.920 15.500 -8.968 1.00 84.06 397 PRO A CA 1
ATOM 3220 C C . PRO A 1 397 ? 4.103 14.528 -8.943 1.00 84.06 397 PRO A C 1
ATOM 3222 O O . PRO A 1 397 ? 5.179 14.798 -9.476 1.00 84.06 397 PRO A O 1
ATOM 3225 N N . GLY A 1 398 ? 3.911 13.389 -8.280 1.00 88.69 398 GLY A N 1
ATOM 3226 C CA . GLY A 1 398 ? 4.917 12.332 -8.255 1.00 88.69 398 GLY A CA 1
ATOM 3227 C C . GLY A 1 398 ? 6.146 12.629 -7.393 1.00 88.69 398 GLY A C 1
ATOM 3228 O O . GLY A 1 398 ? 7.105 11.862 -7.473 1.00 88.69 398 GLY A O 1
ATOM 3229 N N . PHE A 1 399 ? 6.142 13.695 -6.576 1.00 91.50 399 PHE A N 1
ATOM 3230 C CA . PHE A 1 399 ? 7.286 14.108 -5.751 1.00 91.50 399 PHE A CA 1
ATOM 3231 C C . PHE A 1 399 ? 7.945 12.937 -5.010 1.00 91.50 399 PHE A C 1
ATOM 3233 O O . PHE A 1 399 ? 9.154 12.749 -5.121 1.00 91.50 399 PHE A O 1
ATOM 3240 N N . THR A 1 400 ? 7.161 12.108 -4.315 1.00 92.50 400 THR A N 1
ATOM 3241 C CA . THR A 1 400 ? 7.680 10.964 -3.549 1.00 92.50 400 THR A CA 1
ATOM 3242 C C . THR A 1 400 ? 8.425 9.975 -4.441 1.00 92.50 400 THR A C 1
ATOM 3244 O O . THR A 1 400 ? 9.509 9.511 -4.092 1.00 92.50 400 THR A O 1
ATOM 3247 N N . GLY A 1 401 ? 7.879 9.689 -5.626 1.00 93.44 401 GLY A N 1
ATOM 3248 C CA . GLY A 1 401 ? 8.529 8.823 -6.608 1.00 93.44 401 GLY A CA 1
ATOM 3249 C C . GLY A 1 401 ? 9.813 9.444 -7.156 1.00 93.44 401 GLY A C 1
ATOM 3250 O O . GLY A 1 401 ? 10.834 8.769 -7.251 1.00 93.44 401 GLY A O 1
ATOM 3251 N N . ARG A 1 402 ? 9.795 10.746 -7.455 1.00 93.25 402 ARG A N 1
ATOM 3252 C CA . ARG A 1 402 ? 10.958 11.471 -7.991 1.00 93.25 402 ARG A CA 1
ATOM 3253 C C . ARG A 1 402 ? 12.095 11.537 -6.982 1.00 93.25 402 ARG A C 1
ATOM 3255 O O . ARG A 1 402 ? 13.218 11.190 -7.335 1.00 93.25 402 ARG A O 1
ATOM 3262 N N . VAL A 1 403 ? 11.816 11.894 -5.726 1.00 94.19 403 VAL A N 1
ATOM 3263 C CA . VAL A 1 403 ? 12.813 11.872 -4.642 1.00 94.19 403 VAL A CA 1
ATOM 3264 C C . VAL A 1 403 ? 13.394 10.468 -4.475 1.00 94.19 403 VAL A C 1
ATOM 3266 O O . VAL A 1 403 ? 14.614 10.321 -4.445 1.00 94.19 403 VAL A O 1
ATOM 3269 N N . ALA A 1 404 ? 12.556 9.425 -4.466 1.00 94.25 404 ALA A N 1
ATOM 3270 C CA . ALA A 1 404 ? 13.033 8.046 -4.375 1.00 94.25 404 ALA A CA 1
ATOM 3271 C C . ALA A 1 404 ? 13.955 7.659 -5.548 1.00 94.25 404 ALA A C 1
ATOM 3273 O O . ALA A 1 404 ? 14.962 6.978 -5.342 1.00 94.25 404 ALA A O 1
ATOM 3274 N N . ARG A 1 405 ? 13.660 8.116 -6.774 1.00 93.69 405 ARG A N 1
ATOM 3275 C CA . ARG A 1 405 ? 14.525 7.893 -7.945 1.00 93.69 405 ARG A CA 1
ATOM 3276 C C . ARG A 1 405 ? 15.834 8.671 -7.870 1.00 93.69 405 ARG A C 1
ATOM 3278 O O . ARG A 1 405 ? 16.873 8.102 -8.189 1.00 93.69 405 ARG A O 1
ATOM 3285 N N . PHE A 1 406 ? 15.818 9.913 -7.390 1.00 94.00 406 PHE A N 1
ATOM 3286 C CA . PHE A 1 406 ? 17.046 10.666 -7.124 1.00 94.00 406 PHE A CA 1
ATOM 3287 C C . PHE A 1 406 ? 17.915 9.977 -6.067 1.00 94.00 406 PHE A C 1
ATOM 3289 O O . PHE A 1 406 ? 19.115 9.808 -6.276 1.00 94.00 406 PHE A O 1
ATOM 3296 N N . GLN A 1 407 ? 17.324 9.509 -4.967 1.00 93.38 407 GLN A N 1
ATOM 3297 C CA . GLN A 1 407 ? 18.036 8.764 -3.924 1.00 93.38 407 GLN A CA 1
ATOM 3298 C C . GLN A 1 407 ? 18.625 7.448 -4.456 1.00 93.38 407 GLN A C 1
ATOM 3300 O O . GLN A 1 407 ? 19.776 7.124 -4.163 1.00 93.38 407 GLN A O 1
ATOM 3305 N N . ALA A 1 408 ? 17.886 6.715 -5.295 1.00 91.56 408 ALA A N 1
ATOM 3306 C CA . ALA A 1 408 ? 18.393 5.513 -5.959 1.00 91.56 408 ALA A CA 1
ATOM 3307 C C . ALA A 1 408 ? 19.532 5.823 -6.949 1.00 91.56 408 ALA A C 1
ATOM 3309 O O . ALA A 1 408 ? 20.516 5.080 -7.020 1.00 91.56 408 ALA A O 1
ATOM 3310 N N . ALA A 1 409 ? 19.434 6.933 -7.686 1.00 90.12 409 ALA A N 1
ATOM 3311 C CA . ALA A 1 409 ? 20.490 7.389 -8.581 1.00 90.12 409 ALA A CA 1
ATOM 3312 C C . ALA A 1 409 ? 21.762 7.741 -7.807 1.00 90.12 409 ALA A C 1
ATOM 3314 O O . ALA A 1 409 ? 22.836 7.251 -8.151 1.00 90.12 409 ALA A O 1
ATOM 3315 N N . LYS A 1 410 ? 21.636 8.487 -6.703 1.00 87.88 410 LYS A N 1
ATOM 3316 C CA . LYS A 1 410 ? 22.742 8.760 -5.777 1.00 87.88 410 LYS A CA 1
ATOM 3317 C C . LYS A 1 410 ? 23.382 7.461 -5.285 1.00 87.88 410 LYS A C 1
ATOM 3319 O O . LYS A 1 410 ? 24.590 7.297 -5.410 1.00 87.88 410 LYS A O 1
ATOM 3324 N N . GLN A 1 411 ? 22.586 6.510 -4.795 1.00 87.62 411 GLN A N 1
ATOM 3325 C CA . GLN A 1 411 ? 23.105 5.225 -4.321 1.00 87.62 411 GLN A CA 1
ATOM 3326 C C . GLN A 1 411 ? 23.874 4.474 -5.424 1.00 87.62 411 GLN A C 1
ATOM 3328 O O . GLN A 1 411 ? 24.890 3.836 -5.159 1.00 87.62 411 GLN A O 1
ATOM 3333 N N . THR A 1 412 ? 23.407 4.564 -6.671 1.00 86.88 412 THR A N 1
ATOM 3334 C CA . THR A 1 412 ? 24.076 3.963 -7.833 1.00 86.88 412 THR A CA 1
ATOM 3335 C C . THR A 1 412 ? 25.418 4.634 -8.129 1.00 86.88 412 THR A C 1
ATOM 3337 O O . THR A 1 412 ? 26.381 3.928 -8.430 1.00 86.88 412 THR A O 1
ATOM 3340 N N . LEU A 1 413 ? 25.499 5.965 -8.016 1.00 84.75 413 LEU A N 1
ATOM 3341 C CA . LEU A 1 413 ? 26.744 6.729 -8.161 1.00 84.75 413 LEU A CA 1
ATOM 3342 C C . LEU A 1 413 ? 27.746 6.400 -7.048 1.00 84.75 413 LEU A C 1
ATOM 3344 O O . LEU A 1 413 ? 28.910 6.147 -7.347 1.00 84.75 413 LEU A O 1
ATOM 3348 N N . ASP A 1 414 ? 27.289 6.301 -5.795 1.00 82.25 414 ASP A N 1
ATOM 3349 C CA . ASP A 1 414 ? 28.130 5.931 -4.645 1.00 82.25 414 ASP A CA 1
ATOM 3350 C C . ASP A 1 414 ? 28.763 4.534 -4.832 1.00 82.25 414 ASP A C 1
ATOM 3352 O O . ASP A 1 414 ? 29.887 4.277 -4.395 1.00 82.25 414 ASP A O 1
ATOM 3356 N N . MET A 1 415 ? 28.070 3.624 -5.531 1.00 80.75 415 MET A N 1
ATOM 3357 C CA . MET A 1 415 ? 28.585 2.292 -5.877 1.00 80.75 415 MET A CA 1
ATOM 3358 C C . MET A 1 415 ? 29.620 2.292 -7.015 1.00 80.75 415 MET A C 1
ATOM 3360 O O . MET A 1 415 ? 30.278 1.272 -7.214 1.00 80.75 415 MET A O 1
ATOM 3364 N N . GLN A 1 416 ? 29.814 3.402 -7.739 1.00 77.50 416 GLN A N 1
ATOM 3365 C CA . GLN A 1 416 ? 30.860 3.531 -8.769 1.00 77.50 416 GLN A CA 1
ATOM 3366 C C . GLN A 1 416 ? 32.246 3.876 -8.184 1.00 77.50 416 GLN A C 1
ATOM 3368 O O . GLN A 1 416 ? 33.147 4.280 -8.921 1.00 77.50 416 GLN A O 1
ATOM 3373 N N . TRP A 1 417 ? 32.434 3.731 -6.865 1.00 65.81 417 TRP A N 1
ATOM 3374 C CA . TRP A 1 417 ? 33.671 4.062 -6.152 1.00 65.81 417 TRP A CA 1
ATOM 3375 C C . TRP A 1 417 ? 34.919 3.462 -6.823 1.00 65.81 417 TRP A C 1
ATOM 3377 O O . TRP A 1 417 ? 35.037 2.247 -6.995 1.00 65.81 417 TRP A O 1
ATOM 3387 N N . GLY A 1 418 ? 35.893 4.314 -7.161 1.00 67.19 418 GLY A N 1
ATOM 3388 C CA . GLY A 1 418 ? 37.125 3.903 -7.835 1.00 67.19 418 GLY A CA 1
ATOM 3389 C C . GLY A 1 418 ? 37.689 4.964 -8.780 1.00 67.19 418 GLY A C 1
ATOM 3390 O O . GLY A 1 418 ? 37.743 6.147 -8.446 1.00 67.19 418 GLY A O 1
ATOM 3391 N N . LYS A 1 419 ? 38.144 4.535 -9.965 1.00 55.03 419 LYS A N 1
ATOM 3392 C CA . LYS A 1 419 ? 38.838 5.378 -10.962 1.00 55.03 419 LYS A CA 1
ATOM 3393 C C . LYS A 1 419 ? 37.996 6.566 -11.460 1.00 55.03 419 LYS A C 1
ATOM 3395 O O . LYS A 1 419 ? 38.567 7.551 -11.912 1.00 55.03 419 LYS A O 1
ATOM 3400 N N . ASP A 1 420 ? 36.680 6.475 -11.293 1.00 62.62 420 ASP A N 1
ATOM 3401 C CA . ASP A 1 420 ? 35.672 7.389 -11.821 1.00 62.62 420 ASP A CA 1
ATOM 3402 C C . ASP A 1 420 ? 34.713 7.897 -10.723 1.00 62.62 420 ASP A C 1
ATOM 3404 O O . ASP A 1 420 ? 33.536 8.136 -10.975 1.00 62.62 420 ASP A O 1
ATOM 3408 N N . THR A 1 421 ? 35.204 8.036 -9.484 1.00 67.25 421 THR A N 1
ATOM 3409 C CA . THR A 1 421 ? 34.386 8.454 -8.327 1.00 67.25 421 THR A CA 1
ATOM 3410 C C . THR A 1 421 ? 33.680 9.789 -8.598 1.00 67.25 421 THR A C 1
ATOM 3412 O O . THR A 1 421 ? 34.323 10.775 -8.953 1.00 67.25 421 THR A O 1
ATOM 3415 N N . VAL A 1 422 ? 32.356 9.807 -8.428 1.00 68.75 422 VAL A N 1
ATOM 3416 C CA . VAL A 1 422 ? 31.494 10.990 -8.557 1.00 68.75 422 VAL A CA 1
ATOM 3417 C C . VAL A 1 422 ? 31.152 11.450 -7.141 1.00 68.75 422 VAL A C 1
ATOM 3419 O O . VAL A 1 422 ? 30.350 10.804 -6.469 1.00 68.75 422 VAL A O 1
ATOM 3422 N N . TYR A 1 423 ? 31.785 12.523 -6.658 1.00 72.00 423 TYR A N 1
ATOM 3423 C CA . TYR A 1 423 ? 31.466 13.075 -5.340 1.00 72.00 423 TYR A CA 1
ATOM 3424 C C . TYR A 1 423 ? 30.216 13.934 -5.434 1.00 72.00 423 TYR A C 1
ATOM 3426 O O . TYR A 1 423 ? 30.122 14.836 -6.259 1.00 72.00 423 TYR A O 1
ATOM 3434 N N . GLN A 1 424 ? 29.238 13.664 -4.579 1.00 66.19 424 GLN A N 1
ATOM 3435 C CA . GLN A 1 424 ? 27.958 14.361 -4.631 1.00 66.19 424 GLN A CA 1
ATOM 3436 C C . GLN A 1 424 ? 28.077 15.853 -4.286 1.00 66.19 424 GLN A C 1
ATOM 3438 O O . GLN A 1 424 ? 27.266 16.649 -4.752 1.00 66.19 424 GLN A O 1
ATOM 3443 N N . GLU A 1 425 ? 29.095 16.248 -3.512 1.00 72.50 425 GLU A N 1
ATOM 3444 C CA . GLU A 1 425 ? 29.355 17.661 -3.208 1.00 72.50 425 GLU A CA 1
ATOM 3445 C C . GLU A 1 425 ? 29.727 18.477 -4.457 1.00 72.50 425 GLU A C 1
ATOM 3447 O O . GLU A 1 425 ? 29.532 19.694 -4.465 1.00 72.50 425 GLU A O 1
ATOM 3452 N N . ASP A 1 426 ? 30.191 17.815 -5.523 1.00 77.75 426 ASP A N 1
ATOM 3453 C CA . ASP A 1 426 ? 30.504 18.445 -6.808 1.00 77.75 426 ASP A CA 1
ATOM 3454 C C . ASP A 1 426 ? 29.239 18.727 -7.650 1.00 77.75 426 ASP A C 1
ATOM 3456 O O . ASP A 1 426 ? 29.307 19.469 -8.633 1.00 77.75 426 ASP A O 1
ATOM 3460 N N . TYR A 1 427 ? 28.080 18.174 -7.258 1.00 85.50 427 TYR A N 1
ATOM 3461 C CA . TYR A 1 427 ? 26.802 18.237 -7.984 1.00 85.50 427 TYR A CA 1
ATOM 3462 C C . TYR A 1 427 ? 25.686 18.753 -7.062 1.00 85.50 427 TYR A C 1
ATOM 3464 O O . TYR A 1 427 ? 24.879 17.978 -6.529 1.00 85.50 427 TYR A O 1
ATOM 3472 N N . PRO A 1 428 ? 25.664 20.072 -6.791 1.00 89.38 428 PRO A N 1
ATOM 3473 C CA . PRO A 1 428 ? 24.798 20.655 -5.777 1.00 89.38 428 PRO A CA 1
ATOM 3474 C C . PRO A 1 428 ? 23.308 20.498 -6.089 1.00 89.38 428 PRO A C 1
ATOM 3476 O O . PRO A 1 428 ? 22.522 20.358 -5.151 1.00 89.38 428 PRO A O 1
ATOM 3479 N N . ALA A 1 429 ? 22.884 20.506 -7.358 1.00 91.25 429 ALA A N 1
ATOM 3480 C CA . ALA A 1 429 ? 21.472 20.308 -7.676 1.00 91.25 429 ALA A CA 1
ATOM 3481 C C . ALA A 1 429 ? 21.042 18.859 -7.426 1.00 91.25 429 ALA A C 1
ATOM 3483 O O . ALA A 1 429 ? 19.991 18.636 -6.822 1.00 91.25 429 ALA A O 1
ATOM 3484 N N . LEU A 1 430 ? 21.876 17.884 -7.805 1.00 88.94 430 LEU A N 1
ATOM 3485 C CA . LEU A 1 430 ? 21.652 16.473 -7.503 1.00 88.94 430 LEU A CA 1
ATOM 3486 C C . LEU A 1 430 ? 21.599 16.225 -5.992 1.00 88.94 430 LEU A C 1
ATOM 3488 O O . LEU A 1 430 ? 20.673 15.571 -5.514 1.00 88.94 430 LEU A O 1
ATOM 3492 N N . LEU A 1 431 ? 22.534 16.792 -5.224 1.00 90.69 431 LEU A N 1
ATOM 3493 C CA . LEU A 1 431 ? 22.507 16.744 -3.760 1.00 90.69 431 LEU A CA 1
ATOM 3494 C C . LEU A 1 431 ? 21.181 17.265 -3.207 1.00 90.69 431 LEU A C 1
ATOM 3496 O O . LEU A 1 431 ? 20.478 16.551 -2.487 1.00 90.69 431 LEU A O 1
ATOM 3500 N N . MET A 1 432 ? 20.794 18.471 -3.617 1.00 92.31 432 MET A N 1
ATOM 3501 C CA . MET A 1 432 ? 19.562 19.099 -3.153 1.00 92.31 432 MET A CA 1
ATOM 3502 C C . MET A 1 432 ? 18.312 18.300 -3.533 1.00 92.31 432 MET A C 1
ATOM 3504 O O . MET A 1 432 ? 17.431 18.147 -2.690 1.00 92.31 432 MET A O 1
ATOM 3508 N N . ALA A 1 433 ? 18.232 17.745 -4.746 1.00 92.06 433 ALA A N 1
ATOM 3509 C CA . ALA A 1 433 ? 17.104 16.918 -5.175 1.00 92.06 433 ALA A CA 1
ATOM 3510 C C . ALA A 1 433 ? 16.971 15.622 -4.349 1.00 92.06 433 ALA A C 1
ATOM 3512 O O . ALA A 1 433 ? 15.855 15.162 -4.110 1.00 92.06 433 ALA A O 1
ATOM 3513 N N . THR A 1 434 ? 18.089 15.054 -3.878 1.00 91.94 434 THR A N 1
ATOM 3514 C CA . THR A 1 434 ? 18.091 13.823 -3.062 1.00 91.94 434 THR A CA 1
ATOM 3515 C C . THR A 1 434 ? 17.713 14.060 -1.597 1.00 91.94 434 THR A C 1
ATOM 3517 O O . THR A 1 434 ? 17.064 13.211 -0.986 1.00 91.94 434 THR A O 1
ATOM 3520 N N . GLU A 1 435 ? 18.102 15.211 -1.039 1.00 93.19 435 GLU A N 1
ATOM 3521 C CA . GLU A 1 435 ? 17.993 15.514 0.396 1.00 93.19 435 GLU A CA 1
ATOM 3522 C C . GLU A 1 435 ? 16.803 16.411 0.745 1.00 93.19 435 GLU A C 1
ATOM 3524 O O . GLU A 1 435 ? 16.529 16.648 1.922 1.00 93.19 435 GLU A O 1
ATOM 3529 N N . ILE A 1 436 ? 16.102 16.971 -0.245 1.00 93.19 436 ILE A N 1
ATOM 3530 C CA . ILE A 1 436 ? 15.029 17.942 0.003 1.00 93.19 436 ILE A CA 1
ATOM 3531 C C . ILE A 1 436 ? 13.973 17.412 0.980 1.00 93.19 436 ILE A C 1
ATOM 3533 O O . ILE A 1 436 ? 13.547 18.145 1.872 1.00 93.19 436 ILE A O 1
ATOM 3537 N N . GLY A 1 437 ? 13.602 16.135 0.867 1.00 93.44 437 GLY A N 1
ATOM 3538 C CA . GLY A 1 437 ? 12.639 15.510 1.765 1.00 93.44 437 GLY A CA 1
ATOM 3539 C C . GLY A 1 437 ? 13.182 15.331 3.183 1.00 93.44 437 GLY A C 1
ATOM 3540 O O . GLY A 1 437 ? 12.474 15.601 4.152 1.00 93.44 437 GLY A O 1
ATOM 3541 N N . GLU A 1 438 ? 14.459 14.987 3.345 1.00 93.44 438 GLU A N 1
ATOM 3542 C CA . GLU A 1 438 ? 15.114 14.920 4.658 1.00 93.44 438 GLU A CA 1
ATOM 3543 C C . GLU A 1 438 ? 15.220 16.304 5.314 1.00 93.44 438 GLU A C 1
ATOM 3545 O O . GLU A 1 438 ? 14.972 16.455 6.510 1.00 93.44 438 GLU A O 1
ATOM 3550 N N . ARG A 1 439 ? 15.498 17.350 4.528 1.00 94.00 439 ARG A N 1
ATOM 3551 C CA . ARG A 1 439 ? 15.533 18.741 5.009 1.00 94.00 439 ARG A CA 1
ATOM 3552 C C . ARG A 1 439 ? 14.161 19.206 5.492 1.00 94.00 439 ARG A C 1
ATOM 3554 O O . ARG A 1 439 ? 14.065 19.820 6.556 1.00 94.00 439 ARG A O 1
ATOM 3561 N N . ILE A 1 440 ? 13.104 18.867 4.752 1.00 92.81 440 ILE A N 1
ATOM 3562 C CA . ILE A 1 440 ? 11.718 19.122 5.166 1.00 92.81 440 ILE A CA 1
ATOM 3563 C C . ILE A 1 440 ? 11.370 18.306 6.421 1.00 92.81 440 ILE A C 1
ATOM 3565 O O . ILE A 1 440 ? 10.742 18.836 7.330 1.00 92.81 440 ILE A O 1
ATOM 3569 N N . THR A 1 441 ? 11.818 17.052 6.517 1.00 94.31 441 THR A N 1
ATOM 3570 C CA . THR A 1 441 ? 11.643 16.206 7.716 1.00 94.31 441 THR A CA 1
ATOM 3571 C C . THR A 1 441 ? 12.293 16.843 8.946 1.00 94.31 441 THR A C 1
ATOM 3573 O O . THR A 1 441 ? 11.707 16.879 10.024 1.00 94.31 441 THR A O 1
ATOM 3576 N N . TYR A 1 442 ? 13.506 17.380 8.795 1.00 90.75 442 TYR A N 1
ATOM 3577 C CA . TYR A 1 442 ? 14.231 18.026 9.887 1.00 90.75 442 TYR A CA 1
ATOM 3578 C C . TYR A 1 442 ? 13.565 19.334 10.338 1.00 90.75 442 TYR A C 1
ATOM 3580 O O . TYR A 1 442 ? 13.524 19.637 11.531 1.00 90.75 442 TYR A O 1
ATOM 3588 N N . SER A 1 443 ? 13.025 20.110 9.395 1.00 89.81 443 SER A N 1
ATOM 3589 C CA . SER A 1 443 ? 12.357 21.382 9.669 1.00 89.81 443 SER A CA 1
ATOM 3590 C C . SER A 1 443 ? 11.083 21.522 8.826 1.00 89.81 443 SER A C 1
ATOM 3592 O O . SER A 1 443 ? 11.123 22.135 7.756 1.00 89.81 443 SER A O 1
ATOM 3594 N N . PRO A 1 444 ? 9.928 21.009 9.293 1.00 89.38 444 PRO A N 1
ATOM 3595 C CA . PRO A 1 444 ? 8.691 21.033 8.506 1.00 89.38 444 PRO A CA 1
ATOM 3596 C C . PRO A 1 444 ? 8.193 22.440 8.172 1.00 89.38 444 PRO A C 1
ATOM 3598 O O . PRO A 1 444 ? 7.560 22.640 7.142 1.00 89.38 444 PRO A O 1
ATOM 3601 N N . SER A 1 445 ? 8.544 23.448 8.976 1.00 87.31 445 SER A N 1
ATOM 3602 C CA . SER A 1 445 ? 8.252 24.856 8.673 1.00 87.31 445 SER A CA 1
ATOM 3603 C C . SER A 1 445 ? 8.943 25.363 7.401 1.00 87.31 445 SER A C 1
ATOM 3605 O O . SER A 1 445 ? 8.503 26.349 6.815 1.00 87.31 445 SER A O 1
ATOM 3607 N N . SER A 1 446 ? 10.000 24.689 6.934 1.00 88.62 446 SER A N 1
ATOM 3608 C CA . SER A 1 446 ? 10.674 25.010 5.673 1.00 88.62 446 SER A CA 1
ATOM 3609 C C . SER A 1 446 ? 9.926 24.508 4.432 1.00 88.62 446 SER A C 1
ATOM 3611 O O . SER A 1 446 ? 10.281 24.915 3.323 1.00 88.62 446 SER A O 1
ATOM 3613 N N . TYR A 1 447 ? 8.882 23.685 4.601 1.00 87.94 447 TYR A N 1
ATOM 3614 C CA . TYR A 1 447 ? 8.098 23.055 3.533 1.00 87.94 447 TYR A CA 1
ATOM 3615 C C . TYR A 1 447 ? 7.702 24.031 2.419 1.00 87.94 447 TYR A C 1
ATOM 3617 O O . TYR A 1 447 ? 8.042 23.806 1.258 1.00 87.94 447 TYR A O 1
ATOM 3625 N N . THR A 1 448 ? 7.073 25.158 2.766 1.00 84.50 448 THR A N 1
ATOM 3626 C CA . THR A 1 448 ? 6.585 26.153 1.792 1.00 84.50 448 THR A CA 1
ATOM 3627 C C . THR A 1 448 ? 7.711 26.860 1.038 1.00 84.50 448 THR A C 1
ATOM 3629 O O . THR A 1 448 ? 7.491 27.381 -0.049 1.00 84.50 448 THR A O 1
ATOM 3632 N N . SER A 1 449 ? 8.931 26.861 1.583 1.00 87.69 449 SER A N 1
ATOM 3633 C CA . SER A 1 449 ? 10.104 27.501 0.976 1.00 87.69 449 SER A CA 1
ATOM 3634 C C . SER A 1 449 ? 10.995 26.541 0.183 1.00 87.69 449 SER A C 1
ATOM 3636 O O . SER A 1 449 ? 11.660 26.966 -0.765 1.00 87.69 449 SER A O 1
ATOM 3638 N N . LEU A 1 450 ? 11.054 25.267 0.584 1.00 88.75 450 LEU A N 1
ATOM 3639 C CA . LEU A 1 450 ? 11.904 24.253 -0.036 1.00 88.75 450 LEU A CA 1
ATOM 3640 C C . LEU A 1 450 ? 11.183 23.540 -1.165 1.00 88.75 450 LEU A C 1
ATOM 3642 O O . LEU A 1 450 ? 11.760 23.410 -2.241 1.00 88.75 450 LEU A O 1
ATOM 3646 N N . LEU A 1 451 ? 9.934 23.123 -0.949 1.00 87.62 451 LEU A N 1
ATOM 3647 C CA . LEU A 1 451 ? 9.200 22.319 -1.919 1.00 87.62 451 LEU A CA 1
ATOM 3648 C C . LEU A 1 451 ? 9.102 22.994 -3.307 1.00 87.62 451 LEU A C 1
ATOM 3650 O O . LEU A 1 451 ? 9.405 22.318 -4.288 1.00 87.62 451 LEU A O 1
ATOM 3654 N N . PRO A 1 452 ? 8.859 24.320 -3.429 1.00 87.75 452 PRO A N 1
ATOM 3655 C CA . PRO A 1 452 ? 8.878 25.000 -4.732 1.00 87.75 452 PRO A CA 1
ATOM 3656 C C . PRO A 1 452 ? 10.206 24.987 -5.476 1.00 87.75 452 PRO A C 1
ATOM 3658 O O . PRO A 1 452 ? 10.235 25.170 -6.690 1.00 87.75 452 PRO A O 1
ATOM 3661 N N . LYS A 1 453 ? 11.317 24.757 -4.775 1.00 89.94 453 LYS A N 1
ATOM 3662 C CA . LYS A 1 453 ? 12.643 24.674 -5.393 1.00 89.94 453 LYS A CA 1
ATOM 3663 C C . LYS A 1 453 ? 12.932 23.287 -5.958 1.00 89.94 453 LYS A C 1
ATOM 3665 O O . LYS A 1 453 ? 13.890 23.149 -6.714 1.00 89.94 453 LYS A O 1
ATOM 3670 N N . PHE A 1 454 ? 12.125 22.276 -5.616 1.00 90.62 454 PHE A N 1
ATOM 3671 C CA . PHE A 1 454 ? 12.356 20.901 -6.049 1.00 90.62 454 PHE A CA 1
ATOM 3672 C C . PHE A 1 454 ? 12.444 20.782 -7.567 1.00 90.62 454 PHE A C 1
ATOM 3674 O O . PHE A 1 454 ? 13.384 20.175 -8.060 1.00 90.62 454 PHE A O 1
ATOM 3681 N N . GLU A 1 455 ? 11.521 21.404 -8.305 1.00 88.81 455 GLU A N 1
ATOM 3682 C CA . GLU A 1 455 ? 11.512 21.322 -9.770 1.00 88.81 455 GLU A CA 1
ATOM 3683 C C . GLU A 1 455 ? 12.791 21.876 -10.392 1.00 88.81 455 GLU A C 1
ATOM 3685 O O . GLU A 1 455 ? 13.375 21.265 -11.285 1.00 88.81 455 GLU A O 1
ATOM 3690 N N . GLN A 1 456 ? 13.265 23.010 -9.874 1.00 91.12 456 GLN A N 1
ATOM 3691 C CA . GLN A 1 456 ? 14.512 23.606 -10.330 1.00 91.12 456 GLN A CA 1
ATOM 3692 C C . GLN A 1 456 ? 15.698 22.679 -10.044 1.00 91.12 456 GLN A C 1
ATOM 3694 O O . GLN A 1 456 ? 16.512 22.443 -10.934 1.00 91.12 456 GLN A O 1
ATOM 3699 N N . TYR A 1 457 ? 15.787 22.128 -8.828 1.00 92.44 457 TYR A N 1
ATOM 3700 C CA . TYR A 1 457 ? 16.850 21.185 -8.481 1.00 92.44 457 TYR A CA 1
ATOM 3701 C C . TYR A 1 457 ? 16.778 19.910 -9.314 1.00 92.44 457 TYR A C 1
ATOM 3703 O O . TYR A 1 457 ? 17.810 19.436 -9.766 1.00 92.44 457 TYR A O 1
ATOM 3711 N N . ALA A 1 458 ? 15.582 19.384 -9.567 1.00 90.88 458 ALA A N 1
ATOM 3712 C CA . ALA A 1 458 ? 15.396 18.175 -10.350 1.00 90.88 458 ALA A CA 1
ATOM 3713 C C . ALA A 1 458 ? 15.856 18.360 -11.804 1.00 90.88 458 ALA A C 1
ATOM 3715 O O . ALA A 1 458 ? 16.573 17.509 -12.324 1.00 90.88 458 ALA A O 1
ATOM 3716 N N . LEU A 1 459 ? 15.496 19.479 -12.442 1.00 91.50 459 LEU A N 1
ATOM 3717 C CA . LEU A 1 459 ? 15.951 19.801 -13.797 1.00 91.50 459 LEU A CA 1
ATOM 3718 C C . LEU A 1 459 ? 17.474 19.981 -13.846 1.00 91.50 459 LEU A C 1
ATOM 3720 O O . LEU A 1 459 ? 18.144 19.336 -14.649 1.00 91.50 459 LEU A O 1
ATOM 3724 N N . SER A 1 460 ? 18.036 20.786 -12.941 1.00 93.31 460 SER A N 1
ATOM 3725 C CA . SER A 1 460 ? 19.485 21.009 -12.891 1.00 93.31 460 SER A CA 1
ATOM 3726 C C . SER A 1 460 ? 20.274 19.746 -12.526 1.00 93.31 460 SER A C 1
ATOM 3728 O O . SER A 1 460 ? 21.380 19.564 -13.020 1.00 93.31 460 SER A O 1
ATOM 3730 N N . ALA A 1 461 ? 19.713 18.840 -11.723 1.00 91.62 461 ALA A N 1
ATOM 3731 C CA . ALA A 1 461 ? 20.330 17.553 -11.409 1.00 91.62 461 ALA A CA 1
ATOM 3732 C C . ALA A 1 461 ? 20.438 16.647 -12.646 1.00 91.62 461 ALA A C 1
ATOM 3734 O O . ALA A 1 461 ? 21.423 15.926 -12.798 1.00 91.62 461 ALA A O 1
ATOM 3735 N N . VAL A 1 462 ? 19.453 16.686 -13.550 1.00 90.94 462 VAL A N 1
ATOM 3736 C CA . VAL A 1 462 ? 19.530 15.967 -14.833 1.00 90.94 462 VAL A CA 1
ATOM 3737 C C . VAL A 1 462 ? 20.640 16.552 -15.709 1.00 90.94 462 VAL A C 1
ATOM 3739 O O . VAL A 1 462 ? 21.431 15.791 -16.268 1.00 90.94 462 VAL A O 1
ATOM 3742 N N . ASP A 1 463 ? 20.750 17.881 -15.783 1.00 91.44 463 ASP A N 1
ATOM 3743 C CA . ASP A 1 463 ? 21.829 18.549 -16.522 1.00 91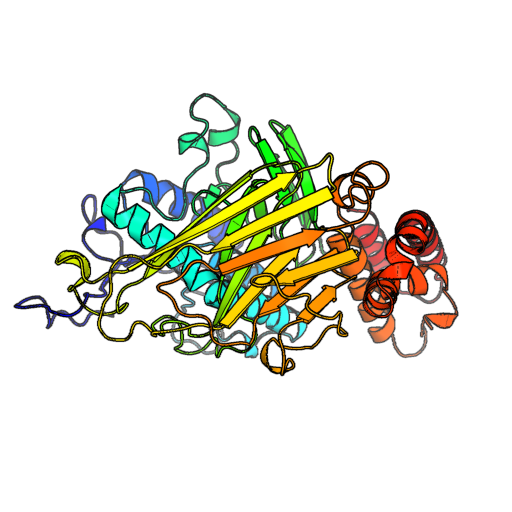.44 463 ASP A CA 1
ATOM 3744 C C . ASP A 1 463 ? 23.213 18.181 -15.957 1.00 91.44 463 ASP A C 1
ATOM 3746 O O . ASP A 1 463 ? 24.124 17.837 -16.715 1.00 91.44 463 ASP A O 1
ATOM 3750 N N . GLU A 1 464 ? 23.355 18.181 -14.626 1.00 90.62 464 GLU A N 1
ATOM 3751 C CA . GLU A 1 464 ? 24.566 17.750 -13.917 1.00 90.62 464 GLU A CA 1
ATOM 3752 C C . GLU A 1 464 ? 24.935 16.296 -14.256 1.00 90.62 464 GLU A C 1
ATOM 3754 O O . GLU A 1 464 ? 26.086 16.021 -14.599 1.00 90.62 464 GLU A O 1
ATOM 3759 N N . LEU A 1 465 ? 23.965 15.373 -14.248 1.00 87.75 465 LEU A N 1
ATOM 3760 C CA . LEU A 1 465 ? 24.185 13.972 -14.624 1.00 87.75 465 LEU A CA 1
ATOM 3761 C C . LEU A 1 465 ? 24.637 13.820 -16.080 1.00 87.75 465 LEU A C 1
ATOM 3763 O O . LEU A 1 465 ? 25.512 13.004 -16.371 1.00 87.75 465 LEU A O 1
ATOM 3767 N N . MET A 1 466 ? 24.071 14.600 -17.004 1.00 87.31 466 MET A N 1
ATOM 3768 C CA . MET A 1 466 ? 24.380 14.510 -18.435 1.00 87.31 466 MET A CA 1
ATOM 3769 C C . MET A 1 466 ? 25.833 14.886 -18.753 1.00 87.31 466 MET A C 1
ATOM 3771 O O . MET A 1 466 ? 26.464 14.246 -19.609 1.00 87.31 466 MET A O 1
ATOM 3775 N N . VAL A 1 467 ? 26.384 15.876 -18.041 1.00 86.50 467 VAL A N 1
ATOM 3776 C CA . VAL A 1 467 ? 27.762 16.360 -18.236 1.00 86.50 467 VAL A CA 1
ATOM 3777 C C . VAL A 1 467 ? 28.824 15.520 -17.521 1.00 86.50 467 VAL A C 1
ATOM 3779 O O . VAL A 1 467 ? 30.015 15.727 -17.765 1.00 86.50 467 VAL A O 1
ATOM 3782 N N . LEU A 1 468 ? 28.429 14.530 -16.706 1.00 83.00 468 LEU A N 1
ATOM 3783 C CA . LEU A 1 468 ? 29.358 13.561 -16.118 1.00 83.00 468 LEU A CA 1
ATOM 3784 C C . LEU A 1 468 ? 30.132 12.828 -17.220 1.00 83.00 468 LEU A C 1
ATOM 3786 O O . LEU A 1 468 ? 29.557 12.100 -18.040 1.00 83.00 468 LEU A O 1
ATOM 3790 N N . SER A 1 469 ? 31.448 13.038 -17.245 1.00 78.50 469 SER A N 1
ATOM 3791 C CA . SER A 1 469 ? 32.361 12.480 -18.252 1.00 78.50 469 SER A CA 1
ATOM 3792 C C . SER A 1 469 ? 33.101 11.230 -17.771 1.00 78.50 469 SER A C 1
ATOM 3794 O O . SER A 1 469 ? 33.526 10.420 -18.589 1.00 78.50 469 SER A O 1
ATOM 3796 N N . ASN A 1 470 ? 33.212 11.057 -16.455 1.00 79.12 470 ASN A N 1
ATOM 3797 C CA . ASN A 1 470 ? 33.803 9.909 -15.771 1.00 79.12 470 ASN A CA 1
ATOM 3798 C C . ASN A 1 470 ? 32.821 8.732 -15.609 1.00 79.12 470 ASN A C 1
ATOM 3800 O O . ASN A 1 470 ? 33.244 7.595 -15.453 1.00 79.12 470 ASN A O 1
ATOM 3804 N N . LEU A 1 471 ? 31.508 8.953 -15.705 1.00 83.06 471 LEU A N 1
ATOM 3805 C CA . LEU A 1 471 ? 30.519 7.883 -15.551 1.00 83.06 471 LEU A CA 1
ATOM 3806 C C . LEU A 1 471 ? 30.391 7.016 -16.817 1.00 83.06 471 LEU A C 1
ATOM 3808 O O . LEU A 1 471 ? 30.328 7.532 -17.936 1.00 83.06 471 LEU A O 1
ATOM 3812 N N . ASN A 1 472 ? 30.271 5.694 -16.642 1.00 86.06 472 ASN A N 1
ATOM 3813 C CA . ASN A 1 472 ? 29.938 4.767 -17.727 1.00 86.06 472 ASN A CA 1
ATOM 3814 C C . ASN A 1 472 ? 28.690 5.251 -18.494 1.00 86.06 472 ASN A C 1
ATOM 3816 O O . ASN A 1 472 ? 27.667 5.566 -17.887 1.00 86.06 472 ASN A O 1
ATOM 3820 N N . SER A 1 473 ? 28.759 5.283 -19.828 1.00 86.38 473 SER A N 1
ATOM 3821 C CA . SER A 1 473 ? 27.697 5.847 -20.671 1.00 86.38 473 SER A CA 1
ATOM 3822 C C . SER A 1 473 ? 26.348 5.147 -20.510 1.00 86.38 473 SER A C 1
ATOM 3824 O O . SER A 1 473 ? 25.329 5.825 -20.508 1.00 86.38 473 SER A O 1
ATOM 3826 N N . THR A 1 474 ? 26.337 3.823 -20.332 1.00 88.50 474 THR A N 1
ATOM 3827 C CA . THR A 1 474 ? 25.109 3.044 -20.113 1.00 88.50 474 THR A CA 1
ATOM 3828 C C . THR A 1 474 ? 24.505 3.354 -18.750 1.00 88.50 474 THR A C 1
ATOM 3830 O O . THR A 1 474 ? 23.305 3.577 -18.655 1.00 88.50 474 THR A O 1
ATOM 3833 N N . VAL A 1 475 ? 25.330 3.441 -17.700 1.00 88.75 475 VAL A N 1
ATOM 3834 C CA . VAL A 1 475 ? 24.861 3.829 -16.357 1.00 88.75 475 VAL A CA 1
ATOM 3835 C C . VAL A 1 475 ? 24.305 5.252 -16.381 1.00 88.75 475 VAL A C 1
ATOM 3837 O O . VAL A 1 475 ? 23.238 5.506 -15.833 1.00 88.75 475 VAL A O 1
ATOM 3840 N N . LYS A 1 476 ? 24.983 6.179 -17.063 1.00 89.50 476 LYS A N 1
ATOM 3841 C CA . LYS A 1 476 ? 24.500 7.552 -17.225 1.00 89.50 476 LYS A CA 1
ATOM 3842 C C . LYS A 1 476 ? 23.149 7.601 -17.939 1.00 89.50 476 LYS A C 1
ATOM 3844 O O . LYS A 1 476 ? 22.228 8.245 -17.446 1.00 89.50 476 LYS A O 1
ATOM 3849 N N . GLU A 1 477 ? 23.029 6.909 -19.070 1.00 91.44 477 GLU A N 1
ATOM 3850 C CA . GLU A 1 477 ? 21.786 6.830 -19.840 1.00 91.44 477 GLU A CA 1
ATOM 3851 C C . GLU A 1 477 ? 20.643 6.232 -19.006 1.00 91.44 477 GLU A C 1
ATOM 3853 O O . GLU A 1 477 ? 19.545 6.788 -18.985 1.00 91.44 477 GLU A O 1
ATOM 3858 N N . GLN A 1 478 ? 20.917 5.168 -18.243 1.00 93.12 478 GLN A N 1
ATOM 3859 C CA . GLN A 1 478 ? 19.967 4.574 -17.305 1.00 93.12 478 GLN A CA 1
ATOM 3860 C C . GLN A 1 478 ? 19.475 5.597 -16.270 1.00 93.12 478 GLN A C 1
ATOM 3862 O O . GLN A 1 478 ? 18.268 5.769 -16.103 1.00 93.12 478 GLN A O 1
ATOM 3867 N N . LEU A 1 479 ? 20.389 6.274 -15.567 1.00 91.94 479 LEU A N 1
ATOM 3868 C CA . LEU A 1 479 ? 20.040 7.208 -14.491 1.00 91.94 479 LEU A CA 1
ATOM 3869 C C . LEU A 1 479 ? 19.211 8.389 -15.000 1.00 91.94 479 LEU A C 1
ATOM 3871 O O . LEU A 1 479 ? 18.202 8.742 -14.388 1.00 91.94 479 LEU A O 1
ATOM 3875 N N . VAL A 1 480 ? 19.606 8.960 -16.139 1.00 91.94 480 VAL A N 1
ATOM 3876 C CA . VAL A 1 480 ? 18.883 10.068 -16.773 1.00 91.94 480 VAL A CA 1
ATOM 3877 C C . VAL A 1 480 ? 17.482 9.620 -17.184 1.00 91.94 480 VAL A C 1
ATOM 3879 O O . VAL A 1 480 ? 16.504 10.268 -16.817 1.00 91.94 480 VAL A O 1
ATOM 3882 N N . ALA A 1 481 ? 17.350 8.470 -17.854 1.00 92.62 481 ALA A N 1
ATOM 3883 C CA . ALA A 1 481 ? 16.045 7.943 -18.248 1.00 92.62 481 ALA A CA 1
ATOM 3884 C C . ALA A 1 481 ? 15.128 7.676 -17.040 1.00 92.62 481 ALA A C 1
ATOM 3886 O O . ALA A 1 481 ? 13.928 7.966 -17.080 1.00 92.62 481 ALA A O 1
ATOM 3887 N N . GLN A 1 482 ? 15.680 7.144 -15.946 1.00 92.50 482 GLN A N 1
ATOM 3888 C CA . GLN A 1 482 ? 14.919 6.880 -14.727 1.00 92.50 482 GLN A CA 1
ATOM 3889 C C . GLN A 1 482 ? 14.433 8.170 -14.072 1.00 92.50 482 GLN A C 1
ATOM 3891 O O . GLN A 1 482 ? 13.248 8.288 -13.773 1.00 92.50 482 GLN A O 1
ATOM 3896 N N . ILE A 1 483 ? 15.296 9.161 -13.882 1.00 90.19 483 ILE A N 1
ATOM 3897 C CA . ILE A 1 483 ? 14.903 10.418 -13.237 1.00 90.19 483 ILE A CA 1
ATOM 3898 C C . ILE A 1 483 ? 13.902 11.206 -14.095 1.00 90.19 483 ILE A C 1
ATOM 3900 O O . ILE A 1 483 ? 12.952 11.764 -13.554 1.00 90.19 483 ILE A O 1
ATOM 3904 N N . SER A 1 484 ? 14.069 11.220 -15.420 1.00 88.00 484 SER A N 1
ATOM 3905 C CA . SER A 1 484 ? 13.233 12.019 -16.328 1.00 88.00 484 SER A CA 1
ATOM 3906 C C . SER A 1 484 ? 11.862 11.414 -16.658 1.00 88.00 484 SER A C 1
ATOM 3908 O O . SER A 1 484 ? 11.109 12.026 -17.411 1.0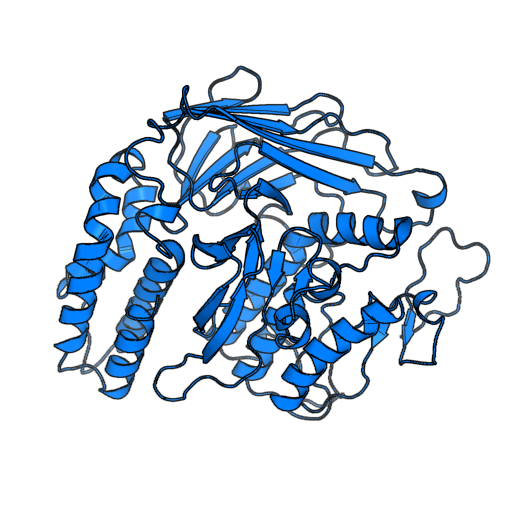0 88.00 484 SER A O 1
ATOM 3910 N N . SER A 1 485 ? 11.531 10.216 -16.165 1.00 83.50 485 SER A N 1
ATOM 3911 C CA . SER A 1 485 ? 10.299 9.500 -16.549 1.00 83.50 485 SER A CA 1
ATOM 3912 C C . SER A 1 485 ? 9.161 9.517 -15.518 1.00 83.50 485 SER A C 1
ATOM 3914 O O . SER A 1 485 ? 8.171 8.809 -15.726 1.00 83.50 485 SER A O 1
ATOM 3916 N N . ILE A 1 486 ? 9.276 10.300 -14.436 1.00 70.00 486 ILE A N 1
ATOM 3917 C CA . ILE A 1 486 ? 8.156 10.658 -13.540 1.00 70.00 486 ILE A CA 1
ATOM 3918 C C . ILE A 1 486 ? 7.918 12.159 -13.585 1.00 70.00 486 ILE A C 1
ATOM 3920 O O . ILE A 1 486 ? 8.915 12.911 -13.494 1.00 70.00 486 ILE A O 1
#

Secondary structure (DSSP, 8-state):
---GGG-SS-SB----EEE--STTGGGSSEEE--S---SHHHHHHHHHHHHHHHTTT--SEE--BT-SSS---HHHHHHHHHHHHTSS---B---S-GGG---GGGS-HHHHHHHHHHHHHHHHTHHHHHHHHHHHHHH---SEEEGGGT-TT-THHHH-TT-EEETTTEEEE---SPPPTTT--EEEEEEEEEEEEEETTT--EEEEEEEEEEEE-TT--EEEEETTEEEEEE-TTS-SSSGGGSPPSEEEEEEE-TT-SEEEEEEEE--SSBSGGGGT--EEEEEEEEEETTTTEEEEEEPPPEE--TT--SEEEEEEEETT-PPPSEEEETTEEE-B----SSGGG-SS-EEEEETTTTEEEEEEEEEEETTS-EEEEEE-S-TTS--HHHHSTTHHHHHHHHHHHHHHHHTTTTTT---GGG-HHHHHHHHHHHHHHH-GGGHHHHGGGHHHHHHHHHHHHHH-SSS-HHHHHHHHHHHTT-

pLDDT: mean 91.55, std 9.79, range [40.38, 98.81]

Foldseek 3Di:
DAPVPAPPPFQWDGADEEEDPDAPCVVHPEYEDPAFDADLVRLQVVLLVQQVCLVSLNQRYDYQQQGAEFAHDLLSNLLSLLVLLLGNHNDHYYPPDPRHDSDLVVHPPVSSVLSVVSLLSSLFLLQVSVVQVVVCVPPSRHQWAQQCVVVVPDPCSVVLSSWTHRRPWKIFRGDRDAADPLQQKDKDKDADAAAWWAFPQQRAIDHDRDIDIAIDHSSDGGMITGAQDKRKTAWSPDDSPPCSQADDLEIEIEHAHQPPQKHKDKTKDANSIGPCVVVVQIKMWMKMWGADLVQQKIKIKTAAIPHHHPNDDQWHWYKYKYFLDADFPWKDKPNHTAEEDFDDPTLVVDDAWHWAAQLLRRMIMTTGPPTGGSGHMIMMMTHHPRPPDPSSNVNPGSLNVLLVLLLVLVVVLCVVPDPLRDDCVVQVLSVLLNCLRVVCSVPVVCVVVRVVCNVVSLVSSLVVLVPRPSDDPSSSSNSSSSNPRD

Sequence (486 aa):
FTTPYHWQNNTIRPFLLHRWGGLGNHRYQVGFSGDVFPSWDSLHFQVNFTLRATNVGFGYWSHDIGGHLAPTPPELFTRWIQWGAFSPILRTHCKKNYDTYRRIWLYPTYNYEIMRRFLILRASLVPYIYSNARVAYDEGLSLLRPLYYYYPEAPEAYSYDHQYMFGSDLLVAPVTQEMDPIYQMVTKEIWIPEGSYISWFSGERLTGPQVVTRSFTLPEMAVYTREGSIIPMRTDDFSPLGSAQEIPDKLKFVVFVGKATRGESWLYEDDGKTTEYLSSKTSNTSISFSLNTTESVLDIIIGPTKGGFTGLPSSRQYQIQLPSFYPADKVNVQGQDVPYVSLGTSFSDYSKDCWTYDGNSLSLVVNIVSSHSLYTPLAVSISFPSYAEVDPITTYPGFTGRVARFQAAKQTLDMQWGKDTVYQEDYPALLMATEIGERITYSPSSYTSLLPKFEQYALSAVDELMVLSNLNSTVKEQLVAQISSI

InterPro domains:
  IPR000322 Glycoside hydrolase family 31, TIM barrel domain [PF01055] (10-131)
  IPR013780 Glycosyl hydrolase, all-beta [G3DSA:2.60.40.1180] (174-226)
  IPR013780 Glycosyl hydrolase, all-beta [G3DSA:2.60.40.1180] (228-364)
  IPR017853 Glycoside hydrolase superfamily [SSF51445] (10-140)
  IPR033403 Domain of unknown function DUF5110 [PF17137] (251-322)
  IPR048395 Glycosyl hydrolase family 31, C-terminal domain [PF21365] (140-231)

=== Feature glossary ===
Annotated list of the representations used here:

Nearest PDB structures. The Foldseek neighbor list gives the closest experimentally determined structures in the PDB, ranked by structural alignment. TM-score near 1 means near-identical fold; near 0.3 means only rough topology match. This is how one finds what a novel AlphaFold prediction most resembles in the solved-structure universe.

Foldseek 3Di. Foldseek's 3Di representation compresses backbone geometry into a per-residue letter drawn from a learned twenty-state alphabet. It captures the tertiary interaction pattern around each residue — which residues are packed against it in space, regardless of where they are in sequence.

Radius of gyration, Cα contacts, bounding box. Radius of gyration (Rg) is the root-mean-square distance of Cα atoms from their centroid — a single number for overall size and compactness. A globular domain of N residues has Rg ≈ 2.2·N^0.38 Å; an extended or disordered chain has a much larger Rg. The Cα contact count is the number of residue pairs whose Cα atoms are within 8 Å and are more than four positions apart in sequence — a standard proxy for tertiary packing density. The bounding box is the smallest axis-aligned box enclosing all Cα atoms.

InterPro / GO / CATH / organism. The annotation block draws on four external resources. InterPro: which protein families and domains the sequence belongs to. GO: standardized terms for what the protein does, what process it participates in, and where in the cell it acts. CATH: which structural fold it has in the CATH hierarchy. Organism: the species of origin.

mmCIF coordinates. The mmCIF block holds the 3D Cartesian coordinates of each backbone atom (N, Cα, C, O) in ångströms. mmCIF is the PDB's canonical archive format — a tagged-loop text representation of the atomic model.

pLDDT. pLDDT is the predicted lDDT-Cα score: AlphaFold's confidence that the local environment of each residue (all inter-atomic distances within 15 Å) is correctly placed. It is a per-residue number between 0 and 100, with higher meaning more reliable.

Backbone torsions (φ/ψ). φ (phi) and ψ (psi) are the two rotatable backbone dihedrals per residue: φ is the C(i-1)–N–Cα–C torsion, ψ is the N–Cα–C–N(i+1) torsion, both in degrees on (−180°, 180°]. α-helical residues cluster near (−60°, −45°); β-strand residues near (−120°, +130°). A Ramachandran plot is simply a scatter of (φ, ψ) for every residue.

B-factor. For experimental (PDB) structures, the B-factor (temperature factor) quantifies the positional spread of each atom in the crystal — a combination of thermal vibration and static disorder — in units of Å². High B-factors mark flexible loops or poorly resolved regions; low B-factors mark the rigid, well-ordered core.

Secondary structure (3-state, P-SEA). SS3 is a coarse helix/strand/coil call (letters a/b/c) made by the P-SEA algorithm from inter-Cα distances and dihedrals. It is less detailed than DSSP but needs only Cα positions.

Predicted aligned error. Predicted aligned error is AlphaFold's pairwise confidence. Unlike pLDDT (per-residue), PAE is per-residue-pair and captures whether two parts of the structure are correctly placed relative to each other. Units are ångströms of expected positional error.

Solvent-accessible surface area. Solvent-accessible surface area (SASA) is the area in Å² traced out by the centre of a 1.4 Å probe sphere (a water molecule) rolled over the protein's van der Waals surface (Shrake–Rupley / Lee–Richards construction). Buried residues have near-zero SASA; fully exposed residues can exceed 200 Å². The total SASA scales roughly with the number of surface residues.

Secondary structure (8-state, DSSP). The SS8 string is DSSP's per-residue secondary-structure call. α-helix (H) means an i→i+4 H-bond ladder; β-strand (E) means the residue participates in a β-sheet; 3₁₀ (G) and π (I) are tighter and wider helices; T/S are turns/bends; '-' is loop.

Rendered structure images. Structure images are PyMOL renders from six orthogonal camera directions. Cartoon representation draws helices as coils and strands as arrows; sticks shows the backbone as bonds; surface shows the solvent-excluded envelope. Rainbow coloring maps sequence position to hue (blue→red, N→C); chain coloring assigns a distinct color per polypeptide.

Sequence. The amino-acid sequence is the protein's primary structure: the linear order of residues from the N-terminus to the C-terminus, written in one-letter code. Everything else here — the 3D coordinates, the secondary structure, the domain annotations — is ultimately a consequence of this string.

Contact-map, Ramachandran, and PAE plots. Three diagnostic plots accompany the record. The Cα contact map visualizes the tertiary structure as a 2D adjacency matrix (8 Å cutoff, sequence-local contacts suppressed). The Ramachandran plot shows the distribution of backbone (φ, ψ) torsions, with points in the α and β basins reflecting secondary structure content. The PAE plot shows AlphaFold's inter-residue confidence as a color matrix.